Protein AF-A0A7X7L2R4-F1 (afdb_monomer_lite)

Sequence (387 aa):
METYQSQNLPTDFFEEAFLSAWQQIKIAVVIVVGFIPLLVFAVPRLKRVAYLALSSTASYSLLAFITLLAGVLFYLPETITSYHAGQLQRVTLEMFRSERLAFPVQPKENVNDLVVLYQKTAYPRGFPREETPVPWDRQAESLPNIVLVIIETAPYRDVMTPSFEAQLPRIAALRPRALFAHQHFTTSPYSVRSVFSQLTGMYDLPTRKMIADFLMLDDHPSRLDSLPIVLGKLGYESVYYFPLALTHPNEEWMLKYLGFSRIVTGDIGGEGFHSQANMQLKRAREEQMFTRAIADVKTSAAKKQPFLYVLMTSLGHEPIVDIRPEDERLADPNPPRSLIVHNLLGMIDSLTGELLDALKETKLFENTIFIVTADHGVRNRLNDPED

Radius of gyration: 28.65 Å; chains: 1; bounding box: 53×86×71 Å

Foldseek 3Di:
DDDDDPDDDPPVVVVVVDDPPVRVVVVVCCCVVPVVCCCVVCVVCVVVCVVVPPDDPVVVVVVVVVVVVVVLVVPCPPDCDPVNVVVVVVVVCVVPDPDPPPPCPVPPDDPVRVVVVCQCVQCVVHDDPDPPPLLPPDDQPDQFAEEEEAEEADDCPLCVDPCNCVLQVLVVVCVVVDDDDPRDAFLDQDLLQSVLCVFQVDHWDPDPDTPLVVQVVDPDRDQGPTNQNVVVVVQAQEEEFELADPQDPSSVVVVVSSHHPYYHYHDHDDVLPPDPVVQVSLLVSQLVRLVVLLVVLLVCLVVVHHYYYYYYHDCNPPPHGQPDDPVVCVVPVDDPPSVSSSVVSSSVSVSVSVSCVSCVVSVSNVRYHYHYYYSHHDDDCVSPVPD

Structure (mmCIF, N/CA/C/O backbone):
data_AF-A0A7X7L2R4-F1
#
_entry.id   AF-A0A7X7L2R4-F1
#
loop_
_atom_site.group_PDB
_atom_site.id
_atom_site.type_symbol
_atom_site.label_atom_id
_atom_site.label_alt_id
_atom_site.label_comp_id
_atom_site.label_asym_id
_atom_site.label_entity_id
_atom_site.label_seq_id
_atom_site.pdbx_PDB_ins_code
_atom_site.Cartn_x
_atom_site.Cartn_y
_atom_site.Cartn_z
_atom_site.occupancy
_atom_site.B_iso_or_equiv
_atom_site.auth_seq_id
_atom_site.auth_comp_id
_atom_site.auth_asym_id
_atom_site.auth_atom_id
_atom_site.pdbx_PDB_model_num
ATOM 1 N N . MET A 1 1 ? -18.420 17.344 -34.208 1.00 38.09 1 MET A N 1
ATOM 2 C CA . MET A 1 1 ? -19.267 16.576 -35.138 1.00 38.09 1 MET A CA 1
ATOM 3 C C . MET A 1 1 ? -18.338 15.611 -35.846 1.00 38.09 1 MET A C 1
ATOM 5 O O . MET A 1 1 ? -17.742 15.984 -36.836 1.00 38.09 1 MET A O 1
ATOM 9 N N . GLU A 1 2 ? -18.125 14.443 -35.248 1.00 25.73 2 GLU A N 1
ATOM 10 C CA . GLU A 1 2 ? -17.570 13.252 -35.895 1.00 25.73 2 GLU A CA 1
ATOM 11 C C . GLU A 1 2 ? -17.945 12.077 -34.986 1.00 25.73 2 GLU A C 1
ATOM 13 O O . GLU A 1 2 ? -17.653 12.057 -33.792 1.00 25.73 2 GLU A O 1
ATOM 18 N N . THR A 1 3 ? -18.772 11.197 -35.530 1.00 28.48 3 THR A N 1
ATOM 19 C CA . THR A 1 3 ? -19.413 10.055 -34.878 1.00 28.48 3 THR A CA 1
ATOM 20 C C . THR A 1 3 ? -18.412 8.925 -34.687 1.00 28.48 3 THR A C 1
ATOM 22 O O . THR A 1 3 ? -17.974 8.334 -35.672 1.00 28.48 3 THR A O 1
ATOM 25 N N . TYR A 1 4 ? -18.089 8.591 -33.437 1.00 25.12 4 TYR A N 1
ATOM 26 C CA . TYR A 1 4 ? -17.299 7.404 -33.122 1.00 25.12 4 TYR A CA 1
ATOM 27 C C . TYR A 1 4 ? -18.194 6.163 -33.216 1.00 25.12 4 TYR A C 1
ATOM 29 O O . TYR A 1 4 ? -19.084 5.940 -32.395 1.00 25.12 4 TYR A O 1
ATOM 37 N N . GLN A 1 5 ? -17.990 5.405 -34.291 1.00 27.02 5 GLN A N 1
ATOM 38 C CA . GLN A 1 5 ? -18.573 4.089 -34.509 1.00 27.02 5 GLN A CA 1
ATOM 39 C C . GLN A 1 5 ? -18.090 3.113 -33.432 1.00 27.02 5 GLN A C 1
ATOM 41 O O . GLN A 1 5 ? -16.940 3.169 -33.000 1.00 27.02 5 GLN A O 1
ATOM 46 N 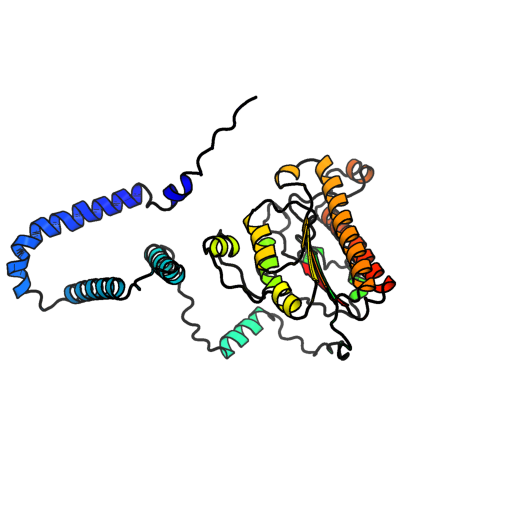N . SER A 1 6 ? -18.975 2.198 -33.038 1.00 32.47 6 SER A N 1
ATOM 47 C CA . SER A 1 6 ? -18.662 1.016 -32.239 1.00 32.47 6 SER A CA 1
ATOM 48 C C . SER A 1 6 ? -17.515 0.238 -32.890 1.00 32.47 6 SER A C 1
ATOM 50 O O . SER A 1 6 ? -17.724 -0.481 -33.869 1.00 32.47 6 SER A O 1
ATOM 52 N N . GLN A 1 7 ? -16.299 0.403 -32.375 1.00 30.39 7 GLN A N 1
ATOM 53 C CA . GLN A 1 7 ? -15.189 -0.455 -32.753 1.00 30.39 7 GLN A CA 1
ATOM 54 C C . GLN A 1 7 ? -15.397 -1.810 -32.086 1.00 30.39 7 GLN A C 1
ATOM 56 O O . GLN A 1 7 ? -15.573 -1.915 -30.873 1.00 30.39 7 GLN A O 1
ATOM 61 N N . ASN A 1 8 ? -15.462 -2.825 -32.941 1.00 31.41 8 ASN A N 1
ATOM 62 C CA . ASN A 1 8 ? -15.595 -4.222 -32.583 1.00 31.41 8 ASN A CA 1
ATOM 63 C C . ASN A 1 8 ? -14.550 -4.609 -31.530 1.00 31.41 8 ASN A C 1
ATOM 65 O O . ASN A 1 8 ? -13.386 -4.221 -31.627 1.00 31.41 8 ASN A O 1
ATOM 69 N N . LEU A 1 9 ? -14.993 -5.404 -30.554 1.00 34.00 9 LEU A N 1
ATOM 70 C CA . LEU A 1 9 ? -14.137 -6.196 -29.672 1.00 34.00 9 LEU A CA 1
ATOM 71 C C . LEU A 1 9 ? -12.992 -6.829 -30.484 1.00 34.00 9 LEU A C 1
ATOM 73 O O . LEU A 1 9 ? -13.255 -7.285 -31.602 1.00 34.00 9 LEU A O 1
ATOM 77 N N . PRO A 1 10 ? -11.758 -6.907 -29.951 1.00 32.97 10 PRO A N 1
ATOM 78 C CA . PRO A 1 10 ? -10.685 -7.625 -30.619 1.00 32.97 10 PRO A CA 1
ATOM 79 C C . PRO A 1 10 ? -11.149 -9.058 -30.888 1.00 32.97 10 PRO A C 1
ATOM 81 O O . PRO A 1 10 ? -11.438 -9.826 -29.968 1.00 32.97 10 PRO A O 1
ATOM 84 N N . THR A 1 11 ? -11.236 -9.410 -32.167 1.00 35.72 11 THR A N 1
ATOM 85 C CA . THR A 1 11 ? -11.507 -10.765 -32.663 1.00 35.72 11 THR A CA 1
ATOM 86 C C . THR A 1 11 ? -10.443 -11.779 -32.217 1.00 35.72 11 THR A C 1
ATOM 88 O O . THR A 1 11 ? -10.651 -12.985 -32.336 1.00 35.72 11 THR A O 1
ATOM 91 N N . ASP A 1 12 ? -9.362 -11.304 -31.598 1.00 37.12 12 ASP A N 1
ATOM 92 C CA . ASP A 1 12 ? -8.267 -12.086 -31.023 1.00 37.12 12 ASP A CA 1
ATOM 93 C C . ASP A 1 12 ? -8.702 -13.003 -29.866 1.00 37.12 12 ASP A C 1
ATOM 95 O O . ASP A 1 12 ? -8.027 -13.989 -29.578 1.00 37.12 12 ASP A O 1
ATOM 99 N N . PHE A 1 13 ? -9.860 -12.752 -29.234 1.00 37.62 13 PHE A N 1
ATOM 100 C CA . PHE A 1 13 ? -10.421 -13.657 -28.217 1.00 37.62 13 PHE A CA 1
ATOM 101 C C . PHE A 1 13 ? -10.757 -15.046 -28.785 1.00 37.62 13 PHE A C 1
ATOM 103 O O . PHE A 1 13 ? -10.704 -16.043 -28.064 1.00 37.62 13 PHE A O 1
ATOM 110 N N . PHE A 1 14 ? -11.083 -15.123 -30.079 1.00 34.94 14 PHE A N 1
ATOM 111 C CA . PHE A 1 14 ? -11.373 -16.386 -30.751 1.00 34.94 14 PHE A CA 1
ATOM 112 C C . PHE A 1 14 ? -10.160 -16.955 -31.493 1.00 34.94 14 PHE A C 1
ATOM 114 O O . PHE A 1 14 ? -10.076 -18.173 -31.605 1.00 34.94 14 PHE A O 1
ATOM 121 N N . GLU A 1 15 ? -9.199 -16.147 -31.953 1.00 36.22 15 GLU A N 1
ATOM 122 C CA . GLU A 1 15 ? -8.074 -16.663 -32.752 1.00 36.22 15 GLU A CA 1
ATOM 123 C C . GLU A 1 15 ? -7.036 -17.462 -31.945 1.00 36.22 15 GLU A C 1
ATOM 125 O O . GLU A 1 15 ? -6.556 -18.482 -32.438 1.00 36.22 15 GLU A O 1
ATOM 130 N N . GLU A 1 16 ? -6.740 -17.106 -30.689 1.00 40.06 16 GLU A N 1
ATOM 131 C CA . GLU A 1 16 ? -5.793 -17.885 -29.863 1.00 40.06 16 GLU A CA 1
ATOM 132 C C . GLU A 1 16 ? -6.418 -19.139 -29.222 1.00 40.06 16 GLU A C 1
ATOM 134 O O . GLU A 1 16 ? -5.708 -20.017 -28.726 1.00 40.06 16 GLU A O 1
ATOM 139 N N . ALA A 1 17 ? -7.750 -19.253 -29.260 1.00 41.88 17 ALA A N 1
ATOM 140 C CA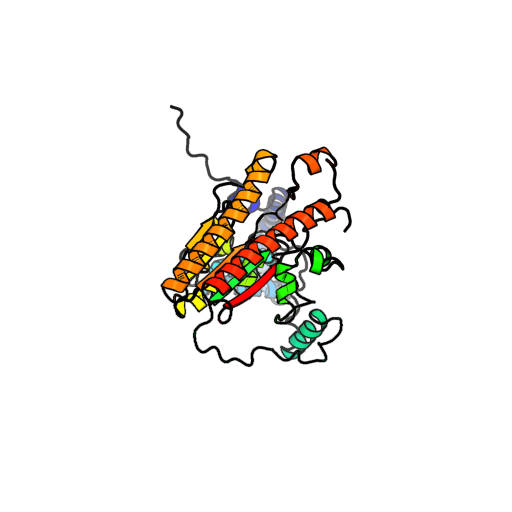 . ALA A 1 17 ? -8.487 -20.434 -28.815 1.00 41.88 17 ALA A CA 1
ATOM 141 C C . ALA A 1 17 ? -8.568 -21.530 -29.892 1.00 41.88 17 ALA A C 1
ATOM 143 O O . ALA A 1 17 ? -8.967 -22.661 -29.596 1.00 41.88 17 ALA A O 1
ATOM 144 N N . PHE A 1 18 ? -8.170 -21.235 -31.132 1.00 47.56 18 PHE A N 1
ATOM 145 C CA . PHE A 1 18 ? -8.066 -22.242 -32.174 1.00 47.56 18 PHE A CA 1
ATOM 146 C C . PHE A 1 18 ? -6.642 -22.778 -32.276 1.00 47.56 18 PHE A C 1
ATOM 148 O O . PHE A 1 18 ? -5.654 -22.052 -32.330 1.00 47.56 18 PHE A O 1
ATOM 155 N N . LEU A 1 19 ? -6.568 -24.107 -32.353 1.00 49.16 19 LEU A N 1
ATOM 156 C CA . LEU A 1 19 ? -5.416 -24.851 -32.852 1.00 49.16 19 LEU A CA 1
ATOM 157 C C . LEU A 1 19 ? -4.780 -24.069 -34.014 1.00 49.16 19 LEU A C 1
ATOM 159 O O . LEU A 1 19 ? -5.492 -23.677 -34.938 1.00 49.16 19 LEU A O 1
ATOM 163 N N . SER A 1 20 ? -3.464 -23.852 -33.989 1.00 60.88 20 SER A N 1
ATOM 164 C CA . SER A 1 20 ? -2.743 -23.204 -35.095 1.00 60.88 20 SER A CA 1
ATOM 165 C C . SER A 1 20 ? -3.075 -23.880 -36.430 1.00 60.88 20 SER A C 1
ATOM 167 O O . SER A 1 20 ? -3.379 -25.075 -36.455 1.00 60.88 20 SER A O 1
ATOM 169 N N . ALA A 1 21 ? -2.955 -23.174 -37.559 1.00 53.19 21 ALA A N 1
ATOM 170 C CA . ALA A 1 21 ? -3.198 -23.760 -38.886 1.00 53.19 21 ALA A CA 1
ATOM 171 C C . ALA A 1 21 ? -2.443 -25.094 -39.085 1.00 53.19 21 ALA A C 1
ATOM 173 O O . ALA A 1 21 ? -2.983 -26.062 -39.614 1.00 53.19 21 ALA A O 1
ATOM 174 N N . TRP A 1 22 ? -1.225 -25.198 -38.547 1.00 51.25 22 TRP A N 1
ATOM 175 C CA . TRP A 1 22 ? -0.444 -26.435 -38.529 1.00 51.25 22 TRP A CA 1
ATOM 176 C C . TRP A 1 22 ? -1.023 -27.539 -37.633 1.00 51.25 22 TRP A C 1
ATOM 178 O O . TRP A 1 22 ? -0.941 -28.714 -37.989 1.00 51.25 22 TRP A O 1
ATOM 188 N N . GLN A 1 23 ? -1.606 -27.204 -36.482 1.00 52.97 23 GLN A N 1
ATOM 189 C CA . GLN A 1 23 ? -2.313 -28.159 -35.621 1.00 52.97 23 GLN A CA 1
ATOM 190 C C . GLN A 1 23 ? -3.654 -28.597 -36.230 1.00 52.97 23 GLN A C 1
ATOM 192 O O . GLN A 1 23 ? -3.966 -29.785 -36.182 1.00 52.97 23 GLN A O 1
ATOM 197 N N . GLN A 1 24 ? -4.397 -27.692 -36.873 1.00 54.91 24 GLN A N 1
ATOM 198 C CA . GLN A 1 24 ? -5.617 -28.023 -37.619 1.00 54.91 24 GLN A CA 1
ATOM 199 C C . GLN A 1 24 ? -5.317 -28.957 -38.794 1.00 54.91 24 GLN A C 1
ATOM 201 O O . GLN A 1 24 ? -6.000 -29.962 -38.958 1.00 54.91 24 GLN A O 1
ATOM 206 N N . ILE A 1 25 ? -4.246 -28.695 -39.554 1.00 63.62 25 ILE A N 1
ATOM 207 C CA . ILE A 1 25 ? -3.782 -29.580 -40.633 1.00 63.62 25 ILE A CA 1
ATOM 208 C C . ILE A 1 25 ? -3.375 -30.947 -40.076 1.00 63.62 25 ILE A C 1
ATOM 210 O O . ILE A 1 25 ? -3.766 -31.966 -40.635 1.00 63.62 25 ILE A O 1
ATOM 214 N N . LYS A 1 26 ? -2.644 -31.010 -38.955 1.00 54.91 26 LYS A N 1
ATOM 215 C CA . LYS A 1 26 ? -2.279 -32.290 -38.320 1.00 54.91 26 LYS A CA 1
ATOM 216 C C . LYS A 1 26 ? -3.509 -33.080 -37.874 1.00 54.91 26 LYS A C 1
ATOM 218 O O . LYS A 1 26 ? -3.563 -34.280 -38.115 1.00 54.91 26 LYS A O 1
ATOM 223 N N . ILE A 1 27 ? -4.504 -32.425 -37.278 1.00 57.41 27 ILE A N 1
ATOM 224 C CA . ILE A 1 27 ? -5.758 -33.065 -36.858 1.00 57.41 27 ILE A CA 1
ATOM 225 C C . ILE A 1 27 ? -6.578 -33.509 -38.070 1.00 57.41 27 ILE A C 1
ATOM 227 O O . ILE A 1 27 ? -7.044 -34.643 -38.098 1.00 57.41 27 ILE A O 1
ATOM 231 N N . ALA A 1 28 ? -6.686 -32.680 -39.108 1.00 60.44 28 ALA A N 1
ATOM 232 C CA . ALA A 1 28 ? -7.347 -33.044 -40.355 1.00 60.44 28 ALA A CA 1
ATOM 233 C C . ALA A 1 28 ? -6.651 -34.231 -41.036 1.00 60.44 28 ALA A C 1
ATOM 235 O O . ALA A 1 28 ? -7.325 -35.153 -41.475 1.00 60.44 28 ALA A O 1
ATOM 236 N N . VAL A 1 29 ? -5.315 -34.280 -41.052 1.00 64.44 29 VAL A N 1
ATOM 237 C CA . VAL A 1 29 ? -4.546 -35.427 -41.560 1.00 64.44 29 VAL A CA 1
ATOM 238 C C . VAL A 1 29 ? -4.773 -36.665 -40.691 1.00 64.44 29 VAL A C 1
ATOM 240 O O . VAL A 1 29 ? -4.993 -37.740 -41.233 1.00 64.44 29 VAL A O 1
ATOM 243 N N . VAL A 1 30 ? -4.810 -36.549 -39.362 1.00 60.03 30 VAL A N 1
ATOM 244 C CA . VAL A 1 30 ? -5.123 -37.681 -38.470 1.00 60.03 30 VAL A CA 1
ATOM 245 C C . VAL A 1 30 ? -6.559 -38.183 -38.675 1.00 60.03 30 VAL A C 1
ATOM 247 O O . VAL A 1 30 ? -6.786 -39.389 -38.687 1.00 60.03 30 VAL A O 1
ATOM 250 N N . ILE A 1 31 ? -7.528 -37.299 -38.910 1.00 55.53 31 ILE A N 1
ATOM 251 C CA . ILE A 1 31 ? -8.922 -37.681 -39.172 1.00 55.53 31 ILE A CA 1
ATOM 252 C C . ILE A 1 31 ? -9.068 -38.292 -40.579 1.00 55.53 31 ILE A C 1
ATOM 254 O O . ILE A 1 31 ? -9.674 -39.349 -40.749 1.00 55.53 31 ILE A O 1
ATOM 258 N N . VAL A 1 32 ? -8.471 -37.680 -41.600 1.00 55.72 32 VAL A N 1
ATOM 259 C CA . VAL A 1 32 ? -8.625 -38.089 -43.006 1.00 55.72 32 VAL A CA 1
ATOM 260 C C . VAL A 1 32 ? -7.753 -39.291 -43.364 1.00 55.72 32 VAL A C 1
ATOM 262 O O . VAL A 1 32 ? -8.191 -40.139 -44.130 1.00 55.72 32 VAL A O 1
ATOM 265 N N . VAL A 1 33 ? -6.549 -39.412 -42.802 1.00 52.91 33 VAL A N 1
ATOM 266 C CA . VAL A 1 33 ? -5.628 -40.540 -43.047 1.00 52.91 33 VAL A CA 1
ATOM 267 C C . VAL A 1 33 ? -5.788 -41.633 -41.986 1.00 52.91 33 VAL A C 1
ATOM 269 O O . VAL A 1 33 ? -5.590 -42.808 -42.284 1.00 52.91 33 VAL A O 1
ATOM 272 N N . GLY A 1 34 ? -6.188 -41.285 -40.759 1.00 50.72 34 GLY A N 1
ATOM 273 C CA . GLY A 1 34 ? -6.350 -42.240 -39.659 1.00 50.72 34 GLY A CA 1
ATOM 274 C C . GLY A 1 34 ? -7.777 -42.749 -39.451 1.00 50.72 34 GLY A C 1
ATOM 275 O O . GLY A 1 34 ? -7.943 -43.919 -39.132 1.00 50.72 34 GLY A O 1
ATOM 276 N N . PHE A 1 35 ? -8.814 -41.928 -39.647 1.00 53.31 35 PHE A N 1
ATOM 277 C CA . PHE A 1 35 ? -10.206 -42.302 -39.340 1.00 53.31 35 PHE A CA 1
ATOM 278 C C . PHE A 1 35 ? -10.989 -42.770 -40.574 1.00 53.31 35 PHE A C 1
ATOM 280 O O . PHE A 1 35 ? -11.735 -43.744 -40.489 1.00 53.31 35 PHE A O 1
ATOM 287 N N . ILE A 1 36 ? -10.804 -42.134 -41.736 1.00 52.47 36 ILE A N 1
ATOM 288 C CA . ILE A 1 36 ? -11.553 -42.480 -42.959 1.00 52.47 36 ILE A CA 1
ATOM 289 C C . ILE A 1 36 ? -11.118 -43.836 -43.548 1.00 52.47 36 ILE A C 1
ATOM 291 O O . ILE A 1 36 ? -11.997 -44.658 -43.811 1.00 52.47 36 ILE A O 1
ATOM 295 N N . PRO A 1 37 ? -9.818 -44.171 -43.687 1.00 49.69 37 PRO A N 1
ATOM 296 C CA . PRO A 1 37 ? -9.408 -45.499 -44.132 1.00 49.69 37 PRO A CA 1
ATOM 297 C C . PRO A 1 37 ? -9.806 -46.564 -43.118 1.00 49.69 37 PRO A C 1
ATOM 299 O O . PRO A 1 37 ? -10.176 -47.661 -43.509 1.00 49.69 37 PRO A O 1
ATOM 302 N N . LEU A 1 38 ? -9.814 -46.233 -41.824 1.00 50.41 38 LEU A N 1
ATOM 303 C CA . LEU A 1 38 ? -10.210 -47.138 -40.750 1.00 50.41 38 LEU A CA 1
ATOM 304 C C . LEU A 1 38 ? -11.723 -47.397 -40.771 1.00 50.41 38 LEU A C 1
ATOM 306 O O . LEU A 1 38 ? -12.131 -48.541 -40.646 1.00 50.41 38 LEU A O 1
ATOM 310 N N . LEU A 1 39 ? -12.565 -46.408 -41.074 1.00 52.78 39 LEU A N 1
ATOM 311 C CA . LEU A 1 39 ? -14.000 -46.618 -41.308 1.00 52.78 39 LEU A CA 1
ATOM 312 C C . LEU A 1 39 ? -14.273 -47.390 -42.612 1.00 52.78 39 LEU A C 1
ATOM 314 O O . LEU A 1 39 ? -15.068 -48.328 -42.616 1.00 52.78 39 LEU A O 1
ATOM 318 N N . VAL A 1 40 ? -13.577 -47.072 -43.706 1.00 54.94 40 VAL A N 1
ATOM 319 C CA . VAL A 1 40 ? -13.791 -47.712 -45.018 1.00 54.94 40 VAL A CA 1
ATOM 320 C C . VAL A 1 40 ? -13.252 -49.153 -45.059 1.00 54.94 40 VAL A C 1
ATOM 322 O O . VAL A 1 40 ? -13.892 -50.028 -45.641 1.00 54.94 40 VAL A O 1
ATOM 325 N N . PHE A 1 41 ? -12.122 -49.451 -44.401 1.00 50.91 41 PHE A N 1
ATOM 326 C CA . PHE A 1 41 ? -11.558 -50.809 -44.323 1.00 50.91 41 PHE A CA 1
ATOM 327 C C . PHE A 1 41 ? -12.085 -51.639 -43.145 1.00 50.91 41 PHE A C 1
ATOM 329 O O . PHE A 1 41 ? -12.166 -52.867 -43.283 1.00 50.91 41 PHE A O 1
ATOM 336 N N . ALA A 1 42 ? -12.415 -51.028 -41.999 1.00 52.88 42 ALA A N 1
ATOM 337 C CA . ALA A 1 42 ? -12.844 -51.772 -40.816 1.00 52.88 42 ALA A CA 1
ATOM 338 C C . ALA A 1 42 ? -14.348 -52.038 -40.794 1.00 52.88 42 ALA A C 1
ATOM 340 O O . ALA A 1 42 ? -14.718 -53.109 -40.340 1.00 52.88 42 ALA A O 1
ATOM 341 N N . VAL A 1 43 ? -15.234 -51.182 -41.318 1.00 52.12 43 VAL A N 1
ATOM 342 C CA . VAL A 1 43 ? -16.694 -51.423 -41.217 1.00 52.12 43 VAL A CA 1
ATOM 343 C C . VAL A 1 43 ? -17.149 -52.730 -41.901 1.00 52.12 43 VAL A C 1
ATOM 345 O O . VAL A 1 43 ? -17.907 -53.482 -41.283 1.00 52.12 43 VAL A O 1
ATOM 348 N N . PRO A 1 44 ? -16.636 -53.122 -43.087 1.00 49.84 44 PRO A N 1
ATOM 349 C CA . PRO A 1 44 ? -16.966 -54.425 -43.677 1.00 49.84 44 PRO A CA 1
ATOM 350 C C . PRO A 1 44 ? -16.255 -55.606 -42.991 1.00 49.84 44 PRO A C 1
ATOM 352 O O . PRO A 1 44 ? -16.758 -56.730 -43.010 1.00 49.84 44 PRO A O 1
ATOM 355 N N . ARG A 1 45 ? -15.086 -55.373 -42.368 1.00 49.75 45 ARG A N 1
ATOM 356 C CA . ARG A 1 45 ? -14.282 -56.409 -41.688 1.00 49.75 45 ARG A CA 1
ATOM 357 C C . ARG A 1 45 ? -14.595 -56.564 -40.196 1.00 49.75 45 ARG A C 1
ATOM 359 O O . ARG A 1 45 ? -14.299 -57.617 -39.641 1.00 49.75 45 ARG A O 1
ATOM 366 N N . LEU A 1 46 ? -15.266 -55.603 -39.564 1.00 49.44 46 LEU A N 1
ATOM 367 C CA . LEU A 1 46 ? -15.684 -55.616 -38.158 1.00 49.44 46 LEU A CA 1
ATOM 368 C C . LEU A 1 46 ? -16.689 -56.735 -37.874 1.00 49.44 46 LEU A C 1
ATOM 370 O O . LEU A 1 46 ? -16.672 -57.298 -36.786 1.00 49.44 46 LEU A O 1
ATOM 374 N N . LYS A 1 47 ? -17.466 -57.171 -38.876 1.00 47.41 47 LYS A N 1
ATOM 375 C CA . LYS A 1 47 ? -18.295 -58.383 -38.756 1.00 47.41 47 LYS A CA 1
ATOM 376 C C . LYS A 1 47 ? -17.477 -59.680 -38.659 1.00 47.41 47 LYS A C 1
ATOM 378 O O . LYS A 1 47 ? -17.966 -60.644 -38.086 1.00 47.41 47 LYS A O 1
ATOM 383 N N . ARG A 1 48 ? -16.243 -59.722 -39.185 1.00 47.84 48 ARG A N 1
ATOM 384 C CA . ARG A 1 48 ? -15.323 -60.875 -39.047 1.00 47.84 48 ARG A CA 1
ATOM 385 C C . ARG A 1 48 ? -14.336 -60.719 -37.884 1.00 47.84 48 ARG A C 1
ATOM 387 O O . ARG A 1 48 ? -13.947 -61.719 -37.296 1.00 47.84 48 ARG A O 1
ATOM 394 N N . VAL A 1 49 ? -13.967 -59.490 -37.517 1.00 47.53 49 VAL A N 1
ATOM 395 C CA . VAL A 1 49 ? -13.056 -59.194 -36.395 1.00 47.53 49 VAL A CA 1
ATOM 396 C C . VAL A 1 49 ? -13.771 -59.230 -35.039 1.00 47.53 49 VAL A C 1
ATOM 398 O O . VAL A 1 49 ? -13.128 -59.558 -34.051 1.00 47.53 49 VAL A O 1
ATOM 401 N N . ALA A 1 50 ? -15.094 -59.034 -34.972 1.00 46.62 50 ALA A N 1
ATOM 402 C CA . ALA A 1 50 ? -15.866 -59.269 -33.743 1.00 46.62 50 ALA A CA 1
ATOM 403 C C . ALA A 1 50 ? -15.712 -60.705 -33.194 1.00 46.62 50 ALA A C 1
ATOM 405 O O . ALA A 1 50 ? -15.868 -60.920 -31.999 1.00 46.62 50 ALA A O 1
ATOM 406 N N . TYR A 1 51 ? -15.337 -61.670 -34.043 1.00 46.78 51 TYR A N 1
ATOM 407 C CA . TYR A 1 51 ? -15.051 -63.047 -33.632 1.00 46.78 51 TYR A CA 1
ATOM 408 C C . TYR A 1 51 ? -13.604 -63.271 -33.147 1.00 46.78 51 TYR A C 1
ATOM 410 O O . TYR A 1 51 ? -13.317 -64.295 -32.537 1.00 46.78 51 TYR A O 1
ATOM 418 N N . LEU A 1 52 ? -12.689 -62.328 -33.408 1.00 47.59 52 LEU A N 1
ATOM 419 C CA . LEU A 1 52 ? -11.260 -62.414 -33.064 1.00 47.59 52 LEU A CA 1
ATOM 420 C C . LEU A 1 52 ? -10.805 -61.337 -32.056 1.00 47.59 52 LEU A C 1
ATOM 422 O O . LEU A 1 52 ? -9.715 -61.438 -31.504 1.00 47.59 52 LEU A O 1
ATOM 426 N N . ALA A 1 53 ? -11.629 -60.326 -31.767 1.00 45.66 53 ALA A N 1
ATOM 427 C CA . ALA A 1 53 ? -11.322 -59.208 -30.867 1.00 45.66 53 ALA A CA 1
ATOM 428 C C . ALA A 1 53 ? -11.628 -59.492 -29.382 1.00 45.66 53 ALA A C 1
ATOM 430 O O . ALA A 1 53 ? -11.991 -58.587 -28.634 1.00 45.66 53 ALA A O 1
ATOM 431 N N . LEU A 1 54 ? -11.458 -60.741 -28.947 1.00 47.69 54 LEU A N 1
ATOM 432 C CA . LEU A 1 54 ? -11.540 -61.145 -27.539 1.00 47.69 54 LEU A CA 1
ATOM 433 C C . LEU A 1 54 ? -10.164 -61.190 -26.843 1.00 47.69 54 LEU A C 1
ATOM 435 O O . LEU A 1 54 ? -10.070 -61.709 -25.737 1.00 47.69 54 LEU A O 1
ATOM 439 N N . SER A 1 55 ? -9.086 -60.661 -27.443 1.00 52.47 55 SER A N 1
ATOM 440 C CA . SER A 1 55 ? -7.737 -60.883 -26.888 1.00 52.47 55 SER A CA 1
ATOM 441 C C . SER A 1 55 ? -6.700 -59.761 -27.044 1.00 52.47 55 SER A C 1
ATOM 443 O O . SER A 1 55 ? -5.510 -60.064 -27.111 1.00 52.47 55 SER A O 1
ATOM 445 N N . SER A 1 56 ? -7.061 -58.472 -27.081 1.00 57.31 56 SER A N 1
ATOM 446 C CA . SER A 1 56 ? -6.018 -57.429 -27.016 1.00 57.31 56 SER A CA 1
ATOM 447 C C . SER A 1 56 ? -6.368 -56.240 -26.127 1.00 57.31 56 SER A C 1
ATOM 449 O O . SER A 1 56 ? -7.502 -55.768 -26.081 1.00 57.31 56 SER A O 1
ATOM 451 N N . THR A 1 57 ? -5.345 -55.746 -25.432 1.00 53.94 57 THR A N 1
ATOM 452 C CA . THR A 1 57 ? -5.344 -54.561 -24.562 1.00 53.94 57 THR A CA 1
ATOM 453 C C . THR A 1 57 ? -5.939 -53.318 -25.227 1.00 53.94 57 THR A C 1
ATOM 455 O O . THR A 1 57 ? -6.583 -52.524 -24.551 1.00 53.94 57 THR A O 1
ATOM 458 N N . ALA A 1 58 ? -5.824 -53.185 -26.552 1.00 50.00 58 ALA A N 1
ATOM 459 C CA . ALA A 1 58 ? -6.387 -52.068 -27.310 1.00 50.00 58 ALA A CA 1
ATOM 460 C C . ALA A 1 58 ? -7.927 -52.013 -27.260 1.00 50.00 58 ALA A C 1
ATOM 462 O O . ALA A 1 58 ? -8.506 -50.928 -27.217 1.00 50.00 58 ALA A O 1
ATOM 463 N N . SER A 1 59 ? -8.595 -53.170 -27.204 1.00 54.53 59 SER A N 1
ATOM 464 C CA . SER A 1 59 ? -10.056 -53.259 -27.079 1.00 54.53 59 SER A CA 1
ATOM 465 C C . SER A 1 59 ? -10.529 -52.787 -25.704 1.00 54.53 59 SER A C 1
ATOM 467 O O . SER A 1 59 ? -11.535 -52.088 -25.605 1.00 54.53 59 SER A O 1
ATOM 469 N N . TYR A 1 60 ? -9.765 -53.095 -24.652 1.00 52.41 60 TYR A N 1
ATOM 470 C CA . TYR A 1 60 ? -10.035 -52.604 -23.301 1.00 52.41 60 TYR A CA 1
ATOM 471 C C . TYR A 1 60 ? -9.757 -51.108 -23.166 1.00 52.41 60 TYR A C 1
ATOM 473 O O . TYR A 1 60 ? -10.538 -50.416 -22.524 1.00 52.41 60 TYR A O 1
ATOM 481 N N . SER A 1 61 ? -8.707 -50.584 -23.804 1.00 54.78 61 SER A N 1
ATOM 482 C CA . SER A 1 61 ? -8.421 -49.144 -23.809 1.00 54.78 61 SER A CA 1
ATOM 483 C C . SER A 1 61 ? -9.499 -48.340 -24.537 1.00 54.78 61 SER A C 1
ATOM 485 O O . SER A 1 61 ? -9.917 -47.296 -24.041 1.00 54.78 61 SER A O 1
ATOM 487 N N . LEU A 1 62 ? -9.997 -48.836 -25.674 1.00 58.50 62 LEU A N 1
ATOM 488 C CA . LEU A 1 62 ? -11.086 -48.189 -26.407 1.00 58.50 62 LEU A CA 1
ATOM 489 C C . LEU A 1 62 ? -12.403 -48.249 -25.625 1.00 58.50 62 LEU A C 1
ATOM 491 O O . LEU A 1 62 ? -13.114 -47.250 -25.539 1.00 58.50 62 LEU A O 1
ATOM 495 N N . LEU A 1 63 ? -12.709 -49.395 -25.012 1.00 59.28 63 LEU A N 1
ATOM 496 C CA . LEU A 1 63 ? -13.895 -49.541 -24.173 1.00 59.28 63 LEU A CA 1
ATOM 497 C C . LEU A 1 63 ? -13.808 -48.651 -22.927 1.00 59.28 63 LEU A C 1
ATOM 499 O O . LEU A 1 63 ? -14.782 -47.982 -22.598 1.00 59.28 63 LEU A O 1
ATOM 503 N N . ALA A 1 64 ? -12.645 -48.572 -22.277 1.00 59.22 64 ALA A N 1
ATOM 504 C CA . ALA A 1 64 ? -12.407 -47.673 -21.151 1.00 59.22 64 ALA A CA 1
ATOM 505 C C . ALA A 1 64 ? -12.570 -46.204 -21.560 1.00 59.22 64 ALA A C 1
ATOM 507 O O . ALA A 1 64 ? -13.230 -45.456 -20.849 1.00 59.22 64 ALA A O 1
ATOM 508 N N . PHE A 1 65 ? -12.051 -45.803 -22.724 1.00 68.38 65 PHE A N 1
ATOM 509 C CA . PHE A 1 65 ? -12.212 -44.445 -23.245 1.00 68.38 65 PHE A CA 1
ATOM 510 C C . PHE A 1 65 ? -13.682 -44.101 -23.521 1.00 68.38 65 PHE A C 1
ATOM 512 O O . PHE A 1 65 ? -14.158 -43.057 -23.085 1.00 68.38 65 PHE A O 1
ATOM 519 N N . ILE A 1 66 ? -14.429 -44.995 -24.178 1.00 67.25 66 ILE A N 1
ATOM 520 C CA . ILE A 1 66 ? -15.863 -44.802 -24.451 1.00 67.25 66 ILE A CA 1
ATOM 521 C C . ILE A 1 66 ? -16.668 -44.761 -23.147 1.00 67.25 66 ILE A C 1
ATOM 523 O O . ILE A 1 66 ? -17.563 -43.933 -23.011 1.00 67.25 66 ILE A O 1
ATOM 527 N N . THR A 1 67 ? -16.341 -45.616 -22.176 1.00 58.59 67 THR A N 1
ATOM 528 C CA . THR A 1 67 ? -17.036 -45.664 -20.879 1.00 58.59 67 THR A CA 1
ATOM 529 C C . THR A 1 67 ? -16.735 -44.422 -20.044 1.00 58.59 67 THR A C 1
ATOM 531 O O . THR A 1 67 ? -17.634 -43.887 -19.407 1.00 58.59 67 THR A O 1
ATOM 534 N N . LEU A 1 68 ? -15.498 -43.916 -20.087 1.00 59.56 68 LEU A N 1
ATOM 535 C CA . LEU A 1 68 ? -15.112 -42.662 -19.444 1.00 59.56 68 LEU A CA 1
ATOM 536 C C . LEU A 1 68 ? -15.841 -41.476 -20.088 1.00 59.56 68 LEU A C 1
ATOM 538 O O . LEU A 1 68 ? -16.396 -40.643 -19.381 1.00 59.56 68 LEU A O 1
ATOM 542 N N . LEU A 1 69 ? -15.897 -41.432 -21.423 1.00 62.66 69 LEU A N 1
ATOM 543 C CA . LEU A 1 69 ? -16.592 -40.386 -22.173 1.00 62.66 69 LEU A CA 1
ATOM 544 C C . LEU A 1 69 ? -18.104 -40.411 -21.911 1.00 62.66 69 LEU A C 1
ATOM 546 O O . LEU A 1 69 ? -18.704 -39.367 -21.675 1.00 62.66 69 LEU A O 1
ATOM 550 N N . ALA A 1 70 ? -18.713 -41.599 -21.891 1.00 56.38 70 ALA A N 1
ATOM 551 C CA . ALA A 1 70 ? -20.115 -41.778 -21.531 1.00 56.38 70 ALA A CA 1
ATOM 552 C C . ALA A 1 70 ? -20.369 -41.405 -20.065 1.00 56.38 70 ALA A C 1
ATOM 554 O O . ALA A 1 70 ? -21.346 -40.728 -19.780 1.00 56.38 70 ALA A O 1
ATOM 555 N N . GLY A 1 71 ? -19.471 -41.778 -19.148 1.00 55.69 71 GLY A N 1
ATOM 556 C CA . GLY A 1 71 ? -19.533 -41.387 -17.742 1.00 55.69 71 GLY A CA 1
ATOM 557 C C . GLY A 1 71 ? -19.514 -39.872 -17.576 1.00 55.69 71 GLY A C 1
ATOM 558 O O . GLY A 1 71 ? -20.383 -39.337 -16.905 1.00 55.69 71 GLY A O 1
ATOM 559 N N . VAL A 1 72 ? -18.602 -39.172 -18.256 1.00 55.50 72 VAL A N 1
ATOM 560 C CA . VAL A 1 72 ? -18.553 -37.702 -18.268 1.00 55.50 72 VAL A CA 1
ATOM 561 C C . VAL A 1 72 ? -19.848 -37.118 -18.833 1.00 55.50 72 VAL A C 1
ATOM 563 O O . VAL A 1 72 ? -20.420 -36.235 -18.212 1.00 55.50 72 VAL A O 1
ATOM 566 N N . LEU A 1 73 ? -20.357 -37.634 -19.955 1.00 53.41 73 LEU A N 1
ATOM 567 C CA . LEU A 1 73 ? -21.584 -37.128 -20.580 1.00 53.41 73 LEU A CA 1
ATOM 568 C C . LEU A 1 73 ? -22.853 -37.383 -19.747 1.00 53.41 73 LEU A C 1
ATOM 570 O O . LEU A 1 73 ? -23.756 -36.554 -19.769 1.00 53.41 73 LEU A O 1
ATOM 574 N N . PHE A 1 74 ? -22.921 -38.493 -19.006 1.00 53.12 74 PHE A N 1
ATOM 575 C CA . PHE A 1 74 ? -24.054 -38.835 -18.134 1.00 53.12 74 PHE A CA 1
ATOM 576 C C . PHE A 1 74 ? -23.979 -38.192 -16.741 1.00 53.12 74 PHE A C 1
ATOM 578 O O . PHE A 1 74 ? -25.011 -38.073 -16.087 1.00 53.12 74 PHE A O 1
ATOM 585 N N . TYR A 1 75 ? -22.789 -37.789 -16.280 1.00 51.66 75 TYR A N 1
ATOM 586 C CA . TYR A 1 75 ? -22.592 -37.087 -15.003 1.00 51.66 75 TYR A CA 1
ATOM 587 C C . TYR A 1 75 ? -22.488 -35.566 -15.137 1.00 51.66 75 TYR A C 1
ATOM 589 O O . TYR A 1 75 ? -22.279 -34.892 -14.128 1.00 51.66 75 TYR A O 1
ATOM 597 N N . LEU A 1 76 ? -22.623 -35.009 -16.344 1.00 53.22 76 LEU A N 1
ATOM 598 C CA . LEU A 1 76 ? -22.780 -33.567 -16.491 1.00 53.22 76 LEU A CA 1
ATOM 599 C C . LEU A 1 76 ? -24.100 -33.164 -15.814 1.00 53.22 76 LEU A C 1
ATOM 601 O O . LEU A 1 76 ? -25.156 -33.654 -16.218 1.00 53.22 76 LEU A O 1
ATOM 605 N N . PRO A 1 77 ? -24.066 -32.317 -14.772 1.00 54.00 77 PRO A N 1
ATOM 606 C CA . PRO A 1 77 ? -25.290 -31.816 -14.167 1.00 54.00 77 PRO A CA 1
ATOM 607 C C . PRO A 1 77 ? -26.114 -31.047 -15.203 1.00 54.00 77 PRO A C 1
ATOM 609 O O . PRO A 1 77 ? -25.561 -30.481 -16.148 1.00 54.00 77 PRO A O 1
ATOM 612 N N . GLU A 1 78 ? -27.434 -30.989 -14.998 1.00 57.62 78 GLU A N 1
ATOM 613 C CA . GLU A 1 78 ? -28.368 -30.259 -15.875 1.00 57.62 78 GLU A CA 1
ATOM 614 C C . GLU A 1 78 ? -27.953 -28.793 -16.096 1.00 57.62 78 GLU A C 1
ATOM 616 O O . GLU A 1 78 ? -28.288 -28.196 -17.118 1.00 57.62 78 GLU A O 1
ATOM 621 N N . THR A 1 79 ? -27.175 -28.226 -15.168 1.00 51.50 79 THR A N 1
ATOM 622 C CA . THR A 1 79 ? -26.534 -26.918 -15.291 1.00 51.50 79 THR A CA 1
ATOM 623 C C . THR A 1 79 ? -25.012 -27.034 -15.193 1.00 51.50 79 THR A C 1
ATOM 625 O O . THR A 1 79 ? -24.439 -27.382 -14.158 1.00 51.50 79 THR A O 1
ATOM 628 N N . ILE A 1 80 ? -24.323 -26.687 -16.281 1.00 54.56 80 ILE A N 1
ATOM 629 C CA . ILE A 1 80 ? -22.867 -26.518 -16.275 1.00 54.56 80 ILE A CA 1
ATOM 630 C C . ILE A 1 80 ? -22.555 -25.217 -15.530 1.00 54.56 80 ILE A C 1
ATOM 632 O O . ILE A 1 80 ? -22.726 -24.127 -16.066 1.00 54.56 80 ILE A O 1
ATOM 636 N N . THR A 1 81 ? -22.113 -25.327 -14.279 1.00 51.31 81 THR A N 1
ATOM 637 C CA . THR A 1 81 ? -21.609 -24.176 -13.509 1.00 51.31 81 THR A CA 1
ATOM 638 C C . THR A 1 81 ? -20.161 -23.839 -13.886 1.00 51.31 81 THR A C 1
ATOM 640 O O . THR A 1 81 ? -19.449 -24.669 -14.460 1.00 51.31 81 THR A O 1
ATOM 643 N N . SER A 1 82 ? -19.680 -22.659 -13.489 1.00 45.47 82 SER A N 1
ATOM 644 C CA . SER A 1 82 ? -18.289 -22.215 -13.684 1.00 45.47 82 SER A CA 1
ATOM 645 C C . SER A 1 82 ? -17.259 -23.199 -13.114 1.00 45.47 82 SER A C 1
ATOM 647 O O . SER A 1 82 ? -16.180 -23.366 -13.678 1.00 45.47 82 SER A O 1
ATOM 649 N N . TYR A 1 83 ? -17.611 -23.928 -12.047 1.00 46.44 83 TYR A N 1
ATOM 650 C CA . TYR A 1 83 ? -16.788 -25.018 -11.519 1.00 46.44 83 TYR A CA 1
ATOM 651 C C . TYR A 1 83 ? -16.630 -26.159 -12.537 1.00 46.44 83 TYR A C 1
ATOM 653 O O . TYR A 1 83 ? -15.513 -26.593 -12.808 1.00 46.44 83 TYR A O 1
ATOM 661 N N . HIS A 1 84 ? -17.723 -26.618 -13.153 1.00 53.28 84 HIS A N 1
ATOM 662 C CA . HIS A 1 84 ? -17.692 -27.697 -14.146 1.00 53.28 84 HIS A CA 1
ATOM 663 C C . HIS A 1 84 ? -16.945 -27.277 -15.414 1.00 53.28 84 HIS A C 1
ATOM 665 O O . HIS A 1 84 ? -16.101 -28.027 -15.904 1.00 53.28 84 HIS A O 1
ATOM 671 N N . ALA A 1 85 ? -17.200 -26.059 -15.902 1.00 50.34 85 ALA A N 1
ATOM 672 C CA . ALA A 1 85 ? -16.492 -25.494 -17.047 1.00 50.34 85 ALA A CA 1
ATOM 673 C C . ALA A 1 85 ? -14.988 -25.342 -16.762 1.00 50.34 85 ALA A C 1
ATOM 675 O O . ALA A 1 85 ? -14.167 -25.765 -17.573 1.00 50.34 85 ALA A O 1
ATOM 676 N N . GLY A 1 86 ? -14.621 -24.838 -15.580 1.00 47.06 86 GLY A N 1
ATOM 677 C CA . GLY A 1 86 ? -13.228 -24.698 -15.155 1.00 47.06 86 GLY A CA 1
ATOM 678 C C . GLY A 1 86 ? -12.498 -26.037 -15.031 1.00 47.06 86 GLY A C 1
ATOM 679 O O . GLY A 1 86 ? -11.342 -26.146 -15.442 1.00 47.06 86 GLY A O 1
ATOM 680 N N . GLN A 1 87 ? -13.164 -27.083 -14.531 1.00 52.06 87 GLN A N 1
ATOM 681 C CA . GLN A 1 87 ? -12.581 -28.428 -14.460 1.00 52.06 87 GLN A CA 1
ATOM 682 C C . GLN A 1 87 ? -12.415 -29.052 -15.850 1.00 52.06 87 GLN A C 1
ATOM 684 O O . GLN A 1 87 ? -11.357 -29.608 -16.143 1.00 52.06 87 GLN A O 1
ATOM 689 N N . LEU A 1 88 ? -13.407 -28.912 -16.736 1.00 51.78 88 LEU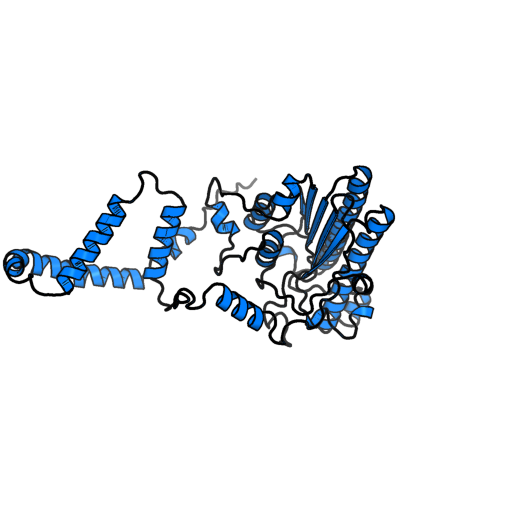 A N 1
ATOM 690 C CA . LEU A 1 88 ? -13.322 -29.410 -18.112 1.00 51.78 88 LEU A CA 1
ATOM 691 C C . LEU A 1 88 ? -12.224 -28.682 -18.904 1.00 51.78 88 LEU A C 1
ATOM 693 O O . LEU A 1 88 ? -11.453 -29.309 -19.632 1.00 51.78 88 LEU A O 1
ATOM 697 N N . GLN A 1 89 ? -12.112 -27.366 -18.717 1.00 51.44 89 GLN A N 1
ATOM 698 C CA . GLN A 1 89 ? -11.070 -26.538 -19.313 1.00 51.44 89 GLN A CA 1
ATOM 699 C C . GLN A 1 89 ? -9.686 -26.919 -18.783 1.00 51.44 89 GLN A C 1
ATOM 701 O O . GLN A 1 89 ? -8.760 -27.050 -19.578 1.00 51.44 89 GLN A O 1
ATOM 706 N N . ARG A 1 90 ? -9.538 -27.164 -17.473 1.00 51.09 90 ARG A N 1
ATOM 707 C CA . ARG A 1 90 ? -8.287 -27.671 -16.888 1.00 51.09 90 ARG A CA 1
ATOM 708 C C . ARG A 1 90 ? -7.897 -29.023 -17.467 1.00 51.09 90 ARG A C 1
ATOM 710 O O . ARG A 1 90 ? -6.763 -29.172 -17.899 1.00 51.09 90 ARG A O 1
ATOM 717 N N . VAL A 1 91 ? -8.824 -29.980 -17.535 1.00 53.28 91 VAL A N 1
ATOM 718 C CA . VAL A 1 91 ? -8.565 -31.293 -18.154 1.00 53.28 91 VAL A CA 1
ATOM 719 C C . VAL A 1 91 ? -8.130 -31.121 -19.608 1.00 53.28 91 VAL A C 1
ATOM 721 O O . VAL A 1 91 ? -7.135 -31.706 -20.022 1.00 53.28 91 VAL A O 1
ATOM 724 N N . THR A 1 92 ? -8.825 -30.272 -20.365 1.00 55.66 92 THR A N 1
ATOM 725 C CA . THR A 1 92 ? -8.506 -30.003 -21.772 1.00 55.66 92 THR A CA 1
ATOM 726 C C . THR A 1 92 ? -7.121 -29.372 -21.919 1.00 55.66 92 THR A C 1
ATOM 728 O O . THR A 1 92 ? -6.311 -29.852 -22.706 1.00 55.66 92 THR A O 1
ATOM 731 N N . LEU A 1 93 ? -6.807 -28.341 -21.132 1.00 54.03 93 LEU A N 1
ATOM 732 C CA . LEU A 1 93 ? -5.497 -27.690 -21.139 1.00 54.03 93 LEU A CA 1
ATOM 733 C C . LEU A 1 93 ? -4.378 -28.674 -20.788 1.00 54.03 93 LEU A C 1
ATOM 735 O O . LEU A 1 93 ? -3.374 -28.711 -21.491 1.00 54.03 93 LEU A O 1
ATOM 739 N N . GLU A 1 94 ? -4.565 -29.507 -19.763 1.00 57.47 94 GLU A N 1
ATOM 740 C CA . GLU A 1 94 ? -3.572 -30.505 -19.351 1.00 57.47 94 GLU A CA 1
ATOM 741 C C . GLU A 1 94 ? -3.394 -31.626 -20.388 1.00 57.47 94 GLU A C 1
ATOM 743 O O . GLU A 1 94 ? -2.281 -32.106 -20.584 1.00 57.47 94 GLU A O 1
ATOM 748 N N . MET A 1 95 ? -4.444 -32.003 -21.130 1.00 53.69 95 MET A N 1
ATOM 749 C CA . MET A 1 95 ? -4.334 -32.972 -22.232 1.00 53.69 95 MET A CA 1
ATOM 750 C C . MET A 1 95 ? -3.469 -32.471 -23.397 1.00 53.69 95 MET A C 1
ATOM 752 O O . MET A 1 95 ? -2.851 -33.282 -24.088 1.00 53.69 95 MET A O 1
ATOM 756 N N . PHE A 1 96 ? -3.431 -31.157 -23.631 1.00 57.62 96 PHE A N 1
ATOM 757 C CA . PHE A 1 96 ? -2.675 -30.542 -24.730 1.00 57.62 96 PHE A CA 1
ATOM 758 C C . PHE A 1 96 ? -1.379 -29.861 -24.282 1.00 57.62 96 PHE A C 1
ATOM 760 O O . PHE A 1 96 ? -0.626 -29.352 -25.117 1.00 57.62 96 PHE A O 1
ATOM 767 N N . ARG A 1 97 ? -1.085 -29.873 -22.981 1.00 52.47 97 ARG A N 1
ATOM 768 C CA . ARG A 1 97 ? 0.146 -29.322 -22.429 1.00 52.47 97 ARG A CA 1
ATOM 769 C C . ARG A 1 97 ? 1.326 -30.205 -22.837 1.00 52.47 97 ARG A C 1
ATOM 771 O O . ARG A 1 97 ? 1.424 -31.364 -22.451 1.00 52.47 97 ARG A O 1
ATOM 778 N N . SER A 1 98 ? 2.235 -29.664 -23.648 1.00 44.50 98 SER A N 1
ATOM 779 C CA . SER A 1 98 ? 3.440 -30.379 -24.106 1.00 44.50 98 SER A CA 1
ATOM 780 C C . SER A 1 98 ? 4.537 -30.453 -23.045 1.00 44.50 98 SER A C 1
ATOM 782 O O . SER A 1 98 ? 5.456 -31.266 -23.143 1.00 44.50 98 SER A O 1
ATOM 784 N N . GLU A 1 99 ? 4.464 -29.582 -22.042 1.00 47.16 99 GLU A N 1
ATOM 785 C CA . GLU A 1 99 ? 5.348 -29.618 -20.889 1.00 47.16 99 GLU A CA 1
ATOM 786 C C . GLU A 1 99 ? 4.905 -30.759 -19.980 1.00 47.16 99 GLU A C 1
ATOM 788 O O . GLU A 1 99 ? 3.773 -30.777 -19.499 1.00 47.16 99 GLU A O 1
ATOM 793 N N . ARG A 1 100 ? 5.811 -31.701 -19.697 1.00 40.06 100 ARG A N 1
ATOM 794 C CA . ARG A 1 100 ? 5.659 -32.555 -18.521 1.00 40.06 100 ARG A CA 1
ATOM 795 C C . ARG A 1 100 ? 5.798 -31.661 -17.296 1.00 40.06 100 ARG A C 1
ATOM 797 O O . ARG A 1 100 ? 6.865 -31.603 -16.690 1.00 40.06 100 ARG A O 1
ATOM 804 N N . LEU A 1 101 ? 4.719 -30.998 -16.898 1.00 42.84 101 LEU A N 1
ATOM 805 C CA . LEU A 1 101 ? 4.532 -30.780 -15.483 1.00 42.84 101 LEU A CA 1
ATOM 806 C C . LEU A 1 101 ? 4.432 -32.172 -14.898 1.00 42.84 101 LEU A C 1
ATOM 808 O O . LEU A 1 101 ? 3.426 -32.867 -15.017 1.00 42.84 101 LEU A O 1
ATOM 812 N N . ALA A 1 102 ? 5.516 -32.589 -14.254 1.00 37.84 102 ALA A N 1
ATOM 813 C CA . ALA A 1 102 ? 5.298 -33.317 -13.036 1.00 37.84 102 ALA A CA 1
ATOM 814 C C . ALA A 1 102 ? 4.285 -32.459 -12.271 1.00 37.84 102 ALA A C 1
ATOM 816 O O . ALA A 1 102 ? 4.624 -31.368 -11.806 1.00 37.84 102 ALA A O 1
ATOM 817 N N . PHE A 1 103 ? 3.029 -32.917 -12.185 1.00 38.25 103 PHE A N 1
ATOM 818 C CA . PHE A 1 103 ? 2.246 -32.608 -11.000 1.00 38.25 103 PHE A CA 1
ATOM 819 C C . PHE A 1 103 ? 3.250 -32.746 -9.861 1.00 38.25 103 PHE A C 1
ATOM 821 O O . PHE A 1 103 ? 3.950 -33.773 -9.864 1.00 38.25 103 PHE A O 1
ATOM 828 N N . PRO A 1 104 ? 3.428 -31.747 -8.972 1.00 41.94 104 PRO A N 1
ATOM 829 C CA . PRO A 1 104 ? 4.116 -32.042 -7.735 1.00 41.94 104 PRO A CA 1
ATOM 830 C C . PRO A 1 104 ? 3.401 -33.288 -7.248 1.00 41.94 104 PRO A C 1
ATOM 832 O O . PRO A 1 104 ? 2.181 -33.268 -7.048 1.00 41.94 104 PRO A O 1
ATOM 835 N N . VAL A 1 105 ? 4.125 -34.413 -7.295 1.00 45.03 105 VAL A N 1
ATOM 836 C CA . VAL A 1 105 ? 3.654 -35.691 -6.787 1.00 45.03 105 VAL A CA 1
ATOM 837 C C . VAL A 1 105 ? 3.026 -35.283 -5.482 1.00 45.03 105 VAL A C 1
ATOM 839 O O . VAL A 1 105 ? 3.735 -34.589 -4.752 1.00 45.03 105 VAL A O 1
ATOM 842 N N . GLN A 1 106 ? 1.722 -35.561 -5.288 1.00 46.25 106 GLN A N 1
ATOM 843 C CA . GLN A 1 106 ? 1.028 -35.400 -4.001 1.00 46.25 106 GLN A CA 1
ATOM 844 C C . GLN A 1 106 ? 2.116 -35.508 -2.950 1.00 46.25 106 GLN A C 1
ATOM 846 O O . GLN A 1 106 ? 2.708 -36.599 -2.943 1.00 46.25 106 GLN A O 1
ATOM 851 N N . PRO A 1 107 ? 2.531 -34.385 -2.314 1.00 50.34 107 PRO A N 1
ATOM 852 C CA . PRO A 1 107 ? 3.826 -34.331 -1.661 1.00 50.34 107 PRO A CA 1
ATOM 853 C C . PRO A 1 107 ? 3.929 -35.612 -0.861 1.00 50.34 107 PRO A C 1
ATOM 855 O O . PRO A 1 107 ? 3.021 -35.927 -0.091 1.00 50.34 107 PRO A O 1
ATOM 858 N N . LYS A 1 108 ? 4.921 -36.466 -1.163 1.00 57.94 108 LYS A N 1
ATOM 859 C CA . LYS A 1 108 ? 5.087 -37.682 -0.341 1.00 57.94 108 LYS A CA 1
ATOM 860 C C . LYS A 1 108 ? 5.222 -37.263 1.123 1.00 57.94 108 LYS A C 1
ATOM 862 O O . LYS A 1 108 ? 4.896 -38.024 2.028 1.00 57.94 108 LYS A O 1
ATOM 867 N N . GLU A 1 109 ? 5.702 -36.035 1.282 1.00 60.94 109 GLU A N 1
ATOM 868 C CA . GLU A 1 109 ? 5.616 -35.181 2.433 1.00 60.94 109 GLU A CA 1
ATOM 869 C C . GLU A 1 109 ? 4.182 -35.024 2.971 1.00 60.94 109 GLU A C 1
ATOM 871 O O . GLU A 1 109 ? 3.314 -34.387 2.375 1.00 60.94 109 GLU A O 1
ATOM 876 N N . ASN A 1 110 ? 3.945 -35.535 4.175 1.00 80.25 110 ASN A N 1
ATOM 877 C CA . ASN A 1 110 ? 2.766 -35.143 4.946 1.00 80.25 110 ASN A CA 1
ATOM 878 C C . ASN A 1 110 ? 2.850 -33.646 5.343 1.00 80.25 110 ASN A C 1
ATOM 880 O O . ASN A 1 110 ? 3.855 -32.974 5.110 1.00 80.25 110 ASN A O 1
ATOM 884 N N . VAL A 1 111 ? 1.809 -33.103 5.987 1.00 72.38 111 VAL A N 1
ATOM 885 C CA . VAL A 1 111 ? 1.798 -31.694 6.440 1.00 72.38 111 VAL A CA 1
ATOM 886 C C . VAL A 1 111 ? 3.042 -31.339 7.267 1.00 72.38 111 VAL A C 1
ATOM 888 O O . VAL A 1 111 ? 3.572 -30.245 7.103 1.00 72.38 111 VAL A O 1
ATOM 891 N N . ASN A 1 112 ? 3.559 -32.250 8.098 1.00 76.62 112 ASN A N 1
ATOM 892 C CA . ASN A 1 112 ? 4.770 -31.988 8.880 1.00 76.62 112 ASN A CA 1
ATOM 893 C C . ASN A 1 112 ? 6.004 -31.875 7.987 1.00 76.62 112 ASN A C 1
ATOM 895 O O . ASN A 1 112 ? 6.836 -31.003 8.209 1.00 76.62 112 ASN A O 1
ATOM 899 N N . ASP A 1 113 ? 6.118 -32.715 6.964 1.00 78.44 113 ASP A N 1
ATOM 900 C CA . ASP A 1 113 ? 7.227 -32.660 6.015 1.00 78.44 113 ASP A CA 1
ATOM 901 C C . ASP A 1 113 ? 7.172 -31.377 5.165 1.00 78.44 113 ASP A C 1
ATOM 903 O O . ASP A 1 113 ? 8.206 -30.751 4.930 1.00 78.44 113 ASP A O 1
ATOM 907 N N . LEU A 1 114 ? 5.972 -30.922 4.778 1.00 70.50 114 LEU A N 1
ATOM 908 C CA . LEU A 1 114 ? 5.768 -29.624 4.122 1.00 70.50 114 LEU A CA 1
ATOM 909 C C . LEU A 1 114 ? 6.104 -28.454 5.046 1.00 70.50 114 LEU A C 1
ATOM 911 O O . LEU A 1 114 ? 6.716 -27.485 4.603 1.00 70.50 114 LEU A O 1
ATOM 915 N N . VAL A 1 115 ? 5.750 -28.546 6.329 1.00 71.69 115 VAL A N 1
ATOM 916 C CA . VAL A 1 115 ? 6.144 -27.563 7.344 1.00 71.69 115 VAL A CA 1
ATOM 917 C C . VAL A 1 115 ? 7.663 -27.544 7.492 1.00 71.69 115 VAL A C 1
ATOM 919 O O . VAL A 1 115 ? 8.248 -26.470 7.469 1.00 71.69 115 VAL A O 1
ATOM 922 N N . VAL A 1 116 ? 8.332 -28.696 7.562 1.00 77.12 116 VAL A N 1
ATOM 923 C CA . VAL A 1 116 ? 9.801 -28.775 7.630 1.00 77.12 116 VAL A CA 1
ATOM 924 C C . VAL A 1 116 ? 10.447 -28.208 6.366 1.00 77.12 116 VAL A C 1
ATOM 926 O O . VAL A 1 116 ? 11.447 -27.494 6.458 1.00 77.12 116 VAL A O 1
ATOM 929 N N . LEU A 1 117 ? 9.893 -28.502 5.189 1.00 76.19 117 LEU A N 1
ATOM 930 C CA . LEU A 1 117 ? 10.362 -27.946 3.924 1.00 76.19 117 LEU A CA 1
ATOM 931 C C . LEU A 1 117 ? 10.203 -26.425 3.917 1.00 76.19 117 LEU A C 1
ATOM 933 O O . LEU A 1 117 ? 11.184 -25.725 3.694 1.00 76.19 117 LEU A O 1
ATOM 937 N N . TYR A 1 118 ? 9.014 -25.920 4.252 1.00 72.06 118 TYR A N 1
ATOM 938 C CA . TYR A 1 118 ? 8.753 -24.492 4.409 1.00 72.06 118 TYR A CA 1
ATOM 939 C C . TYR A 1 118 ? 9.744 -23.859 5.382 1.00 72.06 118 TYR A C 1
ATOM 941 O O . TYR A 1 118 ? 10.351 -22.855 5.047 1.00 72.06 118 TYR A O 1
ATOM 949 N N . GLN A 1 119 ? 9.974 -24.455 6.550 1.00 73.00 119 GLN A N 1
ATOM 950 C CA . GLN A 1 119 ? 10.902 -23.929 7.547 1.00 73.00 119 GLN A CA 1
ATOM 951 C C . GLN A 1 119 ? 12.340 -23.878 7.019 1.00 73.00 119 GLN A C 1
ATOM 953 O O . GLN A 1 119 ? 13.024 -22.877 7.203 1.00 73.00 119 GLN A O 1
ATOM 958 N N . LYS A 1 120 ? 12.805 -24.917 6.317 1.00 73.75 120 LYS A N 1
ATOM 959 C CA . LYS A 1 120 ? 14.133 -24.915 5.681 1.00 73.75 120 LYS A CA 1
ATOM 960 C C . LYS A 1 120 ? 14.244 -23.860 4.581 1.00 73.75 120 LYS A C 1
ATOM 962 O O . LYS A 1 120 ? 15.292 -23.234 4.450 1.00 73.75 120 LYS A O 1
ATOM 967 N N . THR A 1 121 ? 13.186 -23.676 3.797 1.00 67.06 121 THR A N 1
ATOM 968 C CA . THR A 1 121 ? 13.153 -22.727 2.679 1.00 67.06 121 THR A CA 1
ATOM 969 C C . THR A 1 121 ? 13.013 -21.282 3.157 1.00 67.06 121 THR A C 1
ATOM 971 O O . THR A 1 121 ? 13.716 -20.409 2.659 1.00 67.06 121 THR A O 1
ATOM 974 N N . ALA A 1 122 ? 12.138 -21.029 4.129 1.00 59.66 122 ALA A N 1
ATOM 975 C CA . ALA A 1 122 ? 11.865 -19.715 4.702 1.00 59.66 122 ALA A CA 1
ATOM 976 C C . ALA A 1 122 ? 12.975 -19.260 5.660 1.00 59.66 122 ALA A C 1
ATOM 978 O O . ALA A 1 122 ? 13.287 -18.074 5.707 1.00 59.66 122 ALA A O 1
ATOM 979 N N . TYR A 1 123 ? 13.613 -20.198 6.370 1.00 70.19 123 TYR A N 1
ATOM 980 C CA . TYR A 1 123 ? 14.709 -19.936 7.307 1.00 70.19 123 TYR A CA 1
ATOM 981 C C . TYR A 1 123 ? 15.996 -20.666 6.877 1.00 70.19 123 TYR A C 1
ATOM 983 O O . TYR A 1 123 ? 16.508 -21.518 7.611 1.00 70.19 123 TYR A O 1
ATOM 991 N N . PRO A 1 124 ? 16.596 -20.328 5.717 1.00 65.25 124 PRO A N 1
ATOM 992 C CA . PRO A 1 124 ? 17.772 -21.033 5.193 1.00 65.25 124 PRO A CA 1
ATOM 993 C C . PRO A 1 124 ? 19.016 -20.888 6.086 1.00 65.25 124 PRO A C 1
ATOM 995 O O . PRO A 1 124 ? 19.984 -21.629 5.935 1.00 65.25 124 PRO A O 1
ATOM 998 N N . ARG A 1 125 ? 18.997 -19.941 7.034 1.00 71.25 125 ARG A N 1
ATOM 999 C CA . ARG A 1 125 ? 20.050 -19.721 8.042 1.00 71.25 125 ARG A CA 1
ATOM 1000 C C . ARG A 1 125 ? 19.709 -20.324 9.415 1.00 71.25 125 ARG A C 1
ATOM 1002 O O . ARG A 1 125 ? 20.416 -20.060 10.384 1.00 71.25 125 ARG A O 1
ATOM 1009 N N . GLY A 1 126 ? 18.654 -21.137 9.492 1.00 70.56 126 GLY A N 1
ATOM 1010 C CA . GLY A 1 126 ? 18.080 -21.648 10.735 1.00 70.56 126 GLY A CA 1
ATOM 1011 C C . GLY A 1 126 ? 17.067 -20.683 11.353 1.00 70.56 126 GLY A C 1
ATOM 1012 O O . GLY A 1 126 ? 17.011 -19.505 11.000 1.00 70.56 126 GLY A O 1
ATOM 1013 N N . PHE A 1 127 ? 16.252 -21.199 12.274 1.00 63.78 127 PHE A N 1
ATOM 1014 C CA . PHE A 1 127 ? 15.301 -20.386 13.027 1.00 63.78 127 PHE A CA 1
ATOM 1015 C C . PHE A 1 127 ? 16.013 -19.310 13.852 1.00 63.78 127 PHE A C 1
ATOM 1017 O O . PHE A 1 127 ? 17.090 -19.587 14.398 1.00 63.78 127 PHE A O 1
ATOM 1024 N N . PRO A 1 128 ? 15.407 -18.119 14.010 1.00 63.16 128 PRO A N 1
ATOM 1025 C CA . PRO A 1 128 ? 15.824 -17.180 15.043 1.00 63.16 128 PRO A CA 1
ATOM 1026 C C . PRO A 1 128 ? 15.885 -17.923 16.385 1.00 63.16 128 PRO A C 1
ATOM 1028 O O . PRO A 1 128 ? 14.902 -18.525 16.809 1.00 63.16 128 PRO A O 1
ATOM 1031 N N . ARG A 1 129 ? 17.069 -17.964 17.009 1.00 54.81 129 ARG A N 1
ATOM 1032 C CA . ARG A 1 129 ? 17.292 -18.688 18.277 1.00 54.81 129 ARG A CA 1
ATOM 1033 C C . ARG A 1 129 ? 16.735 -17.955 19.490 1.00 54.81 129 ARG A C 1
ATOM 1035 O O . ARG A 1 129 ? 16.613 -18.551 20.553 1.00 54.81 129 ARG A O 1
ATOM 1042 N N . GLU A 1 130 ? 16.426 -16.682 19.322 1.00 57.19 130 GLU A N 1
ATOM 1043 C CA . GLU A 1 130 ? 15.776 -15.872 20.332 1.00 57.19 130 GLU A CA 1
ATOM 1044 C C . GLU A 1 130 ? 14.331 -15.691 19.893 1.00 57.19 130 GLU A C 1
ATOM 1046 O O . GLU A 1 130 ? 14.067 -15.178 18.800 1.00 57.19 130 GLU A O 1
ATOM 1051 N N . GLU A 1 131 ? 13.396 -16.107 20.751 1.00 51.28 131 GLU A N 1
ATOM 1052 C CA . GLU A 1 131 ? 12.095 -15.454 20.789 1.00 51.28 131 GLU A CA 1
ATOM 1053 C C . GLU A 1 131 ? 12.413 -13.973 20.944 1.00 51.28 131 GLU A C 1
ATOM 1055 O O . GLU A 1 131 ? 12.837 -13.530 22.009 1.00 51.28 131 GLU A O 1
ATOM 1060 N N . THR A 1 132 ? 12.314 -13.207 19.855 1.00 52.22 132 THR A N 1
ATOM 1061 C CA . THR A 1 132 ? 12.252 -11.760 20.000 1.00 52.22 132 THR A CA 1
ATOM 1062 C C . THR A 1 132 ? 11.035 -11.565 20.885 1.00 52.22 132 THR A C 1
ATOM 1064 O O . THR A 1 132 ? 9.955 -11.977 20.446 1.00 52.22 132 THR A O 1
ATOM 1067 N N . PRO A 1 133 ? 11.181 -11.070 22.131 1.00 50.97 133 PRO A N 1
ATOM 1068 C CA . PRO A 1 133 ? 10.031 -10.876 22.992 1.00 50.97 133 PRO A CA 1
ATOM 1069 C C . PRO A 1 133 ? 9.066 -10.065 22.156 1.00 50.97 133 PRO A C 1
ATOM 1071 O O . PRO A 1 133 ? 9.452 -8.997 21.678 1.00 50.97 133 PRO A O 1
ATOM 1074 N N . VAL A 1 134 ? 7.883 -10.607 21.864 1.00 51.97 134 VAL A N 1
ATOM 1075 C CA . VAL A 1 134 ? 6.882 -9.837 21.139 1.00 51.97 134 VAL A CA 1
ATOM 1076 C C . VAL A 1 134 ? 6.634 -8.653 22.066 1.00 51.97 134 VAL A C 1
ATOM 1078 O O . VAL A 1 134 ? 6.120 -8.865 23.162 1.00 51.97 134 VAL A O 1
ATOM 1081 N N . PRO A 1 135 ? 7.042 -7.419 21.714 1.00 52.03 135 PRO A N 1
ATOM 1082 C CA . PRO A 1 135 ? 7.020 -6.311 22.671 1.00 52.03 135 PRO A CA 1
ATOM 1083 C C . PRO A 1 135 ? 5.581 -5.887 23.018 1.00 52.03 135 PRO A C 1
ATOM 1085 O O . PRO A 1 135 ? 5.358 -4.952 23.782 1.00 52.03 135 PRO A O 1
ATOM 1088 N N . TRP A 1 136 ? 4.599 -6.587 22.449 1.00 54.06 136 TRP A N 1
ATOM 1089 C CA . TRP A 1 136 ? 3.173 -6.381 22.569 1.00 54.06 136 TRP A CA 1
ATOM 1090 C C . TRP A 1 136 ? 2.574 -7.315 23.626 1.00 54.06 136 TRP A C 1
ATOM 1092 O O . TRP A 1 136 ? 1.758 -8.172 23.310 1.00 54.06 136 TRP A O 1
ATOM 1102 N N . ASP A 1 137 ? 2.937 -7.113 24.894 1.00 50.47 137 ASP A N 1
ATOM 1103 C CA . ASP A 1 137 ? 2.185 -7.661 26.042 1.00 50.47 137 ASP A CA 1
ATOM 1104 C C . ASP A 1 137 ? 0.986 -6.762 26.419 1.00 50.47 137 ASP A C 1
ATOM 1106 O O . ASP A 1 137 ? 0.393 -6.849 27.492 1.00 50.47 137 ASP A O 1
ATOM 1110 N N . ARG A 1 138 ? 0.620 -5.824 25.536 1.00 56.78 138 ARG A N 1
ATOM 1111 C CA . ARG A 1 138 ? -0.527 -4.950 25.757 1.00 56.78 138 ARG A CA 1
ATOM 1112 C C . ARG A 1 138 ? -1.746 -5.548 25.079 1.00 56.78 138 ARG A C 1
ATOM 1114 O O . ARG A 1 138 ? -1.899 -5.465 23.862 1.00 56.78 138 ARG A O 1
ATOM 1121 N N . GLN A 1 139 ? -2.637 -6.120 25.881 1.00 61.09 139 GLN A N 1
ATOM 1122 C CA . GLN A 1 139 ? -3.995 -6.402 25.440 1.00 61.09 139 GLN A CA 1
ATOM 1123 C C . GLN A 1 139 ? -4.632 -5.069 25.021 1.00 61.09 139 GLN A C 1
ATOM 1125 O O . GLN A 1 139 ? -4.726 -4.145 25.830 1.00 61.09 139 GLN A O 1
ATOM 1130 N N . ALA A 1 140 ? -4.984 -4.928 23.741 1.00 64.94 140 ALA A N 1
ATOM 1131 C CA . ALA A 1 140 ? -5.557 -3.686 23.240 1.00 64.94 140 ALA A CA 1
ATOM 1132 C C . ALA A 1 140 ? -6.894 -3.420 23.954 1.00 64.94 140 ALA A C 1
ATOM 1134 O O . ALA A 1 140 ? -7.815 -4.231 23.886 1.00 64.94 140 ALA A O 1
ATOM 1135 N N . GLU A 1 141 ? -6.996 -2.286 24.652 1.00 72.06 141 GLU A N 1
ATOM 1136 C CA . GLU A 1 141 ? -8.209 -1.884 25.386 1.00 72.06 141 GLU A CA 1
ATOM 1137 C C . GLU A 1 141 ? -9.378 -1.544 24.441 1.00 72.06 141 GLU A C 1
ATOM 1139 O O . GLU A 1 141 ? -10.533 -1.468 24.856 1.00 72.06 141 GLU A O 1
ATOM 1144 N N . SER A 1 142 ? -9.081 -1.336 23.155 1.00 85.12 142 SER A N 1
ATOM 1145 C CA . SER A 1 142 ? -10.044 -1.077 22.087 1.00 85.12 142 SER A CA 1
ATOM 1146 C C . SER A 1 142 ? -9.519 -1.611 20.754 1.00 85.12 142 SER A C 1
ATOM 1148 O O . SER A 1 142 ? -8.354 -1.990 20.651 1.00 85.12 142 SER A O 1
ATOM 1150 N N . LEU A 1 143 ? -10.374 -1.641 19.728 1.00 91.12 143 LEU A N 1
ATOM 1151 C CA . LEU A 1 143 ? -9.970 -2.014 18.372 1.00 91.12 143 LEU A CA 1
ATOM 1152 C C . LEU A 1 143 ? -8.831 -1.087 17.890 1.00 91.12 143 LEU A C 1
ATOM 1154 O O . LEU A 1 143 ? -9.027 0.132 17.868 1.00 91.12 143 LEU A O 1
ATOM 1158 N N . PRO A 1 144 ? -7.644 -1.619 17.535 1.00 94.44 144 PRO A N 1
ATOM 1159 C CA . PRO A 1 144 ? -6.532 -0.796 17.077 1.00 94.44 144 PRO A CA 1
ATOM 1160 C C . PRO A 1 144 ? -6.765 -0.324 15.644 1.00 94.44 144 PRO A C 1
ATOM 1162 O O . PRO A 1 144 ? -7.282 -1.071 14.814 1.00 94.44 144 PRO A O 1
ATOM 1165 N N . ASN A 1 145 ? -6.328 0.885 15.311 1.00 97.94 145 ASN A N 1
ATOM 1166 C CA . ASN A 1 145 ? -6.277 1.298 13.910 1.00 97.94 145 ASN A CA 1
ATOM 1167 C C . ASN A 1 145 ? -5.175 0.530 13.176 1.00 97.94 145 ASN A C 1
ATOM 1169 O O . ASN A 1 145 ? -4.228 0.048 13.797 1.00 97.94 145 ASN A O 1
ATOM 1173 N N . ILE A 1 146 ? -5.266 0.443 11.854 1.00 98.31 146 ILE A N 1
ATOM 1174 C CA . ILE A 1 146 ? -4.265 -0.225 11.025 1.00 98.31 146 ILE A CA 1
ATOM 1175 C C . ILE A 1 146 ? -3.868 0.712 9.891 1.00 98.31 146 ILE A C 1
ATOM 1177 O O . ILE A 1 146 ? -4.712 1.185 9.130 1.00 98.31 146 ILE A O 1
ATOM 1181 N N . VAL A 1 147 ? -2.568 0.966 9.774 1.00 98.62 147 VAL A N 1
ATOM 1182 C CA . VAL A 1 147 ? -1.979 1.683 8.643 1.00 98.62 147 VAL A CA 1
ATOM 1183 C C . VAL A 1 147 ? -0.974 0.766 7.972 1.00 98.62 147 VAL A C 1
ATOM 1185 O O . VAL A 1 147 ? -0.053 0.278 8.622 1.00 98.62 147 VAL A O 1
ATOM 1188 N N . LEU A 1 148 ? -1.151 0.548 6.674 1.00 98.44 148 LEU A N 1
ATOM 1189 C CA . LEU A 1 148 ? -0.261 -0.241 5.837 1.00 98.44 148 LEU A CA 1
ATOM 1190 C C . LEU A 1 148 ? 0.305 0.654 4.734 1.00 98.44 148 LEU A C 1
ATOM 1192 O O . LEU A 1 148 ? -0.416 1.034 3.817 1.00 98.44 148 LEU A O 1
ATOM 1196 N N . VAL A 1 149 ? 1.591 0.977 4.823 1.00 98.25 149 VAL A N 1
ATOM 1197 C CA . VAL A 1 149 ? 2.338 1.663 3.765 1.00 98.25 149 VAL A CA 1
ATOM 1198 C C . VAL A 1 149 ? 3.062 0.608 2.933 1.00 98.25 149 VAL A C 1
ATOM 1200 O O . VAL A 1 149 ? 3.930 -0.103 3.444 1.00 98.25 149 VAL A O 1
ATOM 1203 N N . ILE A 1 150 ? 2.690 0.499 1.661 1.00 97.69 150 ILE A N 1
ATOM 1204 C CA . ILE A 1 150 ? 3.288 -0.404 0.680 1.00 97.69 150 ILE A CA 1
ATOM 1205 C C . ILE A 1 150 ? 4.153 0.442 -0.253 1.00 97.69 150 ILE A C 1
ATOM 1207 O O . ILE A 1 150 ? 3.644 1.253 -1.025 1.00 97.69 150 ILE A O 1
ATOM 1211 N N . ILE A 1 151 ? 5.466 0.272 -0.150 1.00 95.31 151 ILE A N 1
ATOM 1212 C CA . ILE A 1 151 ? 6.444 0.968 -0.977 1.00 95.31 151 ILE A CA 1
ATOM 1213 C C . ILE A 1 151 ? 6.561 0.229 -2.311 1.00 95.31 151 ILE A C 1
ATOM 1215 O O . ILE A 1 151 ? 6.993 -0.923 -2.345 1.00 95.31 151 ILE A O 1
ATOM 1219 N N . GLU A 1 152 ? 6.194 0.909 -3.391 1.00 93.19 152 GLU A N 1
ATOM 1220 C CA . GLU A 1 152 ? 6.403 0.462 -4.765 1.00 93.19 152 GLU A CA 1
ATOM 1221 C C . GLU A 1 152 ? 7.895 0.273 -5.054 1.00 93.19 152 GLU A C 1
ATOM 1223 O O . GLU A 1 152 ? 8.682 1.210 -4.908 1.00 93.19 152 GLU A O 1
ATOM 1228 N N . THR A 1 153 ? 8.255 -0.930 -5.503 1.00 90.62 153 THR A N 1
ATOM 1229 C CA . THR A 1 153 ? 9.599 -1.347 -5.918 1.00 90.62 153 THR A CA 1
ATOM 1230 C C . THR A 1 153 ? 10.689 -0.953 -4.911 1.00 90.62 153 THR A C 1
ATOM 1232 O O . THR A 1 153 ? 11.446 -0.000 -5.100 1.00 90.62 153 THR A O 1
ATOM 1235 N N . ALA A 1 154 ? 10.822 -1.738 -3.841 1.00 90.12 154 ALA A N 1
ATOM 1236 C CA . ALA A 1 154 ? 11.802 -1.504 -2.779 1.00 90.12 154 ALA A CA 1
ATOM 1237 C C . ALA A 1 154 ? 12.519 -2.810 -2.381 1.00 90.12 154 ALA A C 1
ATOM 1239 O O . ALA A 1 154 ? 12.190 -3.429 -1.364 1.00 90.12 154 ALA A O 1
ATOM 1240 N N . PRO A 1 155 ? 13.503 -3.277 -3.179 1.00 88.12 155 PRO A N 1
ATOM 1241 C CA . PRO A 1 155 ? 14.263 -4.475 -2.843 1.00 88.12 155 PRO A CA 1
ATOM 1242 C C . PRO A 1 155 ? 15.094 -4.260 -1.573 1.00 88.12 155 PRO A C 1
ATOM 1244 O O . PRO A 1 155 ? 15.560 -3.156 -1.288 1.00 88.12 155 PRO A O 1
ATOM 1247 N N . TYR A 1 156 ? 15.373 -5.350 -0.852 1.00 86.00 156 TYR A N 1
ATOM 1248 C CA . TYR A 1 156 ? 16.124 -5.309 0.408 1.00 86.00 156 TYR A CA 1
ATOM 1249 C C . TYR A 1 156 ? 17.449 -4.538 0.296 1.00 86.00 156 TYR A C 1
ATOM 1251 O O . TYR A 1 156 ? 17.785 -3.797 1.208 1.00 86.00 156 TYR A O 1
ATOM 1259 N N . ARG A 1 157 ? 18.185 -4.657 -0.817 1.00 83.44 157 ARG A N 1
ATOM 1260 C CA . ARG A 1 157 ? 19.469 -3.955 -1.015 1.00 83.44 157 ARG A CA 1
ATOM 1261 C C . ARG A 1 157 ? 19.355 -2.425 -1.080 1.00 83.44 157 ARG A C 1
ATOM 1263 O O . ARG A 1 157 ? 20.297 -1.757 -0.67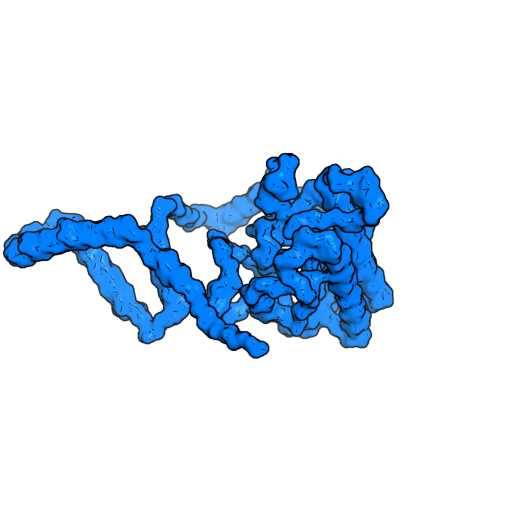5 1.00 83.44 157 ARG A O 1
ATOM 1270 N N . ASP A 1 158 ? 18.226 -1.891 -1.552 1.00 82.19 158 ASP A N 1
ATOM 1271 C CA . ASP A 1 158 ? 18.022 -0.443 -1.724 1.00 82.19 158 ASP A CA 1
ATOM 1272 C C . ASP A 1 158 ? 17.567 0.202 -0.404 1.00 82.19 158 ASP A C 1
ATOM 1274 O O . ASP A 1 158 ? 17.828 1.375 -0.146 1.00 82.19 158 ASP A O 1
ATOM 1278 N N . VAL A 1 159 ? 16.906 -0.581 0.456 1.00 79.88 159 VAL A N 1
ATOM 1279 C CA . VAL A 1 159 ? 16.409 -0.127 1.760 1.00 79.88 159 VAL A CA 1
ATOM 1280 C C . VAL A 1 159 ? 17.406 -0.449 2.874 1.00 79.88 159 VAL A C 1
ATOM 1282 O O . VAL A 1 159 ? 17.582 0.341 3.781 1.00 79.88 159 VAL A O 1
ATOM 1285 N N . MET A 1 160 ? 18.112 -1.577 2.835 1.00 75.38 160 MET A N 1
ATOM 1286 C CA . MET A 1 160 ? 19.012 -2.024 3.909 1.00 75.38 160 MET A CA 1
ATOM 1287 C C . MET A 1 160 ? 20.479 -1.741 3.608 1.00 75.38 160 MET A C 1
ATOM 1289 O O . MET A 1 160 ? 21.330 -2.632 3.645 1.00 75.38 160 MET A O 1
ATOM 1293 N N . THR A 1 161 ? 20.770 -0.471 3.341 1.00 71.31 161 THR A N 1
ATOM 1294 C CA . THR A 1 161 ? 22.134 0.044 3.206 1.00 71.31 161 THR A CA 1
ATOM 1295 C C . THR A 1 161 ? 22.703 0.430 4.581 1.00 71.31 161 THR A C 1
ATOM 1297 O O . THR A 1 161 ? 21.9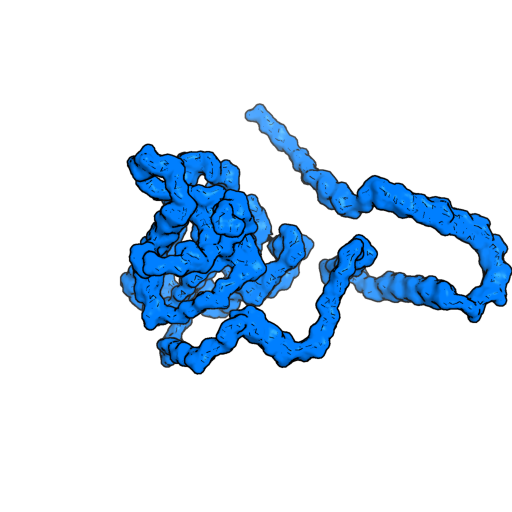42 0.717 5.507 1.00 71.31 161 THR A O 1
ATOM 1300 N N . PRO A 1 162 ? 24.037 0.495 4.767 1.00 65.94 162 PRO A N 1
ATOM 1301 C CA . PRO A 1 162 ? 24.633 1.065 5.982 1.00 65.94 162 PRO A CA 1
ATOM 1302 C C . PRO A 1 162 ? 24.171 2.503 6.273 1.00 65.94 162 PRO A C 1
ATOM 1304 O O . PRO A 1 162 ? 24.193 2.942 7.418 1.00 65.94 162 PRO A O 1
ATOM 1307 N N . SER A 1 163 ? 23.730 3.225 5.241 1.00 66.56 163 SER A N 1
ATOM 1308 C CA . SER A 1 163 ? 23.146 4.561 5.328 1.00 66.56 163 SER A CA 1
ATOM 1309 C C . SER A 1 163 ? 21.638 4.572 5.594 1.00 66.56 163 SER A C 1
ATOM 1311 O O . SER A 1 163 ? 21.086 5.660 5.704 1.00 66.56 163 SER A O 1
ATOM 1313 N N . PHE A 1 164 ? 20.969 3.420 5.733 1.00 69.00 164 PHE A N 1
ATOM 1314 C CA . PHE A 1 164 ? 19.516 3.325 5.931 1.00 69.00 164 PHE A CA 1
ATOM 1315 C C . PHE A 1 164 ? 18.998 4.253 7.028 1.00 69.00 164 PHE A C 1
ATOM 1317 O O . PHE A 1 164 ? 18.033 4.971 6.806 1.00 69.00 164 PHE A O 1
ATOM 1324 N N . GLU A 1 165 ? 19.642 4.273 8.198 1.00 75.00 165 GLU A N 1
ATOM 1325 C CA . GLU A 1 165 ? 19.187 5.105 9.320 1.00 75.00 165 GLU A CA 1
ATOM 1326 C C . GLU A 1 165 ? 19.295 6.604 9.019 1.00 75.00 165 GLU A C 1
ATOM 1328 O O . GLU A 1 165 ? 18.456 7.384 9.462 1.00 75.00 165 GLU A O 1
ATOM 1333 N N . ALA A 1 166 ? 20.304 7.006 8.244 1.00 79.94 166 ALA A N 1
ATOM 1334 C CA . ALA A 1 166 ? 20.468 8.389 7.808 1.00 79.94 166 ALA A CA 1
ATOM 1335 C C . ALA A 1 166 ? 19.523 8.747 6.650 1.00 79.94 166 ALA A C 1
ATOM 1337 O O . ALA A 1 166 ? 19.111 9.896 6.525 1.00 79.94 166 ALA A O 1
ATOM 1338 N N . GLN A 1 167 ? 19.193 7.771 5.806 1.00 80.69 167 GLN A N 1
ATOM 1339 C CA . GLN A 1 167 ? 18.408 7.945 4.588 1.00 80.69 167 GLN A CA 1
ATOM 1340 C C . GLN A 1 167 ? 16.900 7.895 4.847 1.00 80.69 167 GLN A C 1
ATOM 1342 O O . GLN A 1 167 ? 16.154 8.649 4.230 1.00 80.69 167 GLN A O 1
ATOM 1347 N N . LEU A 1 168 ? 16.464 7.014 5.750 1.00 89.56 168 LEU A N 1
ATOM 1348 C CA . LEU A 1 168 ? 15.069 6.785 6.127 1.00 89.56 168 LEU A CA 1
ATOM 1349 C C . LEU A 1 168 ? 14.883 6.983 7.643 1.00 89.56 168 LEU A C 1
ATOM 1351 O O . LEU A 1 168 ? 14.488 6.051 8.354 1.00 89.56 168 LEU A O 1
ATOM 1355 N N . PRO A 1 169 ? 15.226 8.170 8.182 1.00 91.88 169 PRO A N 1
ATOM 1356 C CA . PRO A 1 169 ? 15.262 8.407 9.621 1.00 91.88 169 PRO A CA 1
ATOM 1357 C C . PRO A 1 169 ? 13.899 8.235 10.299 1.00 91.88 169 PRO A C 1
ATOM 1359 O O . PRO A 1 169 ? 13.844 7.841 11.467 1.00 91.88 169 PRO A O 1
ATOM 1362 N N . ARG A 1 170 ? 12.786 8.514 9.609 1.00 94.56 170 ARG A N 1
ATOM 1363 C CA . ARG A 1 170 ? 11.440 8.431 10.197 1.00 94.56 170 ARG A CA 1
ATOM 1364 C C . ARG A 1 170 ? 11.008 6.981 10.397 1.00 94.56 170 ARG A C 1
ATOM 1366 O O . ARG A 1 170 ? 10.500 6.646 11.467 1.00 94.56 170 ARG A O 1
ATOM 1373 N N . ILE A 1 171 ? 11.247 6.119 9.412 1.00 90.56 171 ILE A N 1
ATOM 1374 C CA . ILE A 1 171 ? 11.000 4.676 9.476 1.00 90.56 171 ILE A CA 1
ATOM 1375 C C . ILE A 1 171 ? 12.015 4.018 10.416 1.00 90.56 171 ILE A C 1
ATOM 1377 O O . ILE A 1 171 ? 11.631 3.211 11.265 1.00 90.56 171 ILE A O 1
ATOM 1381 N N . ALA A 1 172 ? 13.296 4.393 10.339 1.00 88.88 172 ALA A N 1
ATOM 1382 C CA . ALA A 1 172 ? 14.337 3.873 11.225 1.00 88.88 172 ALA A CA 1
ATOM 1383 C C . ALA A 1 172 ? 14.037 4.159 12.706 1.00 88.88 172 ALA A C 1
ATOM 1385 O O . ALA A 1 172 ? 14.266 3.297 13.556 1.00 88.88 172 ALA A O 1
ATOM 1386 N N . ALA A 1 173 ? 13.427 5.305 13.025 1.00 88.94 173 ALA A N 1
ATOM 1387 C CA . ALA A 1 173 ? 13.001 5.636 14.386 1.00 88.94 173 ALA A CA 1
ATOM 1388 C C . ALA A 1 173 ? 11.934 4.680 14.966 1.00 88.94 173 ALA A C 1
ATOM 1390 O O . ALA A 1 173 ? 11.756 4.632 16.186 1.00 88.94 173 ALA A O 1
ATOM 1391 N N . LEU A 1 174 ? 11.229 3.903 14.132 1.00 86.94 174 LEU A N 1
ATOM 1392 C CA . LEU A 1 174 ? 10.295 2.868 14.592 1.00 86.94 174 LEU A CA 1
ATOM 1393 C C . LEU A 1 174 ? 11.009 1.579 15.014 1.00 86.94 174 LEU A C 1
ATOM 1395 O O . LEU A 1 174 ? 10.488 0.841 15.849 1.00 86.94 174 LEU A O 1
ATOM 1399 N N . ARG A 1 175 ? 12.208 1.317 14.476 1.00 83.81 175 ARG A N 1
ATOM 1400 C CA . ARG A 1 175 ? 12.933 0.045 14.614 1.00 83.81 175 ARG A CA 1
ATOM 1401 C C . ARG A 1 175 ? 13.085 -0.446 16.062 1.00 83.81 175 ARG A C 1
ATOM 1403 O O . ARG A 1 175 ? 12.831 -1.627 16.277 1.00 83.81 175 ARG A O 1
ATOM 1410 N N . PRO A 1 176 ? 13.415 0.391 17.070 1.00 83.56 176 PRO A N 1
ATOM 1411 C CA . PRO A 1 176 ? 13.548 -0.080 18.454 1.00 83.56 176 PRO A CA 1
ATOM 1412 C C . PRO A 1 176 ? 12.255 -0.646 19.062 1.00 83.56 176 PRO A C 1
ATOM 1414 O O . PRO A 1 176 ? 12.308 -1.308 20.093 1.00 83.56 176 PRO A O 1
ATOM 1417 N N . ARG A 1 177 ? 11.094 -0.360 18.458 1.00 83.38 177 ARG A N 1
ATOM 1418 C CA . ARG A 1 177 ? 9.764 -0.802 18.908 1.00 83.38 177 ARG A CA 1
ATOM 1419 C C . ARG A 1 177 ? 9.023 -1.622 17.845 1.00 83.38 177 ARG A C 1
ATOM 1421 O O . ARG A 1 177 ? 7.829 -1.869 17.991 1.00 83.38 177 ARG A O 1
ATOM 1428 N N . ALA A 1 178 ? 9.707 -2.023 16.776 1.00 85.69 178 ALA A N 1
ATOM 1429 C CA . ALA A 1 178 ? 9.104 -2.713 15.645 1.00 85.69 178 ALA A CA 1
ATOM 1430 C C . ALA A 1 178 ? 9.542 -4.177 15.578 1.00 85.69 178 ALA A C 1
ATOM 1432 O O . ALA A 1 178 ? 10.674 -4.530 15.906 1.00 85.69 178 ALA A O 1
ATOM 1433 N N . LEU A 1 179 ? 8.650 -5.020 15.060 1.00 86.62 179 LEU A N 1
ATOM 1434 C CA . LEU A 1 179 ? 9.039 -6.319 14.531 1.00 86.62 179 LEU A CA 1
ATOM 1435 C C . LEU A 1 179 ? 9.647 -6.090 13.147 1.00 86.62 179 LEU A C 1
ATOM 1437 O O . LEU A 1 179 ? 8.941 -5.740 12.204 1.00 86.62 179 LEU A O 1
ATOM 1441 N N . PHE A 1 180 ? 10.963 -6.256 13.038 1.00 83.12 180 PHE A N 1
ATOM 1442 C CA . PHE A 1 180 ? 11.677 -6.077 11.780 1.00 83.12 180 PHE A CA 1
ATOM 1443 C C . PHE A 1 180 ? 12.001 -7.430 11.138 1.00 83.12 180 PHE A C 1
ATOM 1445 O O . PHE A 1 180 ? 12.807 -8.206 11.654 1.00 83.12 180 PHE A O 1
ATOM 1452 N N . ALA A 1 181 ? 11.379 -7.720 9.995 1.00 81.75 181 ALA A N 1
ATOM 1453 C CA . ALA A 1 181 ? 11.562 -8.981 9.285 1.00 81.75 181 ALA A CA 1
ATOM 1454 C C . ALA A 1 181 ? 12.721 -8.896 8.274 1.00 81.75 181 ALA A C 1
ATOM 1456 O O . ALA A 1 181 ? 12.546 -8.470 7.137 1.00 81.75 181 ALA A O 1
ATOM 1457 N N . HIS A 1 182 ? 13.908 -9.374 8.659 1.00 78.12 182 HIS A N 1
ATOM 1458 C CA . HIS A 1 182 ? 15.084 -9.437 7.771 1.00 78.12 182 HIS A CA 1
ATOM 1459 C C . HIS A 1 182 ? 14.947 -10.420 6.593 1.00 78.12 182 HIS A C 1
ATOM 1461 O O . HIS A 1 182 ? 15.771 -10.413 5.682 1.00 78.12 182 HIS A O 1
ATOM 1467 N N . GLN A 1 183 ? 13.947 -11.301 6.633 1.00 81.56 183 GLN A N 1
ATOM 1468 C CA . GLN A 1 183 ? 13.702 -12.356 5.646 1.00 81.56 183 GLN A CA 1
ATOM 1469 C C . GLN A 1 183 ? 12.247 -12.297 5.168 1.00 81.56 183 GLN A C 1
ATOM 1471 O O . GLN A 1 183 ? 11.501 -13.267 5.269 1.00 81.56 183 GLN A O 1
ATOM 1476 N N . HIS A 1 184 ? 11.829 -11.120 4.698 1.00 84.94 184 HIS A N 1
ATOM 1477 C CA . HIS A 1 184 ? 10.521 -10.911 4.085 1.00 84.94 184 HIS A CA 1
ATOM 1478 C C . HIS A 1 184 ? 10.643 -10.969 2.557 1.00 84.94 184 HIS A C 1
ATOM 1480 O O . HIS A 1 184 ? 11.436 -10.233 1.969 1.00 84.94 184 HIS A O 1
ATOM 1486 N N . PHE A 1 185 ? 9.874 -11.851 1.918 1.00 87.06 185 PHE A N 1
ATOM 1487 C CA . PHE A 1 185 ? 9.931 -12.097 0.477 1.00 87.06 185 PHE A CA 1
ATOM 1488 C C . PHE A 1 185 ? 8.563 -11.847 -0.154 1.00 87.06 185 PHE A C 1
ATOM 1490 O O . PHE A 1 185 ? 7.543 -12.296 0.370 1.00 87.06 185 PHE A O 1
ATOM 1497 N N . THR A 1 186 ? 8.550 -11.155 -1.293 1.00 90.25 186 THR A N 1
ATOM 1498 C CA . THR A 1 186 ? 7.322 -10.951 -2.066 1.00 90.25 186 THR A CA 1
ATOM 1499 C C . THR A 1 186 ? 6.854 -12.258 -2.710 1.00 90.25 186 THR A C 1
ATOM 1501 O O . THR A 1 186 ? 7.664 -13.119 -3.058 1.00 90.25 186 THR A O 1
ATOM 1504 N N . THR A 1 187 ? 5.544 -12.401 -2.905 1.00 88.56 187 THR A N 1
ATOM 1505 C CA . THR A 1 187 ? 4.943 -13.534 -3.623 1.00 88.56 187 THR A CA 1
ATOM 1506 C C . THR A 1 187 ? 4.950 -13.345 -5.138 1.00 88.56 187 THR A C 1
ATOM 1508 O O . THR A 1 187 ? 4.756 -14.307 -5.882 1.00 88.56 187 THR A O 1
ATOM 1511 N N . SER A 1 188 ? 5.156 -12.115 -5.615 1.00 87.56 188 SER A N 1
ATOM 1512 C CA . SER A 1 188 ? 5.101 -11.790 -7.034 1.00 87.56 188 SER A CA 1
ATOM 1513 C C . SER A 1 188 ? 5.943 -10.561 -7.354 1.00 87.56 188 SER A C 1
ATOM 1515 O O . SER A 1 188 ? 5.923 -9.603 -6.590 1.00 87.56 188 SER A O 1
ATOM 1517 N N . PRO A 1 189 ? 6.615 -10.519 -8.516 1.00 85.12 189 PRO A N 1
ATOM 1518 C CA . PRO A 1 189 ? 7.260 -9.303 -8.990 1.00 85.12 189 PRO A CA 1
ATOM 1519 C C . PRO A 1 189 ? 6.264 -8.264 -9.536 1.00 85.12 189 PRO A C 1
ATOM 1521 O O . PRO A 1 189 ? 6.704 -7.267 -10.088 1.00 85.12 189 PRO A O 1
ATOM 1524 N N . TYR A 1 190 ? 4.945 -8.483 -9.446 1.00 86.69 190 TYR A N 1
ATOM 1525 C CA . TYR A 1 190 ? 3.917 -7.555 -9.931 1.00 86.69 190 TYR A CA 1
ATOM 1526 C C . TYR A 1 190 ? 3.083 -6.997 -8.775 1.00 86.69 190 TYR A C 1
ATOM 1528 O O . TYR A 1 190 ? 2.479 -7.772 -8.033 1.00 86.69 190 TYR A O 1
ATOM 1536 N N . SER A 1 191 ? 2.983 -5.669 -8.692 1.00 89.81 191 SER A N 1
ATOM 1537 C CA . SER A 1 191 ? 2.376 -4.925 -7.579 1.00 89.81 191 SER A CA 1
ATOM 1538 C C . SER A 1 191 ? 0.955 -5.382 -7.262 1.00 89.81 191 SER A C 1
ATOM 1540 O O . SER A 1 191 ? 0.659 -5.779 -6.142 1.00 89.81 191 SER A O 1
ATOM 1542 N N . VAL A 1 192 ? 0.080 -5.447 -8.270 1.00 89.81 192 VAL A N 1
ATOM 1543 C CA . VAL A 1 192 ? -1.319 -5.880 -8.093 1.00 89.81 192 VAL A CA 1
ATOM 1544 C C . VAL A 1 192 ? -1.435 -7.282 -7.473 1.00 89.81 192 VAL A C 1
ATOM 1546 O O . VAL A 1 192 ? -2.319 -7.541 -6.659 1.00 89.81 192 VAL A O 1
ATOM 1549 N N . ARG A 1 193 ? -0.502 -8.184 -7.798 1.00 91.25 193 ARG A N 1
ATOM 1550 C CA . ARG A 1 193 ? -0.511 -9.583 -7.348 1.00 91.25 193 ARG A CA 1
ATOM 1551 C C . ARG A 1 193 ? 0.079 -9.748 -5.954 1.00 91.25 193 ARG A C 1
ATOM 1553 O O . ARG A 1 193 ? -0.420 -10.541 -5.150 1.00 91.25 193 ARG A O 1
ATOM 1560 N N . SER A 1 194 ? 1.150 -9.013 -5.664 1.00 93.25 194 SER A N 1
ATOM 1561 C CA . SER A 1 194 ? 1.737 -8.996 -4.328 1.00 93.25 194 SER A CA 1
ATOM 1562 C C . SER A 1 194 ? 0.800 -8.298 -3.344 1.00 93.25 194 SER A C 1
ATOM 1564 O O . SER A 1 194 ? 0.535 -8.861 -2.286 1.00 93.25 194 SER A O 1
ATOM 1566 N N . VAL A 1 195 ? 0.190 -7.170 -3.721 1.00 94.75 195 VAL A N 1
ATOM 1567 C CA . VAL A 1 195 ? -0.837 -6.474 -2.925 1.00 94.75 195 VAL A CA 1
ATOM 1568 C C . VAL A 1 195 ? -2.054 -7.372 -2.702 1.00 94.75 195 VAL A C 1
ATOM 1570 O O . VAL A 1 195 ? -2.515 -7.486 -1.567 1.00 94.75 195 VAL A O 1
ATOM 1573 N N . PHE A 1 196 ? -2.536 -8.092 -3.725 1.00 94.88 196 PHE A N 1
ATOM 1574 C CA . PHE A 1 196 ? -3.576 -9.113 -3.536 1.00 94.88 196 PHE A CA 1
ATOM 1575 C C . PHE A 1 196 ? -3.180 -10.128 -2.454 1.00 94.88 196 PHE A C 1
ATOM 1577 O O . PHE A 1 196 ? -3.974 -10.417 -1.556 1.00 94.88 196 PHE A O 1
ATOM 1584 N N . SER A 1 197 ? -1.939 -10.620 -2.491 1.00 94.62 197 SER A N 1
ATOM 1585 C CA . SER A 1 197 ? -1.449 -11.594 -1.511 1.00 94.62 197 SER A CA 1
ATOM 1586 C C . SER A 1 197 ? -1.337 -11.003 -0.106 1.00 94.62 197 SER A C 1
ATOM 1588 O O . SER A 1 197 ? -1.732 -11.648 0.861 1.00 94.62 197 SER A O 1
ATOM 1590 N N . GLN A 1 198 ? -0.866 -9.760 0.022 1.00 95.75 198 GLN A N 1
ATOM 1591 C CA . GLN A 1 198 ? -0.774 -9.049 1.302 1.00 95.75 198 GLN A CA 1
ATOM 1592 C C . GLN A 1 198 ? -2.153 -8.812 1.934 1.00 95.75 198 GLN A C 1
ATOM 1594 O O . GLN A 1 198 ? -2.299 -8.905 3.150 1.00 95.75 198 GLN A O 1
ATOM 1599 N N . LEU A 1 199 ? -3.174 -8.542 1.117 1.00 96.88 199 LEU A N 1
ATOM 1600 C CA . LEU A 1 199 ? -4.531 -8.260 1.587 1.00 96.88 199 LEU A CA 1
ATOM 1601 C C . LEU A 1 199 ? -5.375 -9.511 1.847 1.00 96.88 199 LEU A C 1
ATOM 1603 O O . LEU A 1 199 ? -6.410 -9.401 2.497 1.00 96.88 199 LEU A O 1
ATOM 1607 N N . THR A 1 200 ? -4.994 -10.678 1.331 1.00 94.62 200 THR A N 1
ATOM 1608 C CA . THR A 1 200 ? -5.804 -11.910 1.436 1.00 94.62 200 THR A CA 1
ATOM 1609 C C . THR A 1 200 ? -5.101 -13.059 2.146 1.00 94.62 200 THR A C 1
ATOM 1611 O O . THR A 1 200 ? -5.759 -14.006 2.565 1.00 94.62 200 THR A O 1
ATOM 1614 N N . GLY A 1 201 ? -3.771 -13.023 2.247 1.00 92.19 201 GLY A N 1
ATOM 1615 C CA . GLY A 1 201 ? -2.970 -14.183 2.634 1.00 92.19 201 GLY A CA 1
ATOM 1616 C C . GLY A 1 201 ? -2.934 -15.292 1.573 1.00 92.19 201 GLY A C 1
ATOM 1617 O O . GLY A 1 201 ? -2.448 -16.384 1.859 1.00 92.19 201 GLY A O 1
ATOM 1618 N N . MET A 1 202 ? -3.442 -15.046 0.359 1.00 88.31 202 MET A N 1
ATOM 1619 C CA . MET A 1 202 ? -3.501 -16.023 -0.730 1.00 88.31 202 MET A CA 1
ATOM 1620 C C . MET A 1 202 ? -2.520 -15.674 -1.845 1.00 88.31 202 MET A C 1
ATOM 1622 O O . MET A 1 202 ? -2.408 -14.522 -2.247 1.00 88.31 202 MET A O 1
ATOM 1626 N N . TYR A 1 203 ? -1.862 -16.682 -2.412 1.00 88.44 203 TYR A N 1
ATOM 1627 C CA . TYR A 1 203 ? -1.095 -16.494 -3.642 1.00 88.44 203 TYR A CA 1
ATOM 1628 C C . TYR A 1 203 ? -2.028 -16.231 -4.829 1.00 88.44 203 TYR A C 1
ATOM 1630 O O . TYR A 1 203 ? -3.087 -16.852 -4.950 1.00 88.44 203 TYR A O 1
ATOM 1638 N N . ASP A 1 204 ? -1.600 -15.351 -5.731 1.00 85.69 204 ASP A N 1
ATOM 1639 C CA . ASP A 1 204 ? -2.231 -15.199 -7.042 1.00 85.69 204 ASP A CA 1
ATOM 1640 C C . ASP A 1 204 ? -1.875 -16.383 -7.975 1.00 85.69 204 ASP A C 1
ATOM 1642 O O . ASP A 1 204 ? -1.017 -17.220 -7.679 1.00 85.69 204 ASP A O 1
ATOM 1646 N N . LEU A 1 205 ? -2.541 -16.473 -9.125 1.00 79.62 205 LEU A N 1
ATOM 1647 C CA . LEU A 1 205 ? -2.397 -17.555 -10.090 1.00 79.62 205 LEU A CA 1
ATOM 1648 C C . LEU A 1 205 ? -1.044 -17.509 -10.820 1.00 79.62 205 LEU A C 1
ATOM 1650 O O . LEU A 1 205 ? -0.637 -16.445 -11.288 1.00 79.62 205 LEU A O 1
ATOM 1654 N N . PRO A 1 206 ? -0.387 -18.657 -11.071 1.00 76.88 206 PRO A N 1
ATOM 1655 C CA . PRO A 1 206 ? 0.871 -18.728 -11.818 1.00 76.88 206 PRO A CA 1
ATOM 1656 C C . PRO A 1 206 ? 0.648 -18.629 -13.343 1.00 76.88 206 PRO A C 1
ATOM 1658 O O . PRO A 1 206 ? 1.196 -19.408 -14.119 1.00 76.88 206 PRO A O 1
ATOM 1661 N N . THR A 1 207 ? -0.212 -17.712 -13.792 1.00 75.25 207 THR A N 1
ATOM 1662 C CA . THR A 1 207 ? -0.554 -17.505 -15.211 1.00 75.25 207 THR A CA 1
ATOM 1663 C C . THR A 1 207 ? -0.355 -16.046 -15.610 1.00 75.25 207 THR A C 1
ATOM 1665 O O . THR A 1 207 ? -0.189 -15.193 -14.743 1.00 75.25 207 THR A O 1
ATOM 1668 N N . ARG A 1 208 ? -0.407 -15.728 -16.913 1.00 72.19 208 ARG A N 1
ATOM 1669 C CA . ARG A 1 208 ? -0.352 -14.331 -17.394 1.00 72.19 208 ARG A CA 1
ATOM 1670 C C . ARG A 1 208 ? -1.505 -13.475 -16.864 1.00 72.19 208 ARG A C 1
ATOM 1672 O O . ARG A 1 208 ? -1.308 -12.296 -16.594 1.00 72.19 208 ARG A O 1
ATOM 1679 N N . LYS A 1 209 ? -2.682 -14.076 -16.696 1.00 78.75 209 LYS A N 1
ATOM 1680 C CA . LYS A 1 209 ? -3.870 -13.434 -16.130 1.00 78.75 209 LYS A CA 1
ATOM 1681 C C . LYS A 1 209 ? -3.818 -13.482 -14.602 1.00 78.75 209 LYS A C 1
ATOM 1683 O O . LYS A 1 209 ? -3.290 -14.442 -14.032 1.00 78.75 209 LYS A O 1
ATOM 1688 N N . MET A 1 210 ? -4.304 -12.428 -13.961 1.00 83.56 210 MET A N 1
ATOM 1689 C CA . MET A 1 210 ? -4.426 -12.353 -12.502 1.00 83.56 210 MET A CA 1
ATOM 1690 C C . MET A 1 210 ? -5.748 -12.975 -12.057 1.00 83.56 210 MET A C 1
ATOM 1692 O O . MET A 1 210 ? -6.674 -13.105 -12.856 1.00 83.56 210 MET A O 1
ATOM 1696 N N . ILE A 1 211 ? -5.871 -13.341 -10.783 1.00 85.56 211 ILE A N 1
ATOM 1697 C CA . ILE A 1 211 ? -7.098 -13.932 -10.235 1.00 85.56 211 ILE A CA 1
ATOM 1698 C C . ILE A 1 211 ? -8.342 -13.072 -10.499 1.00 85.56 211 ILE A C 1
ATOM 1700 O O . ILE A 1 211 ? -9.402 -13.619 -10.796 1.00 85.56 211 ILE A O 1
ATOM 1704 N N . ALA A 1 212 ? -8.203 -11.742 -10.477 1.00 87.56 212 ALA A N 1
ATOM 1705 C CA . ALA A 1 212 ? -9.289 -10.816 -10.784 1.00 87.56 212 ALA A CA 1
ATOM 1706 C C . ALA A 1 212 ? -9.870 -11.043 -12.190 1.00 87.56 212 ALA A C 1
ATOM 1708 O O . ALA A 1 212 ? -11.086 -11.043 -12.340 1.00 87.56 212 ALA A O 1
ATOM 1709 N N . ASP A 1 213 ? -9.031 -11.347 -13.189 1.00 83.19 213 ASP A N 1
ATOM 1710 C CA . ASP A 1 213 ? -9.490 -11.619 -14.558 1.00 83.19 213 ASP A CA 1
ATOM 1711 C C . ASP A 1 213 ? -10.431 -12.831 -14.622 1.00 83.19 213 ASP A C 1
ATOM 1713 O O . ASP A 1 213 ? -11.316 -12.872 -15.467 1.00 83.19 213 ASP A O 1
ATOM 1717 N N . PHE A 1 214 ? -10.247 -13.822 -13.743 1.00 83.19 214 PHE A N 1
ATOM 1718 C CA . PHE A 1 214 ? -11.093 -15.016 -13.690 1.00 83.19 214 PHE A CA 1
ATOM 1719 C C . PHE A 1 214 ? -12.337 -14.801 -12.838 1.00 83.19 214 PHE A C 1
ATOM 1721 O O . PHE A 1 214 ? -13.417 -15.245 -13.215 1.00 83.19 214 PHE A O 1
ATOM 1728 N N . LEU A 1 215 ? -12.200 -14.120 -11.699 1.00 84.81 215 LEU A N 1
ATOM 1729 C CA . LEU A 1 215 ? -13.333 -13.840 -10.819 1.00 84.81 215 LEU A CA 1
ATOM 1730 C C . LEU A 1 215 ? -14.353 -12.903 -11.479 1.00 84.81 215 LEU A C 1
ATOM 1732 O O . LEU A 1 215 ? -15.536 -13.015 -11.193 1.00 84.81 215 LEU A O 1
ATOM 1736 N N . MET A 1 216 ? -13.912 -12.027 -12.386 1.00 83.81 216 MET A N 1
ATOM 1737 C CA . MET A 1 216 ? -14.793 -11.172 -13.187 1.00 83.81 216 MET A CA 1
ATOM 1738 C C . MET A 1 216 ? -15.616 -11.926 -14.241 1.00 83.81 216 MET A C 1
ATOM 1740 O O . MET A 1 216 ? -16.574 -11.360 -14.758 1.00 83.81 216 MET A O 1
ATOM 1744 N N . LEU A 1 217 ? -15.240 -13.161 -14.595 1.00 81.31 217 LEU A N 1
ATOM 1745 C CA . LEU A 1 217 ? -16.017 -14.003 -15.517 1.00 81.31 217 LEU A CA 1
ATOM 1746 C C . LEU A 1 217 ? -17.175 -14.719 -14.816 1.00 81.31 217 LEU A C 1
ATOM 1748 O O . LEU A 1 217 ? -18.042 -15.275 -15.484 1.00 81.31 217 LEU A O 1
ATOM 1752 N N . ASP A 1 218 ? -17.158 -14.753 -13.485 1.00 77.88 218 ASP A N 1
ATOM 1753 C CA . ASP A 1 218 ? -18.271 -15.226 -12.679 1.00 77.88 218 ASP A CA 1
ATOM 1754 C C . ASP A 1 218 ? -19.206 -14.041 -12.414 1.00 77.88 218 ASP A C 1
ATOM 1756 O O . ASP A 1 218 ? -18.768 -12.997 -11.932 1.00 77.88 218 ASP A O 1
ATOM 1760 N N . ASP A 1 219 ? -20.496 -14.186 -12.717 1.00 75.94 219 ASP A N 1
ATOM 1761 C CA . ASP A 1 219 ? -21.485 -13.145 -12.422 1.00 75.94 219 ASP A CA 1
ATOM 1762 C C . ASP A 1 219 ? -21.633 -12.938 -10.900 1.00 75.94 219 ASP A C 1
ATOM 1764 O O . ASP A 1 219 ? -21.990 -11.847 -10.436 1.00 75.94 219 ASP A O 1
ATOM 1768 N N . HIS A 1 220 ? -21.345 -13.977 -10.101 1.00 78.56 220 HIS A N 1
ATOM 1769 C CA . HIS A 1 220 ? -21.528 -13.993 -8.647 1.00 78.56 220 HIS A CA 1
ATOM 1770 C C . HIS A 1 220 ? -20.364 -14.680 -7.904 1.00 78.56 220 HIS A C 1
ATOM 1772 O O . HIS A 1 220 ? -20.578 -15.678 -7.204 1.00 78.56 220 HIS A O 1
ATOM 1778 N N . PRO A 1 221 ? -19.133 -14.135 -7.977 1.00 84.31 221 PRO A N 1
ATOM 1779 C CA . PRO A 1 221 ? -17.980 -14.751 -7.342 1.00 84.31 221 PRO A CA 1
ATOM 1780 C C . PRO A 1 221 ? -18.152 -14.770 -5.821 1.00 84.31 221 PRO A C 1
ATOM 1782 O O . PRO A 1 221 ? -18.488 -13.764 -5.186 1.00 84.31 221 PRO A O 1
ATOM 1785 N N . SER A 1 222 ? -17.891 -15.930 -5.218 1.00 83.25 222 SER A N 1
ATOM 1786 C CA . SER A 1 222 ? -17.908 -16.088 -3.760 1.00 83.25 222 SER A CA 1
ATOM 1787 C C . SER A 1 222 ? -16.844 -15.201 -3.122 1.00 83.25 222 SER A C 1
ATOM 1789 O O . SER A 1 222 ? -15.668 -15.361 -3.431 1.00 83.25 222 SER A O 1
ATOM 1791 N N . ARG A 1 223 ? -17.234 -14.291 -2.217 1.00 84.81 223 ARG A N 1
ATOM 1792 C CA . ARG A 1 223 ? -16.285 -13.356 -1.586 1.00 84.81 223 ARG A CA 1
ATOM 1793 C C . ARG A 1 223 ? -15.174 -14.096 -0.841 1.00 84.81 223 ARG A C 1
ATOM 1795 O O . ARG A 1 223 ? -15.443 -15.021 -0.078 1.00 84.81 223 ARG A O 1
ATOM 1802 N N . LEU A 1 224 ? -13.944 -13.616 -1.013 1.00 87.62 224 LEU A N 1
ATOM 1803 C CA . LEU A 1 224 ? -12.800 -14.021 -0.196 1.00 87.62 224 LEU A CA 1
ATOM 1804 C C . LEU A 1 224 ? -12.863 -13.354 1.185 1.00 87.62 224 LEU A C 1
ATOM 1806 O O . LEU A 1 224 ? -13.374 -12.243 1.317 1.00 87.62 224 LEU A O 1
ATOM 1810 N N . ASP A 1 225 ? -12.272 -13.989 2.195 1.00 91.31 225 ASP A N 1
ATOM 1811 C CA . ASP A 1 225 ? -11.996 -13.349 3.485 1.00 91.31 225 ASP A CA 1
ATOM 1812 C C . ASP A 1 225 ? -10.698 -12.528 3.395 1.00 91.31 225 ASP A C 1
ATOM 1814 O O . ASP A 1 225 ? -9.646 -12.901 3.907 1.00 91.31 225 ASP A O 1
ATOM 1818 N N . SER A 1 226 ? -10.771 -11.395 2.698 1.00 96.25 226 SER A N 1
ATOM 1819 C CA . SER A 1 226 ? -9.698 -10.399 2.660 1.00 96.25 226 SER A CA 1
ATOM 1820 C C . SER A 1 226 ? -9.670 -9.547 3.932 1.00 96.25 226 SER A C 1
ATOM 1822 O O . SER A 1 226 ? -10.674 -9.406 4.636 1.00 96.25 226 SER A O 1
ATOM 1824 N N . LEU A 1 227 ? -8.535 -8.898 4.191 1.00 96.69 227 LEU A N 1
ATOM 1825 C CA . LEU A 1 227 ? -8.338 -8.019 5.338 1.00 96.69 227 LEU A CA 1
ATOM 1826 C C . LEU A 1 227 ? -9.415 -6.915 5.436 1.00 96.69 227 LEU A C 1
ATOM 1828 O O . LEU A 1 227 ? -10.014 -6.806 6.507 1.00 96.69 227 LEU A O 1
ATOM 1832 N N . PRO A 1 228 ? -9.767 -6.160 4.368 1.00 98.12 228 PRO A N 1
ATOM 1833 C CA . PRO A 1 228 ? -10.845 -5.170 4.454 1.00 98.12 228 PRO A CA 1
ATOM 1834 C C . PRO A 1 228 ? -12.224 -5.785 4.741 1.00 98.12 228 PRO A C 1
ATOM 1836 O O . PRO A 1 228 ? -13.003 -5.203 5.489 1.00 98.12 228 PRO A O 1
ATOM 1839 N N . ILE A 1 229 ? -12.537 -6.976 4.208 1.00 97.50 229 ILE A N 1
ATOM 1840 C CA . ILE A 1 229 ? -13.817 -7.661 4.473 1.00 97.50 229 ILE A CA 1
ATOM 1841 C C . ILE A 1 229 ? -13.901 -8.099 5.932 1.00 97.50 229 ILE A C 1
ATOM 1843 O O . ILE A 1 229 ? -14.915 -7.866 6.593 1.00 97.50 229 ILE A O 1
ATOM 1847 N N . VAL A 1 230 ? -12.848 -8.737 6.441 1.00 97.00 230 VAL A N 1
ATOM 1848 C CA . VAL A 1 230 ? -12.803 -9.233 7.819 1.00 97.00 230 VAL A CA 1
ATOM 1849 C C . VAL A 1 230 ? -12.875 -8.071 8.809 1.00 97.00 230 VAL A C 1
ATOM 1851 O O . VAL A 1 230 ? -13.679 -8.115 9.738 1.00 97.00 230 VAL A O 1
ATOM 1854 N N . LEU A 1 231 ? -12.113 -6.999 8.585 1.00 97.00 231 LEU A N 1
ATOM 1855 C CA . LEU A 1 231 ? -12.153 -5.807 9.436 1.00 97.00 231 LEU A CA 1
ATOM 1856 C C . LEU A 1 231 ? -13.465 -5.025 9.287 1.00 97.00 231 LEU A C 1
ATOM 1858 O O . LEU A 1 231 ? -13.984 -4.497 10.269 1.00 97.00 231 LEU A O 1
ATOM 1862 N N . GLY A 1 232 ? -14.060 -5.000 8.093 1.00 97.12 232 GLY A N 1
ATOM 1863 C CA . GLY A 1 232 ? -15.374 -4.403 7.860 1.00 97.12 232 GLY A CA 1
ATOM 1864 C C . GLY A 1 232 ? -16.478 -5.070 8.687 1.00 97.12 232 GLY A C 1
ATOM 1865 O O . GLY A 1 232 ? -17.325 -4.375 9.246 1.00 97.12 232 GLY A O 1
ATOM 1866 N N . LYS A 1 233 ? -16.426 -6.401 8.874 1.00 95.75 233 LYS A N 1
ATOM 1867 C CA . LYS A 1 233 ? -17.325 -7.135 9.796 1.00 95.75 233 LYS A CA 1
ATOM 1868 C C . LYS A 1 233 ? -17.162 -6.687 11.260 1.00 95.75 233 LYS A C 1
ATOM 1870 O O . LYS A 1 233 ? -18.097 -6.837 12.041 1.00 95.75 233 LYS A O 1
ATOM 1875 N N . LEU A 1 234 ? -16.007 -6.123 11.623 1.00 95.75 234 LEU A N 1
ATOM 1876 C CA . LEU A 1 234 ? -15.713 -5.537 12.939 1.00 95.75 234 LEU A CA 1
ATOM 1877 C C . LEU A 1 234 ? -15.983 -4.021 13.001 1.00 95.75 234 LEU A C 1
ATOM 1879 O O . LEU A 1 234 ? -15.703 -3.391 14.018 1.00 95.75 234 LEU A O 1
ATOM 1883 N N . GLY A 1 235 ? -16.529 -3.431 11.934 1.00 96.81 235 GLY A N 1
ATOM 1884 C CA . GLY A 1 235 ? -16.902 -2.019 11.877 1.00 96.81 235 GLY A CA 1
ATOM 1885 C C . GLY A 1 235 ? -15.790 -1.068 11.435 1.00 96.81 235 GLY A C 1
ATOM 1886 O O . GLY A 1 235 ? -15.934 0.134 11.641 1.00 96.81 235 GLY A O 1
ATOM 1887 N N . TYR A 1 236 ? -14.698 -1.562 10.843 1.00 98.31 236 TYR A N 1
ATOM 1888 C CA . TYR A 1 236 ? -13.629 -0.708 10.318 1.00 98.31 236 TYR A CA 1
ATOM 1889 C C . TYR A 1 236 ? -14.045 0.005 9.027 1.00 98.31 236 TYR A C 1
ATOM 1891 O O . TYR A 1 236 ? -14.639 -0.601 8.135 1.00 98.31 236 TYR A O 1
ATOM 1899 N N . GLU A 1 237 ? -13.630 1.264 8.876 1.00 98.25 237 GLU A N 1
ATOM 1900 C CA . GLU A 1 237 ? -13.575 1.919 7.566 1.00 98.25 237 GLU A CA 1
ATOM 1901 C C . GLU A 1 237 ? -12.272 1.512 6.866 1.00 98.25 237 GLU A C 1
ATOM 1903 O O . GLU A 1 237 ? -11.195 1.647 7.442 1.00 98.25 237 GLU A O 1
ATOM 1908 N N . SER A 1 238 ? -12.351 1.010 5.631 1.00 98.56 238 SER A N 1
ATOM 1909 C CA . SER A 1 238 ? -11.176 0.561 4.876 1.00 98.56 238 SER A CA 1
ATOM 1910 C C . SER A 1 238 ? -10.956 1.425 3.641 1.00 98.56 238 SER A C 1
ATOM 1912 O O . SER A 1 238 ? -11.773 1.408 2.717 1.00 98.56 238 SER A O 1
ATOM 1914 N N . VAL A 1 239 ? -9.837 2.147 3.592 1.00 98.69 239 VAL A N 1
ATOM 1915 C CA . VAL A 1 239 ? -9.514 3.066 2.493 1.00 98.69 239 VAL A CA 1
ATOM 1916 C C . VAL A 1 239 ? -8.203 2.670 1.829 1.00 98.69 239 VAL A C 1
ATOM 1918 O O . VAL A 1 239 ? -7.192 2.479 2.503 1.00 98.69 239 VAL A O 1
ATOM 1921 N N . TYR A 1 240 ? -8.229 2.558 0.502 1.00 98.50 240 TYR A N 1
ATOM 1922 C CA . TYR A 1 240 ? -7.043 2.355 -0.326 1.00 98.50 240 TYR A CA 1
ATOM 1923 C C . TYR A 1 240 ? -6.660 3.673 -1.002 1.00 98.50 240 TYR A C 1
ATOM 1925 O O . TYR A 1 240 ? -7.496 4.269 -1.682 1.00 98.50 240 TYR A O 1
ATOM 1933 N N . TYR A 1 241 ? -5.421 4.122 -0.824 1.00 98.06 241 TYR A N 1
ATOM 1934 C CA . TYR A 1 241 ? -4.874 5.334 -1.428 1.00 98.06 241 TYR A CA 1
ATOM 1935 C C . TYR A 1 241 ? -3.813 4.958 -2.456 1.00 98.06 241 TYR A C 1
ATOM 1937 O O . TYR A 1 241 ? -2.861 4.249 -2.128 1.00 98.06 241 TYR A O 1
ATOM 1945 N N . PHE A 1 242 ? -3.964 5.468 -3.677 1.00 94.62 242 PHE A N 1
ATOM 1946 C CA . PHE A 1 242 ? -3.007 5.259 -4.756 1.00 94.62 242 PHE A CA 1
ATOM 1947 C C . PHE A 1 242 ? -2.794 6.550 -5.563 1.00 94.62 242 PHE A C 1
ATOM 1949 O O . PHE A 1 242 ? -3.761 7.134 -6.049 1.00 94.62 242 PHE A O 1
ATOM 1956 N N . PRO A 1 243 ? -1.556 7.043 -5.729 1.00 91.25 243 PRO A N 1
ATOM 1957 C CA . PRO A 1 243 ? -1.300 8.334 -6.376 1.00 91.25 243 PRO A CA 1
ATOM 1958 C C . PRO A 1 243 ? -1.674 8.418 -7.856 1.00 91.25 243 PRO A C 1
ATOM 1960 O O . PRO A 1 243 ? -1.815 9.518 -8.390 1.00 91.25 243 PRO A O 1
ATOM 1963 N N . LEU A 1 244 ? -1.815 7.279 -8.530 1.00 86.31 244 LEU A N 1
ATOM 1964 C CA . LEU A 1 244 ? -2.053 7.197 -9.969 1.00 86.31 244 LEU A CA 1
ATOM 1965 C C . LEU A 1 244 ? -3.480 6.732 -10.265 1.00 86.31 244 LEU A C 1
ATOM 1967 O O . LEU A 1 244 ? -4.197 6.288 -9.367 1.00 86.31 244 LEU A O 1
ATOM 1971 N N . ALA A 1 245 ? -3.903 6.840 -11.524 1.00 83.25 245 ALA A N 1
ATOM 1972 C CA . ALA A 1 245 ? -5.148 6.223 -11.956 1.00 83.25 245 ALA A CA 1
ATOM 1973 C C . ALA A 1 245 ? -4.973 4.702 -12.074 1.00 83.25 245 ALA A C 1
ATOM 1975 O O . ALA A 1 245 ? -3.972 4.215 -12.608 1.00 83.25 245 ALA A O 1
ATOM 1976 N N . LEU A 1 246 ? -5.987 3.958 -11.633 1.00 83.44 246 LEU A N 1
ATOM 1977 C CA . LEU A 1 246 ? -6.089 2.523 -11.887 1.00 83.44 246 LEU A CA 1
ATOM 1978 C C . LEU A 1 246 ? -6.434 2.344 -13.365 1.00 83.44 246 LEU A C 1
ATOM 1980 O O . LEU A 1 246 ? -7.549 2.614 -13.802 1.00 83.44 246 LEU A O 1
ATOM 1984 N N . THR A 1 247 ? -5.438 1.976 -14.163 1.00 69.75 247 THR A N 1
ATOM 1985 C CA . THR A 1 247 ? -5.562 1.945 -15.630 1.00 69.75 247 THR A CA 1
ATOM 1986 C C . THR A 1 247 ? -6.159 0.659 -16.168 1.00 69.75 247 THR A C 1
ATOM 1988 O O . THR A 1 247 ? -6.601 0.624 -17.315 1.00 69.75 247 THR A O 1
ATOM 1991 N N . HIS A 1 248 ? -6.209 -0.385 -15.344 1.00 72.56 248 HIS A N 1
ATOM 1992 C CA . HIS A 1 248 ? -6.784 -1.661 -15.719 1.00 72.56 248 HIS A CA 1
ATOM 1993 C C . HIS A 1 248 ? -8.099 -1.878 -14.954 1.00 72.56 248 HIS A C 1
ATOM 1995 O O . HIS A 1 248 ? -8.100 -1.834 -13.721 1.00 72.56 248 HIS A O 1
ATOM 2001 N N . PRO A 1 249 ? -9.226 -2.147 -15.647 1.00 75.38 249 PRO A N 1
ATOM 2002 C CA . PRO A 1 249 ? -10.525 -2.353 -14.999 1.00 75.38 249 PRO A CA 1
ATOM 2003 C C . PRO A 1 249 ? -10.534 -3.470 -13.947 1.00 75.38 249 PRO A C 1
ATOM 2005 O O . PRO A 1 249 ? -11.309 -3.418 -12.994 1.00 75.38 249 PRO A O 1
ATOM 2008 N N . ASN A 1 250 ? -9.667 -4.472 -14.108 1.00 85.00 250 ASN A N 1
ATOM 2009 C CA . ASN A 1 250 ? -9.536 -5.592 -13.181 1.00 85.00 250 ASN A CA 1
ATOM 2010 C C . ASN A 1 250 ? -8.959 -5.181 -11.818 1.00 85.00 250 ASN A C 1
ATOM 2012 O O . ASN A 1 250 ? -9.334 -5.771 -10.810 1.00 85.00 250 ASN A O 1
ATOM 2016 N N . GLU A 1 251 ? -8.114 -4.153 -11.754 1.00 86.62 251 GLU A N 1
ATOM 2017 C CA . GLU A 1 251 ? -7.491 -3.693 -10.514 1.00 86.62 251 GLU A CA 1
ATOM 2018 C C . GLU A 1 251 ? -8.496 -2.951 -9.629 1.00 86.62 251 GLU A C 1
ATOM 2020 O O . GLU A 1 251 ? -8.673 -3.289 -8.456 1.00 86.62 251 GLU A O 1
ATOM 2025 N N . GLU A 1 252 ? -9.232 -1.994 -10.201 1.00 88.81 252 GLU A N 1
ATOM 2026 C CA . GLU A 1 252 ? -10.298 -1.302 -9.471 1.00 88.81 252 GLU A CA 1
ATOM 2027 C C . GLU A 1 252 ? -11.398 -2.284 -9.047 1.00 88.81 252 GLU A C 1
ATOM 2029 O O . GLU A 1 252 ? -11.871 -2.243 -7.905 1.00 88.81 252 GLU A O 1
ATOM 2034 N N . TRP A 1 253 ? -11.783 -3.199 -9.943 1.00 91.88 253 TRP A N 1
ATOM 2035 C CA . TRP A 1 253 ? -12.735 -4.255 -9.620 1.00 91.88 253 TRP A CA 1
ATOM 2036 C C . TRP A 1 253 ? -12.233 -5.125 -8.464 1.00 91.88 253 TRP A C 1
ATOM 2038 O O . TRP A 1 253 ? -12.985 -5.372 -7.521 1.00 91.88 253 TRP A O 1
ATOM 2048 N N . MET A 1 254 ? -10.958 -5.526 -8.483 1.00 93.06 254 MET A N 1
ATOM 2049 C CA . MET A 1 254 ? -10.350 -6.338 -7.431 1.00 93.06 254 MET A CA 1
ATOM 2050 C C . MET A 1 254 ? -10.402 -5.627 -6.079 1.00 93.06 254 MET A C 1
ATOM 2052 O O . MET A 1 254 ? -10.828 -6.232 -5.100 1.00 93.06 254 MET A O 1
ATOM 2056 N N . LEU A 1 255 ? -10.033 -4.347 -5.994 1.00 95.12 255 LEU A N 1
ATOM 2057 C CA . LEU A 1 255 ? -10.079 -3.601 -4.730 1.00 95.12 255 LEU A CA 1
ATOM 2058 C C . LEU A 1 255 ? -11.513 -3.510 -4.170 1.00 95.12 255 LEU A C 1
ATOM 2060 O O . LEU A 1 255 ? -11.729 -3.704 -2.970 1.00 95.12 255 LEU A O 1
ATOM 2064 N N . LYS A 1 256 ? -12.517 -3.299 -5.031 1.00 94.25 256 LYS A N 1
ATOM 2065 C CA . LYS A 1 256 ? -13.937 -3.327 -4.626 1.00 94.25 256 LYS A CA 1
ATOM 2066 C C . LYS A 1 256 ? -14.364 -4.719 -4.161 1.00 94.25 256 LYS A C 1
ATOM 2068 O O . LYS A 1 256 ? -15.029 -4.860 -3.131 1.00 94.25 256 LYS A O 1
ATOM 2073 N N . TYR A 1 257 ? -13.957 -5.754 -4.891 1.00 94.62 257 TYR A N 1
ATOM 2074 C CA . TYR A 1 257 ? -14.216 -7.149 -4.554 1.00 94.62 257 TYR A CA 1
ATOM 2075 C C . TYR A 1 257 ? -13.631 -7.510 -3.179 1.00 94.62 257 TYR A C 1
ATOM 2077 O O . TYR A 1 257 ? -14.348 -8.052 -2.332 1.00 94.62 257 TYR A O 1
ATOM 2085 N N . LEU A 1 258 ? -12.392 -7.082 -2.910 1.00 96.19 258 LEU A N 1
ATOM 2086 C CA . LEU A 1 258 ? -11.688 -7.220 -1.630 1.00 96.19 258 LEU A CA 1
ATOM 2087 C C . LEU A 1 258 ? -12.283 -6.371 -0.496 1.00 96.19 258 LEU A C 1
ATOM 2089 O O . LEU A 1 258 ? -11.800 -6.472 0.627 1.00 96.19 258 LEU A O 1
ATOM 2093 N N . GLY A 1 259 ? -13.327 -5.578 -0.747 1.00 96.81 259 GLY A N 1
ATOM 2094 C CA . GLY A 1 259 ? -14.156 -4.961 0.290 1.00 96.81 259 GLY A CA 1
ATOM 2095 C C . GLY A 1 259 ? -13.668 -3.623 0.834 1.00 96.81 259 GLY A C 1
ATOM 2096 O O . GLY A 1 259 ? -14.096 -3.240 1.920 1.00 96.81 259 GLY A O 1
ATOM 2097 N N . PHE A 1 260 ? -12.814 -2.894 0.110 1.00 98.06 260 PHE A N 1
ATOM 2098 C CA . PHE A 1 260 ? -12.525 -1.505 0.475 1.00 98.06 260 PHE A CA 1
ATOM 2099 C C . PHE A 1 260 ? -13.799 -0.654 0.413 1.00 98.06 260 PHE A C 1
ATOM 2101 O O . PHE A 1 260 ? -14.524 -0.677 -0.582 1.00 98.06 260 PHE A O 1
ATOM 2108 N N . SER A 1 261 ? -14.062 0.125 1.466 1.00 96.62 261 SER A N 1
ATOM 2109 C CA . SER A 1 261 ? -15.204 1.043 1.514 1.00 96.62 261 SER A CA 1
ATOM 2110 C C . SER A 1 261 ? -14.970 2.282 0.657 1.00 96.62 261 SER A C 1
ATOM 2112 O O . SER A 1 261 ? -15.922 2.874 0.151 1.00 96.62 261 SER A O 1
ATOM 2114 N N . ARG A 1 262 ? -13.703 2.671 0.472 1.00 97.56 262 ARG A N 1
ATOM 2115 C CA . ARG A 1 262 ? -13.317 3.769 -0.412 1.00 97.56 262 ARG A CA 1
ATOM 2116 C C . ARG A 1 262 ? -11.982 3.481 -1.090 1.00 97.56 262 ARG A C 1
ATOM 2118 O O . ARG A 1 262 ? -11.048 2.977 -0.474 1.00 97.56 262 ARG A O 1
ATOM 2125 N N . ILE A 1 263 ? -11.903 3.836 -2.366 1.00 96.75 263 ILE A N 1
ATOM 2126 C CA . ILE A 1 263 ? -10.692 3.764 -3.181 1.00 96.75 263 ILE A CA 1
ATOM 2127 C C . ILE A 1 263 ? -10.416 5.191 -3.647 1.00 96.75 263 ILE A C 1
ATOM 2129 O O . ILE A 1 263 ? -11.274 5.825 -4.261 1.00 96.75 263 ILE A O 1
ATOM 2133 N N . VAL A 1 264 ? -9.262 5.729 -3.270 1.00 96.12 264 VAL A N 1
ATOM 2134 C CA . VAL A 1 264 ? -8.856 7.109 -3.531 1.00 96.12 264 VAL A CA 1
ATOM 2135 C C . VAL A 1 264 ? -7.661 7.073 -4.467 1.00 96.12 264 VAL A C 1
ATOM 2137 O O . VAL A 1 264 ? -6.573 6.673 -4.065 1.00 96.12 264 VAL A O 1
ATOM 2140 N N . THR A 1 265 ? -7.874 7.493 -5.710 1.00 92.44 265 THR A N 1
ATOM 2141 C CA . THR A 1 265 ? -6.853 7.441 -6.760 1.00 92.44 265 THR A CA 1
ATOM 2142 C C . THR A 1 265 ? -6.477 8.833 -7.255 1.00 92.44 265 THR A C 1
ATOM 2144 O O . THR A 1 265 ? -7.206 9.812 -7.039 1.00 92.44 265 THR A O 1
ATOM 2147 N N . GLY A 1 266 ? -5.352 8.915 -7.961 1.00 85.25 266 GLY A N 1
ATOM 2148 C CA . GLY A 1 266 ? -5.072 10.021 -8.873 1.00 85.25 266 GLY A CA 1
ATOM 2149 C C . GLY A 1 266 ? -5.877 9.930 -10.173 1.00 85.25 266 GLY A C 1
ATOM 2150 O O . GLY A 1 266 ? -6.701 9.036 -10.365 1.00 85.25 266 GLY A O 1
ATOM 2151 N N . ASP A 1 267 ? -5.621 10.876 -11.074 1.00 74.00 267 ASP A N 1
ATOM 2152 C CA . ASP A 1 267 ? -6.303 11.070 -12.363 1.00 74.00 267 ASP A CA 1
ATOM 2153 C C . ASP A 1 267 ? -5.388 10.835 -13.584 1.00 74.00 267 ASP A C 1
ATOM 2155 O O . ASP A 1 267 ? -5.814 11.016 -14.723 1.00 74.00 267 ASP A O 1
ATOM 2159 N N . ILE A 1 268 ? -4.138 10.412 -13.372 1.00 62.81 268 ILE A N 1
ATOM 2160 C CA . ILE A 1 268 ? -3.146 10.228 -14.443 1.00 62.81 268 ILE A CA 1
ATOM 2161 C C . ILE A 1 268 ? -3.012 8.746 -14.779 1.00 62.81 268 ILE A C 1
ATOM 2163 O O . ILE A 1 268 ? -2.633 7.945 -13.922 1.00 62.81 268 ILE A O 1
ATOM 2167 N N . GLY A 1 269 ? -3.306 8.398 -16.033 1.00 57.00 269 GLY A N 1
ATOM 2168 C CA . GLY A 1 269 ? -3.131 7.052 -16.580 1.00 57.00 269 GLY A CA 1
ATOM 2169 C C . GLY A 1 269 ? -1.700 6.728 -17.040 1.00 57.00 269 GLY A C 1
ATOM 2170 O O . GLY A 1 269 ? -0.852 7.608 -17.179 1.00 57.00 269 GLY A O 1
ATOM 2171 N N . GLY A 1 270 ? -1.474 5.440 -17.324 1.00 51.28 270 GLY A N 1
ATOM 2172 C CA . GLY A 1 270 ? -0.216 4.780 -17.707 1.00 51.28 270 GLY A CA 1
ATOM 2173 C C . GLY A 1 270 ? 0.630 5.458 -18.783 1.00 51.28 270 GLY A C 1
ATOM 2174 O O . GLY A 1 270 ? 1.853 5.427 -18.715 1.00 51.28 270 GLY A O 1
ATOM 2175 N N . GLU A 1 271 ? 0.004 6.111 -19.758 1.00 45.97 271 GLU A N 1
ATOM 2176 C CA . GLU A 1 271 ? 0.714 6.723 -20.890 1.00 45.97 271 GLU A CA 1
ATOM 2177 C C . GLU A 1 271 ? 1.370 8.072 -20.539 1.00 45.97 271 GLU A C 1
ATOM 2179 O O . GLU A 1 271 ? 2.202 8.587 -21.286 1.00 45.97 271 GLU A O 1
ATOM 2184 N N . GLY A 1 272 ? 1.060 8.635 -19.365 1.00 49.59 272 GLY A N 1
ATOM 2185 C CA . GLY A 1 272 ? 1.647 9.883 -18.885 1.00 49.59 272 GLY A CA 1
ATOM 2186 C C . GLY A 1 272 ? 3.080 9.752 -18.358 1.00 49.59 272 GLY A C 1
ATOM 2187 O O . GLY A 1 272 ? 3.722 10.762 -18.117 1.00 49.59 272 GLY A O 1
ATOM 2188 N N . PHE A 1 273 ? 3.656 8.568 -18.169 1.00 55.16 273 PHE A N 1
ATOM 2189 C CA . PHE A 1 273 ? 4.886 8.450 -17.362 1.00 55.16 273 PHE A CA 1
ATOM 2190 C C . PHE A 1 273 ? 6.210 8.820 -18.055 1.00 55.16 273 PHE A C 1
ATOM 2192 O O . PHE A 1 273 ? 7.264 8.734 -17.431 1.00 55.16 273 PHE A O 1
ATOM 2199 N N . HIS A 1 274 ? 6.183 9.292 -19.306 1.00 54.03 274 HIS A N 1
ATOM 2200 C CA . HIS A 1 274 ? 7.398 9.509 -20.107 1.00 54.03 274 HIS A CA 1
ATOM 2201 C C . HIS A 1 274 ? 7.856 10.975 -20.260 1.00 54.03 274 HIS A C 1
ATOM 2203 O O . HIS A 1 274 ? 8.799 11.229 -21.007 1.00 54.03 274 HIS A O 1
ATOM 2209 N N . SER A 1 275 ? 7.236 11.953 -19.580 1.00 55.56 275 SER A N 1
ATOM 2210 C CA . SER A 1 275 ? 7.631 13.374 -19.691 1.00 55.56 275 SER A CA 1
ATOM 2211 C C . SER A 1 275 ? 8.035 14.008 -18.354 1.00 55.56 275 SER A C 1
ATOM 2213 O O . SER A 1 275 ? 7.510 13.641 -17.305 1.00 55.56 275 SER A O 1
ATOM 2215 N N . GLN A 1 276 ? 8.921 15.014 -18.390 1.00 53.34 276 GLN A N 1
ATOM 2216 C CA . GLN A 1 276 ? 9.370 15.743 -17.190 1.00 53.34 276 GLN A CA 1
ATOM 2217 C C . GLN A 1 276 ? 8.229 16.458 -16.446 1.00 53.34 276 GLN A C 1
ATOM 2219 O O . GLN A 1 276 ? 8.215 16.480 -15.218 1.00 53.34 276 GLN A O 1
ATOM 2224 N N . ALA A 1 277 ? 7.233 16.990 -17.162 1.00 57.22 277 ALA A N 1
ATOM 2225 C CA . ALA A 1 277 ? 6.049 17.590 -16.539 1.00 57.22 277 ALA A CA 1
ATOM 2226 C C . ALA A 1 277 ? 5.248 16.558 -15.723 1.00 57.22 277 ALA A C 1
ATOM 2228 O O . ALA A 1 277 ? 4.672 16.878 -14.685 1.00 57.22 277 ALA A O 1
ATOM 2229 N N . ASN A 1 278 ? 5.286 15.293 -16.143 1.00 65.75 278 ASN A N 1
ATOM 2230 C CA . ASN A 1 278 ? 4.594 14.202 -15.469 1.00 65.75 278 ASN A CA 1
ATOM 2231 C C . ASN A 1 278 ? 5.374 13.671 -14.248 1.00 65.75 278 ASN A C 1
ATOM 2233 O O . ASN A 1 278 ? 4.782 13.029 -13.385 1.00 65.75 278 ASN A O 1
ATOM 2237 N N . MET A 1 279 ? 6.668 14.001 -14.119 1.00 70.69 279 MET A N 1
ATOM 2238 C CA . MET A 1 279 ? 7.532 13.623 -12.988 1.00 70.69 279 MET A CA 1
ATOM 2239 C C . MET A 1 279 ? 7.218 14.422 -11.714 1.00 70.69 279 MET A C 1
ATOM 2241 O O . MET A 1 279 ? 6.931 13.833 -10.672 1.00 70.69 279 MET A O 1
ATOM 2245 N N . GLN A 1 280 ? 7.206 15.759 -11.800 1.00 75.56 280 GLN A N 1
ATOM 2246 C CA . GLN A 1 280 ? 6.817 16.626 -10.672 1.00 75.56 280 GLN A CA 1
ATOM 2247 C C . GLN A 1 280 ? 5.356 16.419 -10.280 1.00 75.56 280 GLN A C 1
ATOM 2249 O O . GLN A 1 280 ? 4.987 16.485 -9.110 1.00 75.56 280 GLN A O 1
ATOM 2254 N N . LEU A 1 281 ? 4.521 16.094 -11.263 1.00 79.12 281 LEU A N 1
ATOM 2255 C CA . LEU A 1 281 ? 3.144 15.729 -11.009 1.00 79.12 281 LEU A CA 1
ATOM 2256 C C . LEU A 1 281 ? 3.044 14.404 -10.232 1.00 79.12 281 LEU A C 1
ATOM 2258 O O . LEU A 1 281 ? 2.287 14.346 -9.269 1.00 79.12 281 LEU A O 1
ATOM 2262 N N . LYS A 1 282 ? 3.843 13.377 -10.567 1.00 81.38 282 LYS A N 1
ATOM 2263 C CA . LYS A 1 282 ? 3.928 12.114 -9.801 1.00 81.38 282 LYS A CA 1
ATOM 2264 C C . LYS A 1 282 ? 4.261 12.381 -8.330 1.00 81.38 282 LYS A C 1
ATOM 2266 O O . LYS A 1 282 ? 3.555 11.902 -7.446 1.00 81.38 282 LYS A O 1
ATOM 2271 N N . ARG A 1 283 ? 5.274 13.222 -8.087 1.00 86.06 283 ARG A N 1
ATOM 2272 C CA . ARG A 1 283 ? 5.648 13.704 -6.750 1.00 86.06 283 ARG A CA 1
ATOM 2273 C C . ARG A 1 283 ? 4.459 14.350 -6.031 1.00 86.06 283 ARG A C 1
ATOM 2275 O O . ARG A 1 283 ? 4.078 13.903 -4.956 1.00 86.06 283 ARG A O 1
ATOM 2282 N N . ALA A 1 284 ? 3.836 15.354 -6.643 1.00 88.19 284 ALA A N 1
ATOM 2283 C CA . ALA A 1 284 ? 2.717 16.077 -6.040 1.00 88.19 284 ALA A CA 1
ATOM 2284 C C . ALA A 1 284 ? 1.503 15.173 -5.752 1.00 88.19 284 ALA A C 1
ATOM 2286 O O . ALA A 1 284 ? 0.776 15.392 -4.784 1.00 88.19 284 ALA A O 1
ATOM 2287 N N . ARG A 1 285 ? 1.260 14.143 -6.573 1.00 88.88 285 ARG A N 1
ATOM 2288 C CA . ARG A 1 285 ? 0.187 13.167 -6.328 1.00 88.88 285 ARG A CA 1
ATOM 2289 C C . ARG A 1 285 ? 0.509 12.218 -5.180 1.00 88.88 285 ARG A C 1
ATOM 2291 O O . ARG A 1 285 ? -0.400 11.891 -4.418 1.00 88.88 285 ARG A O 1
ATOM 2298 N N . GLU A 1 286 ? 1.770 11.821 -5.027 1.00 92.69 286 GLU A N 1
ATOM 2299 C CA . GLU A 1 286 ? 2.237 11.066 -3.861 1.00 92.69 286 GLU A CA 1
ATOM 2300 C C . GLU A 1 286 ? 1.967 11.866 -2.575 1.00 92.69 286 GLU A C 1
ATOM 2302 O O . GLU A 1 286 ? 1.251 11.402 -1.686 1.00 92.69 286 GLU A O 1
ATOM 2307 N N . GLU A 1 287 ? 2.411 13.127 -2.536 1.00 95.00 287 GLU A N 1
ATOM 2308 C CA . GLU A 1 287 ? 2.159 14.061 -1.426 1.00 95.00 287 GLU A CA 1
ATOM 2309 C C . GLU A 1 287 ? 0.651 14.244 -1.175 1.00 95.00 287 GLU A C 1
ATOM 2311 O O . GLU A 1 287 ? 0.186 14.245 -0.030 1.00 95.00 287 GLU A O 1
ATOM 2316 N N . GLN A 1 288 ? -0.149 14.338 -2.243 1.00 95.69 288 GLN A N 1
ATOM 2317 C CA . GLN A 1 288 ? -1.601 14.464 -2.145 1.00 95.69 288 GLN A CA 1
ATOM 2318 C C . GLN A 1 288 ? -2.252 13.243 -1.480 1.00 95.69 288 GLN A C 1
ATOM 2320 O O . GLN A 1 288 ? -3.181 13.423 -0.688 1.00 95.69 288 GLN A O 1
ATOM 2325 N N . MET A 1 289 ? -1.820 12.017 -1.790 1.00 96.75 289 MET A N 1
ATOM 2326 C CA . MET A 1 289 ? -2.396 10.814 -1.178 1.00 96.75 289 MET A CA 1
ATOM 2327 C C . MET A 1 289 ? -2.098 10.742 0.316 1.00 96.75 289 MET A C 1
ATOM 2329 O O . MET A 1 289 ? -3.019 10.511 1.102 1.00 96.75 289 MET A O 1
ATOM 2333 N N . PHE A 1 290 ? -0.863 11.043 0.723 1.00 98.19 290 PHE A N 1
ATOM 2334 C CA . PHE A 1 290 ? -0.509 11.131 2.142 1.00 98.19 290 PHE A CA 1
ATOM 2335 C C . PHE A 1 290 ? -1.266 12.258 2.849 1.00 98.19 290 PHE A C 1
ATOM 2337 O O . PHE A 1 290 ? -1.816 12.041 3.926 1.00 98.19 290 PHE A O 1
ATOM 2344 N N . THR A 1 291 ? -1.411 13.425 2.214 1.00 98.44 291 THR A N 1
ATOM 2345 C CA . THR A 1 291 ? -2.213 14.537 2.753 1.00 98.44 291 THR A CA 1
ATOM 2346 C C . THR A 1 291 ? -3.669 14.122 2.990 1.00 98.44 291 THR A C 1
ATOM 2348 O O . THR A 1 291 ? -4.250 14.437 4.032 1.00 98.44 291 THR A O 1
ATOM 2351 N N . ARG A 1 292 ? -4.274 13.386 2.047 1.00 98.31 292 ARG A N 1
ATOM 2352 C CA . ARG A 1 292 ? -5.642 12.863 2.192 1.00 98.31 292 ARG A CA 1
ATOM 2353 C C . ARG A 1 292 ? -5.736 11.844 3.326 1.00 98.31 292 ARG A C 1
ATOM 2355 O O . ARG A 1 292 ? -6.633 11.967 4.154 1.00 98.31 292 ARG A O 1
ATOM 2362 N N . ALA A 1 293 ? -4.795 10.904 3.412 1.00 98.62 293 ALA A N 1
ATOM 2363 C CA . ALA A 1 293 ? -4.745 9.935 4.505 1.00 98.62 293 ALA A CA 1
ATOM 2364 C C . ALA A 1 293 ? -4.587 10.621 5.876 1.00 98.62 293 ALA A C 1
ATOM 2366 O O . ALA A 1 293 ? -5.287 10.273 6.823 1.00 98.62 293 ALA A O 1
ATOM 2367 N N . ILE A 1 294 ? -3.747 11.655 5.982 1.00 98.75 294 ILE A N 1
ATOM 2368 C CA . ILE A 1 294 ? -3.580 12.466 7.199 1.00 98.75 294 ILE A CA 1
ATOM 2369 C C . ILE A 1 294 ? -4.890 13.166 7.591 1.00 98.75 294 ILE A C 1
ATOM 2371 O O . ILE A 1 294 ? -5.275 13.163 8.764 1.00 98.75 294 ILE A O 1
ATOM 2375 N N . ALA A 1 295 ? -5.603 13.756 6.629 1.00 98.62 295 ALA A N 1
ATOM 2376 C CA . ALA A 1 295 ? -6.906 14.372 6.883 1.00 98.62 295 ALA A CA 1
ATOM 2377 C C . ALA A 1 295 ? -7.950 13.337 7.347 1.00 98.62 295 ALA A C 1
ATOM 2379 O O . ALA A 1 295 ? -8.739 13.600 8.262 1.00 98.62 295 ALA A O 1
ATOM 2380 N N . ASP A 1 296 ? -7.916 12.141 6.766 1.00 98.62 296 ASP A N 1
ATOM 2381 C CA . ASP A 1 296 ? -8.787 11.031 7.139 1.00 98.62 296 ASP A CA 1
ATOM 2382 C C . ASP A 1 296 ? -8.434 10.454 8.522 1.00 98.62 296 ASP A C 1
ATOM 2384 O O . ASP A 1 296 ? -9.338 10.075 9.264 1.00 98.62 296 ASP A O 1
ATOM 2388 N N . VAL A 1 297 ? -7.162 10.466 8.942 1.00 98.69 297 VAL A N 1
ATOM 2389 C CA . VAL A 1 297 ? -6.755 10.143 10.325 1.00 98.69 297 VAL A CA 1
ATOM 2390 C C . VAL A 1 297 ? -7.398 11.120 11.310 1.00 98.69 297 VAL A C 1
ATOM 2392 O O . VAL A 1 297 ? -8.005 10.699 12.295 1.00 98.69 297 VAL A O 1
ATOM 2395 N N . LYS A 1 298 ? -7.330 12.429 11.031 1.00 98.38 298 LYS A N 1
ATOM 2396 C CA . LYS A 1 298 ? -7.940 13.467 11.885 1.00 98.38 298 LYS A CA 1
ATOM 2397 C C . LYS A 1 298 ? -9.461 13.314 11.959 1.00 98.38 298 LYS A C 1
ATOM 2399 O O . LYS A 1 298 ? -10.048 13.439 13.035 1.00 98.38 298 LYS A O 1
ATOM 2404 N N . THR A 1 299 ? -10.092 12.985 10.835 1.00 98.31 299 THR A N 1
ATOM 2405 C CA . THR A 1 299 ? -11.537 12.737 10.759 1.00 98.31 299 THR A CA 1
ATOM 2406 C C . THR A 1 299 ? -11.943 11.500 11.562 1.00 98.31 299 THR A C 1
ATOM 2408 O O . THR A 1 299 ? -12.885 11.567 12.356 1.00 98.31 299 THR A O 1
ATOM 2411 N N . SER A 1 300 ? -11.225 10.389 11.409 1.00 97.88 300 SER A N 1
ATOM 2412 C CA . SER A 1 300 ? -11.512 9.145 12.130 1.00 97.88 300 SER A CA 1
ATOM 2413 C C . SER A 1 300 ? -11.248 9.265 13.626 1.00 97.88 300 SER A C 1
ATOM 2415 O O . SER A 1 300 ? -12.049 8.768 14.418 1.00 97.88 300 SER A O 1
ATOM 2417 N N . ALA A 1 301 ? -10.225 10.024 14.033 1.00 97.19 301 ALA A N 1
ATOM 2418 C CA . ALA A 1 301 ? -9.988 10.365 15.434 1.00 97.19 301 ALA A CA 1
ATOM 2419 C C . ALA A 1 301 ? -11.193 11.085 16.062 1.00 97.19 301 ALA A C 1
ATOM 2421 O O . ALA A 1 301 ? -11.669 10.690 17.127 1.00 97.19 301 ALA A O 1
ATOM 2422 N N . ALA A 1 302 ? -11.735 12.103 15.381 1.00 97.56 302 ALA A N 1
ATOM 2423 C CA . ALA A 1 302 ? -12.896 12.854 15.862 1.00 97.56 302 ALA A CA 1
ATOM 2424 C C . ALA A 1 302 ? -14.157 11.980 15.989 1.00 97.56 302 ALA A C 1
ATOM 2426 O O . ALA A 1 302 ? -14.962 12.177 16.899 1.00 97.56 302 ALA A O 1
ATOM 2427 N N . LYS A 1 303 ? -14.313 10.995 15.098 1.00 96.75 303 LYS A N 1
ATOM 2428 C CA . LYS A 1 303 ? -15.448 10.059 15.085 1.00 96.75 303 LYS A CA 1
ATOM 2429 C C . LYS A 1 303 ? -15.243 8.816 15.954 1.00 96.75 303 LYS A C 1
ATOM 2431 O O . LYS A 1 303 ? -16.194 8.061 16.127 1.00 96.75 303 LYS A O 1
ATOM 2436 N N . LYS A 1 304 ? -14.036 8.593 16.488 1.00 95.50 304 LYS A N 1
ATOM 2437 C CA . LYS A 1 304 ? -13.621 7.325 17.118 1.00 95.50 304 LYS A CA 1
ATOM 2438 C C . LYS A 1 304 ? -13.866 6.111 16.205 1.00 95.50 304 LYS A C 1
ATOM 2440 O O . LYS A 1 304 ? -14.261 5.047 16.670 1.00 95.50 304 LYS A O 1
ATOM 2445 N N . GLN A 1 305 ? -13.666 6.302 14.903 1.00 96.88 305 GLN A N 1
ATOM 2446 C CA . GLN A 1 305 ? -13.874 5.286 13.877 1.00 96.88 305 GLN A CA 1
ATOM 2447 C C . GLN A 1 305 ? -12.600 4.436 13.743 1.00 96.88 305 GLN A C 1
ATOM 2449 O O . GLN A 1 305 ? -11.571 5.002 13.369 1.00 96.88 305 GLN A O 1
ATOM 2454 N N . PRO A 1 306 ? -12.625 3.115 14.016 1.00 97.69 306 PRO A N 1
ATOM 2455 C CA . PRO A 1 306 ? -11.498 2.249 13.686 1.00 97.69 306 PRO A CA 1
ATOM 2456 C C . PRO A 1 306 ? -11.320 2.185 12.167 1.00 97.69 306 PRO A C 1
ATOM 2458 O O . PRO A 1 306 ? -12.304 2.164 11.418 1.00 97.69 306 PRO A O 1
ATOM 2461 N N . PHE A 1 307 ? -10.073 2.158 11.705 1.00 98.69 307 PHE A N 1
ATOM 2462 C CA . PHE A 1 307 ? -9.779 2.196 10.275 1.00 98.69 307 PHE A CA 1
ATOM 2463 C C . PHE A 1 307 ? -8.653 1.260 9.845 1.00 98.69 307 PHE A C 1
ATOM 2465 O O . PHE A 1 307 ? -7.746 0.955 10.618 1.00 98.69 307 PHE A O 1
ATOM 2472 N N . LEU A 1 308 ? -8.734 0.826 8.587 1.00 98.75 308 LEU A N 1
ATOM 2473 C CA . LEU A 1 308 ? -7.646 0.254 7.803 1.00 98.75 308 LEU A CA 1
ATOM 2474 C C . LEU A 1 308 ? -7.325 1.237 6.678 1.00 98.75 308 LEU A C 1
ATOM 2476 O O . LEU A 1 308 ? -8.102 1.366 5.734 1.00 98.75 308 LEU A O 1
ATOM 2480 N N . TYR A 1 309 ? -6.175 1.897 6.742 1.00 98.81 309 TYR A N 1
ATOM 2481 C CA . TYR A 1 309 ? -5.685 2.738 5.651 1.00 98.81 309 TYR A CA 1
ATOM 2482 C C . TYR A 1 309 ? -4.500 2.067 4.973 1.00 98.81 309 TYR A C 1
ATOM 2484 O O . TYR A 1 309 ? -3.479 1.808 5.606 1.00 98.81 309 TYR A O 1
ATOM 2492 N N . VAL A 1 310 ? -4.648 1.785 3.682 1.00 98.69 310 VAL A N 1
ATOM 2493 C CA . VAL A 1 310 ? -3.609 1.189 2.843 1.00 98.69 310 VAL A CA 1
ATOM 2494 C C . VAL A 1 310 ? -3.110 2.253 1.879 1.00 98.69 310 VAL A C 1
ATOM 2496 O O . VAL A 1 310 ? -3.881 2.742 1.058 1.00 98.69 310 VAL A O 1
ATOM 2499 N N . LEU A 1 311 ? -1.839 2.624 1.986 1.00 98.38 311 LEU A N 1
ATOM 2500 C CA . LEU A 1 311 ? -1.179 3.578 1.105 1.00 98.38 311 LEU A CA 1
ATOM 2501 C C . LEU A 1 311 ? -0.213 2.812 0.206 1.00 98.38 311 LEU A C 1
ATOM 2503 O O . LEU A 1 311 ? 0.811 2.330 0.683 1.00 98.38 311 LEU A O 1
ATOM 2507 N N . MET A 1 312 ? -0.543 2.697 -1.077 1.00 96.38 312 MET A N 1
ATOM 2508 C CA . MET A 1 312 ? 0.353 2.152 -2.093 1.00 96.38 312 MET A CA 1
ATOM 2509 C C . MET A 1 312 ? 1.084 3.310 -2.763 1.00 96.38 312 MET A C 1
ATOM 2511 O O . MET A 1 312 ? 0.435 4.183 -3.341 1.00 96.38 312 MET A O 1
ATOM 2515 N N . THR A 1 313 ? 2.411 3.341 -2.674 1.00 94.56 313 THR A N 1
ATOM 2516 C CA . THR A 1 313 ? 3.192 4.415 -3.299 1.00 94.56 313 THR A CA 1
ATOM 2517 C C . THR A 1 313 ? 3.344 4.189 -4.804 1.00 94.56 313 THR A C 1
ATOM 2519 O O . THR A 1 313 ? 2.966 3.150 -5.336 1.00 94.56 313 THR A O 1
ATOM 2522 N N . SER A 1 314 ? 3.851 5.185 -5.531 1.00 89.56 314 SER A N 1
ATOM 2523 C CA . SER A 1 314 ? 3.963 5.142 -6.998 1.00 89.56 314 SER A CA 1
ATOM 2524 C C . SER A 1 314 ? 5.321 5.581 -7.550 1.00 89.56 314 SER A C 1
ATOM 2526 O O . SER A 1 314 ? 5.619 5.377 -8.735 1.00 89.56 314 SER A O 1
ATOM 2528 N N . LEU A 1 315 ? 6.158 6.216 -6.724 1.00 87.06 315 LEU A N 1
ATOM 2529 C CA . LEU A 1 315 ? 7.430 6.797 -7.167 1.00 87.06 315 LEU A CA 1
ATOM 2530 C C . LEU A 1 315 ? 8.465 5.750 -7.600 1.00 87.06 315 LEU A C 1
ATOM 2532 O O . LEU A 1 315 ? 9.285 6.054 -8.464 1.00 87.06 315 LEU A O 1
ATOM 2536 N N . GLY A 1 316 ? 8.388 4.524 -7.076 1.00 82.75 316 GLY A N 1
ATOM 2537 C CA . GLY A 1 316 ? 9.225 3.408 -7.527 1.00 82.75 316 GLY A CA 1
ATOM 2538 C C . GLY A 1 316 ? 8.784 2.785 -8.857 1.00 82.75 316 GLY A C 1
ATOM 2539 O O . GLY A 1 316 ? 9.547 2.024 -9.446 1.00 82.75 316 GLY A O 1
ATOM 2540 N N . HIS A 1 317 ? 7.585 3.116 -9.359 1.00 83.38 317 HIS A N 1
ATOM 2541 C CA . HIS A 1 317 ? 7.054 2.508 -10.577 1.00 83.38 317 HIS A CA 1
ATOM 2542 C C . HIS A 1 317 ? 7.836 3.000 -11.792 1.00 83.38 317 HIS A C 1
ATOM 2544 O O . HIS A 1 317 ? 7.969 4.207 -12.016 1.00 83.38 317 HIS A O 1
ATOM 2550 N N . GLU A 1 318 ? 8.273 2.057 -12.615 1.00 72.62 318 GLU A N 1
ATOM 2551 C CA . GLU A 1 318 ? 9.125 2.305 -13.771 1.00 72.62 318 GLU A CA 1
ATOM 2552 C C . GLU A 1 318 ? 8.417 3.084 -14.905 1.00 72.62 318 GLU A C 1
ATOM 2554 O O . GLU A 1 318 ? 7.200 2.947 -15.078 1.00 72.62 318 GLU A O 1
ATOM 2559 N N . PRO A 1 319 ? 9.156 3.871 -15.713 1.00 72.94 319 PRO A N 1
ATOM 2560 C CA . PRO A 1 319 ? 10.557 4.248 -15.501 1.00 72.94 319 PRO A CA 1
ATOM 2561 C C . PRO A 1 319 ? 10.720 5.079 -14.217 1.00 72.94 319 PRO A C 1
ATOM 2563 O O . PRO A 1 319 ? 9.885 5.934 -13.919 1.00 72.94 319 PRO A O 1
ATOM 2566 N N . ILE A 1 320 ? 11.779 4.801 -13.443 1.00 75.56 320 ILE A N 1
ATOM 2567 C CA . ILE A 1 320 ? 12.014 5.495 -12.169 1.00 75.56 320 ILE A CA 1
ATOM 2568 C C . ILE A 1 320 ? 12.271 6.973 -12.454 1.00 75.56 320 ILE A C 1
ATOM 2570 O O . ILE A 1 320 ? 13.011 7.345 -13.366 1.00 75.56 320 ILE A O 1
ATOM 2574 N N . VAL A 1 321 ? 11.634 7.814 -11.654 1.00 75.56 321 VAL A N 1
ATOM 2575 C CA . VAL A 1 321 ? 11.634 9.259 -11.814 1.00 75.56 321 VAL A CA 1
ATOM 2576 C C . VAL A 1 321 ? 12.702 9.883 -10.918 1.00 75.56 321 VAL A C 1
ATOM 2578 O O . VAL A 1 321 ? 12.676 9.704 -9.705 1.00 75.56 321 VAL A O 1
ATOM 2581 N N . ASP A 1 322 ? 13.610 10.664 -11.507 1.00 83.81 322 ASP A N 1
ATOM 2582 C CA . ASP A 1 322 ? 14.525 11.521 -10.750 1.00 83.81 322 ASP A CA 1
ATOM 2583 C C . ASP A 1 322 ? 13.788 12.738 -10.173 1.00 83.81 322 ASP A C 1
ATOM 2585 O O . ASP A 1 322 ? 13.456 13.680 -10.898 1.00 83.81 322 ASP A O 1
ATOM 2589 N N . ILE A 1 323 ? 13.522 12.686 -8.866 1.00 84.50 323 ILE A N 1
ATOM 2590 C CA . ILE A 1 323 ? 12.789 13.710 -8.111 1.00 84.50 323 ILE A CA 1
ATOM 2591 C C . ILE A 1 323 ? 13.690 14.767 -7.451 1.00 84.50 323 ILE A C 1
ATOM 2593 O O . ILE A 1 323 ? 13.185 15.569 -6.656 1.00 84.50 323 ILE A O 1
ATOM 2597 N N . ARG A 1 324 ? 15.002 14.763 -7.731 1.00 87.88 324 ARG A N 1
ATOM 2598 C CA . ARG A 1 324 ? 15.927 15.784 -7.218 1.00 87.88 324 ARG A CA 1
ATOM 2599 C C . ARG A 1 324 ? 15.505 17.194 -7.669 1.00 87.88 324 ARG A C 1
ATOM 2601 O O . ARG A 1 324 ? 14.806 17.330 -8.681 1.00 87.88 324 ARG A O 1
ATOM 2608 N N . PRO A 1 325 ? 15.919 18.247 -6.946 1.00 86.31 325 PRO A N 1
ATOM 2609 C CA . PRO A 1 325 ? 15.785 19.629 -7.401 1.00 86.31 325 PRO A CA 1
ATOM 2610 C C . PRO A 1 325 ? 16.300 19.843 -8.835 1.00 86.31 325 PRO A C 1
ATOM 2612 O O . PRO A 1 325 ? 17.188 19.135 -9.315 1.00 86.31 325 PRO A O 1
ATOM 2615 N N . GLU A 1 326 ? 15.714 20.807 -9.550 1.00 85.62 326 GLU A N 1
ATOM 2616 C CA . GLU A 1 326 ? 16.046 21.057 -10.959 1.00 85.62 326 GLU A CA 1
ATOM 2617 C C . GLU A 1 326 ? 17.516 21.445 -11.150 1.00 85.62 326 GLU A C 1
ATOM 2619 O O . GLU A 1 326 ? 18.164 20.945 -12.063 1.00 85.62 326 GLU A O 1
ATOM 2624 N N . ASP A 1 327 ? 18.058 22.280 -10.269 1.00 90.56 327 ASP A N 1
ATOM 2625 C CA . ASP A 1 327 ? 19.461 22.688 -10.270 1.00 90.56 327 ASP A CA 1
ATOM 2626 C C . ASP A 1 327 ? 20.416 21.503 -10.063 1.00 90.56 327 ASP A C 1
ATOM 2628 O O . ASP A 1 327 ? 21.400 21.387 -10.795 1.00 90.56 327 ASP A O 1
ATOM 2632 N N . GLU A 1 328 ? 20.098 20.576 -9.155 1.00 91.25 328 GLU A N 1
ATOM 2633 C CA . GLU A 1 328 ? 20.872 19.339 -8.967 1.00 91.25 328 GLU A CA 1
ATOM 2634 C C . GLU A 1 328 ? 20.836 18.437 -10.207 1.00 91.25 328 GLU A C 1
ATOM 2636 O O . GLU A 1 328 ? 21.863 17.902 -10.626 1.00 91.25 328 GLU A O 1
ATOM 2641 N N . ARG A 1 329 ? 19.665 18.296 -10.837 1.00 89.12 329 ARG A N 1
ATOM 2642 C CA . ARG A 1 329 ? 19.508 17.529 -12.084 1.00 89.12 329 ARG A CA 1
ATOM 2643 C C . ARG A 1 329 ? 20.247 18.161 -13.259 1.00 89.12 329 ARG A C 1
ATOM 2645 O O . ARG A 1 329 ? 20.760 17.444 -14.110 1.00 89.12 329 ARG A O 1
ATOM 2652 N N . LEU A 1 330 ? 20.273 19.490 -13.342 1.00 89.25 330 LEU A N 1
ATOM 2653 C CA . LEU A 1 330 ? 21.018 20.204 -14.379 1.00 89.25 330 LEU A CA 1
ATOM 2654 C C . LEU A 1 330 ? 22.532 20.079 -14.165 1.00 89.25 330 LEU A C 1
ATOM 2656 O O . LEU A 1 330 ? 23.276 20.001 -15.142 1.00 89.25 330 LEU A O 1
ATOM 2660 N N . ALA A 1 331 ? 22.982 20.041 -12.908 1.00 93.88 331 ALA A N 1
ATOM 2661 C CA . ALA A 1 331 ? 24.384 19.837 -12.555 1.00 93.88 331 ALA A CA 1
ATOM 2662 C C . ALA A 1 331 ? 24.858 18.392 -12.802 1.00 93.88 331 ALA A C 1
ATOM 2664 O O . ALA A 1 331 ? 26.001 18.187 -13.210 1.00 93.88 331 ALA A O 1
ATOM 2665 N N . ASP A 1 332 ? 23.984 17.405 -12.591 1.00 92.88 332 ASP A N 1
ATOM 2666 C CA . ASP A 1 332 ? 24.241 15.984 -12.832 1.00 92.88 332 ASP A CA 1
ATOM 2667 C C . ASP A 1 332 ? 23.052 15.324 -13.562 1.00 92.88 332 ASP A C 1
ATOM 2669 O O . ASP A 1 332 ? 22.166 14.748 -12.922 1.00 92.88 332 ASP A O 1
ATOM 2673 N N . PRO A 1 333 ? 23.003 15.403 -14.906 1.00 86.88 333 PRO A N 1
ATOM 2674 C CA . PRO A 1 333 ? 21.871 14.914 -15.697 1.00 86.88 333 PRO A CA 1
ATOM 2675 C C . PRO A 1 333 ? 21.806 13.387 -15.828 1.00 86.88 333 PRO A C 1
ATOM 2677 O O . PRO A 1 333 ? 20.796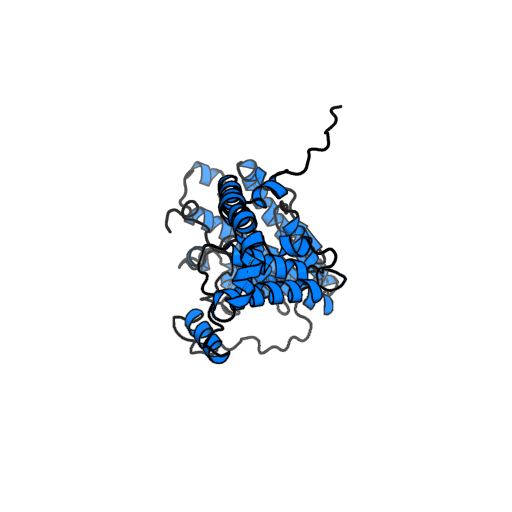 12.872 -16.302 1.00 86.88 333 PRO A O 1
ATOM 2680 N N . ASN A 1 334 ? 22.860 12.663 -15.432 1.00 88.19 334 ASN A N 1
ATOM 2681 C CA . ASN A 1 334 ? 22.941 11.204 -15.527 1.00 88.19 334 ASN A CA 1
ATOM 2682 C C . ASN A 1 334 ? 23.416 10.604 -14.191 1.00 88.19 334 ASN A C 1
ATOM 2684 O O . ASN A 1 334 ? 24.474 9.967 -14.151 1.00 88.19 334 ASN A O 1
ATOM 2688 N N . PRO A 1 335 ? 22.659 10.804 -13.098 1.00 88.69 335 PRO A N 1
ATOM 2689 C CA . PRO A 1 335 ? 23.044 10.283 -11.796 1.00 88.69 335 PRO A CA 1
ATOM 2690 C C . PRO A 1 335 ? 23.035 8.748 -11.788 1.00 88.69 335 PRO A C 1
ATOM 2692 O O . PRO A 1 335 ? 22.299 8.117 -12.557 1.00 88.69 335 PRO A O 1
ATOM 2695 N N . PRO A 1 336 ? 23.771 8.111 -10.865 1.00 87.12 336 PRO A N 1
ATOM 2696 C CA . PRO A 1 336 ? 23.616 6.682 -10.632 1.00 87.12 336 PRO A CA 1
ATOM 2697 C C . PRO A 1 336 ? 22.196 6.362 -10.130 1.00 87.12 336 PRO A C 1
ATOM 2699 O O . PRO A 1 336 ? 21.609 7.126 -9.357 1.00 87.12 336 PRO A O 1
ATOM 2702 N N . ARG A 1 337 ? 21.659 5.188 -10.504 1.00 84.25 337 ARG A N 1
ATOM 2703 C CA . ARG A 1 337 ? 20.326 4.705 -10.076 1.00 84.25 337 ARG A CA 1
ATOM 2704 C C . ARG A 1 337 ? 20.152 4.776 -8.558 1.00 84.25 337 ARG A C 1
ATOM 2706 O O . ARG A 1 337 ? 19.097 5.190 -8.083 1.00 84.25 337 ARG A O 1
ATOM 2713 N N . SER A 1 338 ? 21.183 4.398 -7.805 1.00 84.69 338 SER A N 1
ATOM 2714 C CA . SER A 1 338 ? 21.168 4.415 -6.339 1.00 84.69 338 SER A CA 1
ATOM 2715 C C . SER A 1 338 ? 20.850 5.798 -5.774 1.00 84.69 338 SER A C 1
ATOM 2717 O O . SER A 1 338 ? 20.051 5.895 -4.851 1.00 84.69 338 SER A O 1
ATOM 2719 N N . LEU A 1 339 ? 21.372 6.880 -6.362 1.00 87.19 339 LEU A N 1
ATOM 2720 C CA . LEU A 1 339 ? 21.055 8.242 -5.928 1.00 87.19 339 LEU A CA 1
ATOM 2721 C C . LEU A 1 339 ? 19.582 8.590 -6.183 1.00 87.19 339 LEU A C 1
ATOM 2723 O O . LEU A 1 339 ? 18.935 9.179 -5.316 1.00 87.19 339 LEU A O 1
ATOM 2727 N N . ILE A 1 340 ? 19.034 8.204 -7.338 1.00 87.44 340 ILE A N 1
ATOM 2728 C CA . ILE A 1 340 ? 17.614 8.421 -7.659 1.00 87.44 340 ILE A CA 1
ATOM 2729 C C . ILE A 1 340 ? 16.724 7.677 -6.653 1.00 87.44 340 ILE A C 1
ATOM 2731 O O . ILE A 1 340 ? 15.819 8.264 -6.056 1.00 87.44 340 ILE A O 1
ATOM 2735 N N . VAL A 1 341 ? 17.016 6.394 -6.429 1.00 87.62 341 VAL A N 1
ATOM 2736 C CA . VAL A 1 341 ? 16.284 5.548 -5.478 1.00 87.62 341 VAL A CA 1
ATOM 2737 C C . VAL A 1 341 ? 16.434 6.061 -4.048 1.00 87.62 341 VAL A C 1
ATOM 2739 O O . VAL A 1 341 ? 15.480 6.048 -3.275 1.00 87.62 341 VAL A O 1
ATOM 2742 N N . HIS A 1 342 ? 17.597 6.591 -3.681 1.00 88.06 342 HIS A N 1
ATOM 2743 C CA . HIS A 1 342 ? 17.772 7.162 -2.355 1.00 88.06 342 HIS A CA 1
ATOM 2744 C C . HIS A 1 342 ? 16.878 8.377 -2.120 1.00 88.06 342 HIS A C 1
ATOM 2746 O O . HIS A 1 342 ? 16.232 8.461 -1.075 1.00 88.06 342 HIS A O 1
ATOM 2752 N N . ASN A 1 343 ? 16.789 9.275 -3.102 1.00 89.31 343 ASN A N 1
ATOM 2753 C CA . ASN A 1 343 ? 15.932 10.452 -3.014 1.00 89.31 343 ASN A CA 1
ATOM 2754 C C . ASN A 1 343 ? 14.447 10.076 -2.942 1.00 89.31 343 ASN A C 1
ATOM 2756 O O . ASN A 1 343 ? 13.731 10.607 -2.092 1.00 89.31 343 ASN A O 1
ATOM 2760 N N . LEU A 1 344 ? 13.982 9.135 -3.776 1.00 90.38 344 LEU A N 1
ATOM 2761 C CA . LEU A 1 344 ? 12.576 8.712 -3.745 1.00 90.38 344 LEU A CA 1
ATOM 2762 C C . LEU A 1 344 ? 12.209 8.064 -2.407 1.00 90.38 344 LEU A C 1
ATOM 2764 O O . LEU A 1 344 ? 11.174 8.398 -1.835 1.00 90.38 344 LEU A O 1
ATOM 2768 N N . LEU A 1 345 ? 13.070 7.191 -1.871 1.00 91.75 345 LEU A N 1
ATOM 2769 C CA . LEU A 1 345 ? 12.815 6.551 -0.583 1.00 91.75 345 LEU A CA 1
ATOM 2770 C C . LEU A 1 345 ? 12.823 7.581 0.553 1.00 91.75 345 LEU A C 1
ATOM 2772 O O . LEU A 1 345 ? 11.945 7.527 1.408 1.00 91.75 345 LEU A O 1
ATOM 2776 N N . GLY A 1 346 ? 13.742 8.553 0.532 1.00 92.38 346 GLY A N 1
ATOM 2777 C CA . GLY A 1 346 ? 13.774 9.647 1.510 1.00 92.38 346 GLY A CA 1
ATOM 2778 C C . GLY A 1 346 ? 12.495 10.492 1.505 1.00 92.38 346 GLY A C 1
ATOM 2779 O O . GLY A 1 346 ? 11.995 10.882 2.559 1.00 92.38 346 GLY A O 1
ATOM 2780 N N . MET A 1 347 ? 11.899 10.716 0.331 1.00 92.88 347 MET A N 1
ATOM 2781 C CA . MET A 1 347 ? 10.599 11.381 0.234 1.00 92.88 347 MET A CA 1
ATOM 2782 C C . MET A 1 347 ? 9.469 10.534 0.839 1.00 92.88 347 MET A C 1
ATOM 2784 O O . MET A 1 347 ? 8.665 11.057 1.613 1.00 92.88 347 MET A O 1
ATOM 2788 N N . ILE A 1 348 ? 9.408 9.234 0.523 1.00 94.81 348 ILE A N 1
ATOM 2789 C CA . ILE A 1 348 ? 8.416 8.322 1.115 1.00 94.81 348 ILE A CA 1
ATOM 2790 C C . ILE A 1 348 ? 8.587 8.237 2.640 1.00 94.81 348 ILE A C 1
ATOM 2792 O O . ILE A 1 348 ? 7.591 8.226 3.364 1.00 94.81 348 ILE A O 1
ATOM 2796 N N . ASP A 1 349 ? 9.822 8.238 3.145 1.00 95.62 349 ASP A N 1
ATOM 2797 C CA . ASP A 1 349 ? 10.127 8.290 4.578 1.00 95.62 349 ASP A CA 1
ATOM 2798 C C . ASP A 1 349 ? 9.610 9.575 5.232 1.00 95.62 349 ASP A C 1
ATOM 2800 O O . ASP A 1 349 ? 8.942 9.508 6.266 1.00 95.62 349 ASP A O 1
ATOM 2804 N N . SER A 1 350 ? 9.833 10.734 4.603 1.00 96.44 350 SER A N 1
ATOM 2805 C CA . SER A 1 350 ? 9.314 12.019 5.084 1.00 96.44 350 SER A CA 1
ATOM 2806 C C . SER A 1 350 ? 7.787 12.011 5.184 1.00 96.44 350 SER A C 1
ATOM 2808 O O . SER A 1 350 ? 7.238 12.313 6.244 1.00 96.44 350 SER A O 1
ATOM 2810 N N . LEU A 1 351 ? 7.096 11.591 4.119 1.00 97.62 351 LEU A N 1
ATOM 2811 C CA . LEU A 1 351 ? 5.631 11.515 4.081 1.00 97.62 351 LEU A CA 1
ATOM 2812 C C . LEU A 1 351 ? 5.070 10.505 5.094 1.00 97.62 351 LEU A C 1
ATOM 2814 O O . LEU A 1 351 ? 4.087 10.775 5.789 1.00 97.62 351 LEU A O 1
ATOM 2818 N N . THR A 1 352 ? 5.736 9.359 5.246 1.00 97.56 352 THR A N 1
ATOM 2819 C CA . THR A 1 352 ? 5.438 8.380 6.302 1.00 97.56 352 THR A CA 1
ATOM 2820 C C . THR A 1 352 ? 5.616 9.010 7.684 1.00 97.56 352 THR A C 1
ATOM 2822 O O . THR A 1 352 ? 4.797 8.811 8.581 1.00 97.56 352 THR A O 1
ATOM 2825 N N . GLY A 1 353 ? 6.652 9.831 7.851 1.00 97.75 353 GLY A N 1
ATOM 2826 C CA . GLY A 1 353 ? 6.903 10.634 9.036 1.00 97.75 353 GLY A CA 1
ATOM 2827 C C . GLY A 1 353 ? 5.756 11.577 9.389 1.00 97.75 353 GLY A C 1
ATOM 2828 O O . GLY A 1 353 ? 5.366 11.611 10.557 1.00 97.75 353 GLY A O 1
ATOM 2829 N N . GLU A 1 354 ? 5.207 12.296 8.414 1.00 98.56 354 GLU A N 1
ATOM 2830 C CA . GLU A 1 354 ? 4.062 13.196 8.604 1.00 98.56 354 GLU A CA 1
ATOM 2831 C C . GLU A 1 354 ? 2.796 12.432 9.012 1.00 98.56 354 GLU A C 1
ATOM 2833 O O . GLU A 1 354 ? 2.070 12.858 9.913 1.00 98.56 354 GLU A O 1
ATOM 2838 N N . LEU A 1 355 ? 2.559 11.256 8.422 1.00 98.44 355 LEU A N 1
ATOM 2839 C CA . LEU A 1 355 ? 1.448 10.385 8.810 1.00 98.44 355 LEU A CA 1
ATOM 2840 C C . LEU A 1 355 ? 1.586 9.889 10.259 1.00 98.44 355 LEU A C 1
ATOM 2842 O O . LEU A 1 355 ? 0.613 9.890 11.016 1.00 98.44 355 LEU A O 1
ATOM 2846 N N . LEU A 1 356 ? 2.800 9.517 10.674 1.00 97.94 356 LEU A N 1
ATOM 2847 C CA . LEU A 1 356 ? 3.095 9.152 12.062 1.00 97.94 356 LEU A CA 1
ATOM 2848 C C . LEU A 1 356 ? 2.864 10.323 13.022 1.00 97.94 356 LEU A C 1
ATOM 2850 O O . LEU A 1 356 ? 2.362 10.118 14.128 1.00 97.94 356 LEU A O 1
ATOM 2854 N N . ASP A 1 357 ? 3.213 11.544 12.622 1.00 98.38 357 ASP A N 1
ATOM 2855 C CA . ASP A 1 357 ? 2.980 12.728 13.448 1.00 98.38 357 ASP A CA 1
ATOM 2856 C C . ASP A 1 357 ? 1.489 13.043 13.561 1.00 98.38 357 ASP A C 1
ATOM 2858 O O . ASP A 1 357 ? 1.012 13.270 14.671 1.00 98.38 357 ASP A O 1
ATOM 2862 N N . ALA A 1 358 ? 0.712 12.901 12.484 1.00 98.50 358 ALA A N 1
ATOM 2863 C CA . ALA A 1 358 ? -0.744 13.017 12.542 1.00 98.50 358 ALA A CA 1
ATOM 2864 C C . ALA A 1 358 ? -1.379 12.005 13.517 1.00 98.50 358 ALA A C 1
ATOM 2866 O O . ALA A 1 358 ? -2.293 12.354 14.271 1.00 98.50 358 ALA A O 1
ATOM 2867 N N . LEU A 1 359 ? -0.879 10.764 13.563 1.00 97.94 359 LEU A N 1
ATOM 2868 C CA . LEU A 1 359 ? -1.315 9.766 14.547 1.00 97.94 359 LEU A CA 1
ATOM 2869 C C . LEU A 1 359 ? -0.962 10.178 15.986 1.00 97.94 359 LEU A C 1
ATOM 2871 O O . LEU A 1 359 ? -1.757 9.954 16.900 1.00 97.94 359 LEU A O 1
ATOM 2875 N N . LYS A 1 360 ? 0.205 10.789 16.222 1.00 97.38 360 LYS A N 1
ATOM 2876 C CA . LYS A 1 360 ? 0.598 11.281 17.558 1.00 97.38 360 LYS A CA 1
ATOM 2877 C C . LYS A 1 360 ? -0.229 12.494 17.978 1.00 97.38 360 LYS A C 1
ATOM 2879 O O . LYS A 1 360 ? -0.736 12.519 19.098 1.00 97.38 360 LYS A O 1
ATOM 2884 N N . GLU A 1 361 ? -0.414 13.463 17.082 1.00 98.31 361 GLU A N 1
ATOM 2885 C CA . GLU A 1 361 ? -1.235 14.664 17.293 1.00 98.31 361 GLU A CA 1
ATOM 2886 C C . GLU A 1 361 ? -2.671 14.301 17.687 1.00 98.31 361 GLU A C 1
ATOM 2888 O O . GLU A 1 361 ? -3.255 14.900 18.590 1.00 98.31 361 GLU A O 1
ATOM 2893 N N . THR A 1 362 ? -3.226 13.276 17.039 1.00 97.81 362 THR A N 1
ATOM 2894 C CA . THR A 1 362 ? -4.581 12.770 17.301 1.00 97.81 362 THR A CA 1
ATOM 2895 C C . THR A 1 362 ? -4.654 11.769 18.458 1.00 97.81 362 THR A C 1
ATOM 2897 O O . THR A 1 362 ? -5.737 11.274 18.763 1.00 97.81 362 THR A O 1
ATOM 2900 N N . LYS A 1 363 ? -3.529 11.490 19.137 1.00 96.31 363 LYS A N 1
ATOM 2901 C CA . LYS A 1 363 ? -3.400 10.495 20.221 1.00 96.31 363 LYS A CA 1
ATOM 2902 C C . LYS A 1 363 ? -3.787 9.067 19.808 1.00 96.31 363 LYS A C 1
ATOM 2904 O O . LYS A 1 363 ? -4.133 8.253 20.659 1.00 96.31 363 LYS A O 1
ATOM 2909 N N . LEU A 1 364 ? -3.712 8.756 18.517 1.00 96.00 364 LEU A N 1
ATOM 2910 C CA . LEU A 1 364 ? -3.996 7.433 17.961 1.00 96.00 364 LEU A CA 1
ATOM 2911 C C . LEU A 1 364 ? -2.750 6.552 17.825 1.00 96.00 364 LEU A C 1
ATOM 2913 O O . LEU A 1 364 ? -2.893 5.337 17.707 1.00 96.00 364 LEU A O 1
ATOM 2917 N N . PHE A 1 365 ? -1.544 7.130 17.859 1.00 94.50 365 PHE A N 1
ATOM 2918 C CA . PHE A 1 365 ? -0.281 6.412 17.633 1.00 94.50 365 PHE A CA 1
ATOM 2919 C C . PHE A 1 365 ? -0.126 5.153 18.504 1.00 94.50 365 PHE A C 1
ATOM 2921 O O . PHE A 1 365 ? 0.178 4.086 17.986 1.00 94.50 365 PHE A O 1
ATOM 2928 N N . GLU A 1 366 ? -0.414 5.252 19.803 1.00 91.00 366 GLU A N 1
ATOM 2929 C CA . GLU A 1 366 ? -0.278 4.132 20.752 1.00 91.00 366 GLU A CA 1
ATOM 2930 C C . GLU A 1 366 ? -1.319 3.013 20.547 1.00 91.00 366 GLU A C 1
ATOM 2932 O O . GLU A 1 366 ? -1.147 1.914 21.068 1.00 91.00 366 GLU A O 1
ATOM 2937 N N . ASN A 1 367 ? -2.395 3.276 19.795 1.00 93.19 367 ASN A N 1
ATOM 2938 C CA . ASN A 1 367 ? -3.440 2.307 19.446 1.00 93.19 367 ASN A CA 1
ATOM 2939 C C . ASN A 1 367 ? -3.541 2.128 17.920 1.00 93.19 367 ASN A C 1
ATOM 2941 O O . ASN A 1 367 ? -4.634 2.059 17.356 1.00 93.19 367 ASN A O 1
ATOM 2945 N N . THR A 1 368 ? -2.395 2.123 17.235 1.00 94.94 368 THR A N 1
ATOM 2946 C CA . THR A 1 368 ? -2.310 1.895 15.789 1.00 94.94 368 THR A CA 1
ATOM 2947 C C . THR A 1 368 ? -1.244 0.851 15.481 1.00 94.94 368 THR A C 1
ATOM 2949 O O . THR A 1 368 ? -0.083 1.005 15.854 1.00 94.94 368 THR A O 1
ATOM 2952 N N . ILE A 1 369 ? -1.626 -0.196 14.754 1.00 95.00 369 ILE A N 1
ATOM 2953 C CA . ILE A 1 369 ? -0.695 -1.133 14.129 1.00 95.00 369 ILE A CA 1
ATOM 2954 C C . ILE A 1 369 ? -0.196 -0.472 12.845 1.00 95.00 369 ILE A C 1
ATOM 2956 O O . ILE A 1 369 ? -0.952 -0.299 11.887 1.00 95.00 369 ILE A O 1
ATOM 2960 N N . PHE A 1 370 ? 1.072 -0.073 12.842 1.00 96.44 370 PHE A N 1
ATOM 2961 C CA . PHE A 1 370 ? 1.707 0.588 11.707 1.00 96.44 370 PHE A CA 1
ATOM 2962 C C . PHE A 1 370 ? 2.643 -0.385 10.992 1.00 96.44 370 PHE A C 1
ATOM 2964 O O . PHE A 1 370 ? 3.584 -0.903 11.593 1.00 96.44 370 PHE A O 1
ATOM 2971 N N . ILE A 1 371 ? 2.378 -0.636 9.715 1.00 96.56 371 ILE A N 1
ATOM 2972 C CA . ILE A 1 371 ? 3.092 -1.611 8.895 1.00 96.56 371 ILE A CA 1
ATOM 2973 C C . ILE A 1 371 ? 3.712 -0.870 7.716 1.00 96.56 371 ILE A C 1
ATOM 2975 O O . ILE A 1 371 ? 3.018 -0.161 6.991 1.00 96.56 371 ILE A O 1
ATOM 2979 N N . VAL A 1 372 ? 5.013 -1.065 7.512 1.00 94.94 372 VAL A N 1
ATOM 2980 C CA . VAL A 1 372 ? 5.727 -0.621 6.311 1.00 94.94 372 VAL A CA 1
ATOM 2981 C C . VAL A 1 372 ? 6.288 -1.858 5.630 1.00 94.94 372 VAL A C 1
ATOM 2983 O O . VAL A 1 372 ? 7.000 -2.640 6.259 1.00 94.94 372 VAL A O 1
ATOM 2986 N N . THR A 1 373 ? 5.950 -2.050 4.361 1.00 94.62 373 THR A N 1
ATOM 2987 C CA . THR A 1 373 ? 6.455 -3.160 3.547 1.00 94.62 373 THR A CA 1
ATOM 2988 C C . THR A 1 373 ? 6.686 -2.708 2.109 1.00 94.62 373 THR A C 1
ATOM 2990 O O . THR A 1 373 ? 6.302 -1.604 1.738 1.00 94.62 373 THR A O 1
ATOM 2993 N N . ALA A 1 374 ? 7.313 -3.558 1.305 1.00 93.81 374 ALA A N 1
ATOM 2994 C CA . ALA A 1 374 ? 7.422 -3.380 -0.136 1.00 93.81 374 ALA A CA 1
ATOM 2995 C C . ALA A 1 374 ? 6.411 -4.278 -0.858 1.00 93.81 374 ALA A C 1
ATOM 2997 O O . ALA A 1 374 ? 6.030 -5.336 -0.349 1.00 93.81 374 ALA A O 1
ATOM 2998 N N . ASP A 1 375 ? 6.001 -3.897 -2.062 1.00 94.12 375 ASP A N 1
ATOM 2999 C CA . ASP A 1 375 ? 5.226 -4.776 -2.934 1.00 94.12 375 ASP A CA 1
ATOM 3000 C C . ASP A 1 375 ? 6.123 -5.839 -3.594 1.00 94.12 375 ASP A C 1
ATOM 3002 O O . ASP A 1 375 ? 5.785 -7.024 -3.580 1.00 94.12 375 ASP A O 1
ATOM 3006 N N . HIS A 1 376 ? 7.278 -5.446 -4.138 1.00 92.19 376 HIS A N 1
ATOM 3007 C CA . HIS A 1 376 ? 8.271 -6.306 -4.772 1.00 92.19 376 HIS A CA 1
ATOM 3008 C C . HIS A 1 376 ? 9.658 -5.644 -4.910 1.00 92.19 376 HIS A C 1
ATOM 3010 O O . HIS A 1 376 ? 9.878 -4.495 -4.532 1.00 92.19 376 HIS A O 1
ATOM 3016 N N . GLY A 1 377 ? 10.624 -6.408 -5.436 1.00 87.88 377 GLY A N 1
ATOM 3017 C CA . GLY A 1 377 ? 11.951 -5.922 -5.838 1.00 87.88 377 GLY A CA 1
ATOM 3018 C C . GLY A 1 377 ? 12.017 -5.529 -7.319 1.00 87.88 377 GLY A C 1
ATOM 3019 O O . GLY A 1 377 ? 10.990 -5.412 -7.980 1.00 87.88 377 GLY A O 1
ATOM 3020 N N . VAL A 1 378 ? 13.216 -5.349 -7.873 1.00 82.56 378 VAL A N 1
ATOM 3021 C CA . VAL A 1 378 ? 13.367 -4.993 -9.298 1.00 82.56 378 VAL A CA 1
ATOM 3022 C C . VAL A 1 378 ? 12.951 -6.161 -10.203 1.00 82.56 378 VAL A C 1
ATOM 3024 O O . VAL A 1 378 ? 13.250 -7.318 -9.914 1.00 82.56 378 VAL A O 1
ATOM 3027 N N . ARG A 1 379 ? 12.240 -5.863 -11.302 1.00 73.62 379 ARG A N 1
ATOM 3028 C CA . ARG A 1 379 ? 11.623 -6.879 -12.176 1.00 73.62 379 ARG A CA 1
ATOM 3029 C C . ARG A 1 379 ? 12.569 -7.485 -13.213 1.00 73.62 379 ARG A C 1
ATOM 3031 O O . ARG A 1 379 ? 12.374 -8.634 -13.604 1.00 73.62 379 ARG A O 1
ATOM 3038 N N . ASN A 1 380 ? 13.539 -6.729 -13.722 1.00 67.31 380 ASN A N 1
ATOM 3039 C CA . ASN A 1 380 ? 14.461 -7.205 -14.753 1.00 67.31 380 ASN A CA 1
ATOM 3040 C C . ASN A 1 380 ? 15.767 -6.385 -14.791 1.00 67.31 380 ASN A C 1
ATOM 3042 O O . ASN A 1 380 ? 15.835 -5.274 -14.272 1.00 67.31 380 ASN A O 1
ATOM 3046 N N . ARG A 1 381 ? 16.776 -6.928 -15.483 1.00 62.44 381 ARG A N 1
ATOM 3047 C CA . ARG A 1 381 ? 18.101 -6.310 -15.681 1.00 62.44 381 ARG A CA 1
ATOM 3048 C C . ARG A 1 381 ? 18.108 -5.031 -16.518 1.00 62.44 381 ARG A C 1
ATOM 3050 O O . ARG A 1 381 ? 19.081 -4.290 -16.480 1.00 62.44 381 ARG A O 1
ATOM 3057 N N . LEU A 1 382 ? 17.065 -4.770 -17.310 1.00 58.88 382 LEU A N 1
ATOM 3058 C CA . LEU A 1 382 ? 16.963 -3.494 -18.032 1.00 58.88 382 LEU A CA 1
ATOM 3059 C C . LEU A 1 382 ? 16.697 -2.345 -17.052 1.00 58.88 382 LEU A C 1
ATOM 3061 O O . LEU A 1 382 ? 17.114 -1.218 -17.298 1.00 58.88 382 LEU A O 1
ATOM 3065 N N . ASN A 1 383 ? 16.043 -2.657 -15.934 1.00 56.75 383 ASN A N 1
ATOM 3066 C CA . ASN A 1 383 ? 15.647 -1.702 -14.906 1.00 56.75 383 ASN A CA 1
ATOM 3067 C C . ASN A 1 383 ? 16.632 -1.635 -13.731 1.00 56.75 383 ASN A C 1
ATOM 3069 O O . ASN A 1 383 ? 16.578 -0.712 -12.915 1.00 56.75 383 ASN A O 1
ATOM 3073 N N . ASP A 1 384 ? 17.539 -2.605 -13.663 1.00 62.00 384 ASP A N 1
ATOM 3074 C CA . ASP A 1 384 ? 18.743 -2.540 -12.855 1.00 62.00 384 ASP A CA 1
ATOM 3075 C C . ASP A 1 384 ? 19.909 -3.254 -13.561 1.00 62.00 384 ASP A C 1
ATOM 3077 O O . ASP A 1 384 ? 20.024 -4.479 -13.478 1.00 62.00 384 ASP A O 1
ATOM 3081 N N . PRO A 1 385 ? 20.770 -2.508 -14.277 1.00 55.16 385 PRO A N 1
ATOM 3082 C CA . PRO A 1 385 ? 21.906 -3.074 -15.003 1.00 55.16 385 PRO A CA 1
ATOM 3083 C C . PRO A 1 385 ? 22.963 -3.732 -14.105 1.00 55.16 385 PRO A C 1
ATOM 3085 O O . PRO A 1 385 ? 23.844 -4.417 -14.623 1.00 55.16 385 PRO A O 1
ATOM 3088 N N . GLU A 1 386 ? 22.909 -3.487 -12.792 1.00 55.66 386 GLU A N 1
ATOM 3089 C CA . GLU A 1 386 ? 23.877 -3.976 -11.806 1.00 55.66 386 GLU A CA 1
ATOM 3090 C C . GLU A 1 386 ? 23.520 -5.362 -11.208 1.00 55.66 386 GLU A C 1
ATOM 3092 O O . GLU A 1 386 ? 24.300 -5.869 -10.400 1.00 55.66 386 GLU A O 1
ATOM 3097 N N . ASP A 1 387 ? 22.405 -5.999 -11.620 1.00 48.06 387 ASP A N 1
ATOM 3098 C CA . ASP A 1 387 ? 21.916 -7.320 -11.135 1.00 48.06 387 ASP A CA 1
ATOM 3099 C C . ASP A 1 387 ? 22.245 -8.543 -12.029 1.00 48.06 387 ASP A C 1
ATOM 3101 O O . ASP A 1 387 ? 22.119 -8.483 -13.280 1.00 48.06 387 ASP A O 1
#

pLDDT: mean 74.8, std 20.01, range [25.12, 98.81]

Secondary structure (DSSP, 8-state):
----------THHHHTTS--HHHHHHHHHIIIIIIHHHHHHHHHHHHHHTTT-SS-HHHHHHHHHHHHHHHHHHHS-SS--HHHHHHHHHHHHHHH--S------S-SS-HHHHHHHHHHHH-TT---SS----S-----SSPPEEEEEEESS--HHHHSSTTHHHHSHHHHTTGGGS---TT---S-SSHHHHHHHHHHS-PPPSSSS-HHHHHTTSSSPPPP--HHHHHHHTT-EEEEEESS---SHHHHHHHHHTT-SEEEE-S--GGGGGSHHHHHHHHHHHHHHHHHHHHHHHHHHHHT--EEEEEE--TTSSSPP--S-HHHHHH-SS--HHHHHHHHHHHHHHHHHHHHHHHHHTT-GGGEEEEEEES-----TTT-TT-